Protein AF-A0A838A466-F1 (afdb_monomer_lite)

Structure (mmCIF, N/CA/C/O backbone):
data_AF-A0A838A466-F1
#
_entry.id   AF-A0A838A466-F1
#
loop_
_atom_site.group_PDB
_atom_site.id
_atom_site.type_symbol
_atom_site.label_atom_id
_atom_site.label_alt_id
_atom_site.label_comp_id
_atom_site.label_asym_id
_atom_site.label_entity_id
_atom_site.label_seq_id
_atom_site.pdbx_PDB_ins_code
_atom_site.Cartn_x
_atom_site.Cartn_y
_atom_site.Cartn_z
_atom_site.occupancy
_atom_site.B_iso_or_equiv
_atom_site.auth_seq_id
_atom_site.auth_comp_id
_atom_site.auth_asym_id
_atom_site.auth_atom_id
_atom_site.pdbx_PDB_model_num
ATOM 1 N N . MET A 1 1 ? 21.612 -25.814 17.487 1.00 37.66 1 MET A N 1
ATOM 2 C CA . MET A 1 1 ? 21.913 -25.161 16.195 1.00 37.66 1 MET A CA 1
ATOM 3 C C . MET A 1 1 ? 20.885 -24.061 16.006 1.00 37.66 1 MET A C 1
ATOM 5 O O . MET A 1 1 ? 19.771 -24.341 15.578 1.00 37.66 1 MET A O 1
ATOM 9 N N . GLU A 1 2 ? 21.202 -22.851 16.458 1.00 30.20 2 GLU A N 1
ATOM 10 C CA . GLU A 1 2 ? 20.308 -21.698 16.327 1.00 30.20 2 GLU A CA 1
ATOM 11 C C . GLU A 1 2 ? 20.142 -21.350 14.844 1.00 30.20 2 GLU A C 1
ATOM 13 O O . GLU A 1 2 ? 21.121 -21.145 14.123 1.00 30.20 2 GLU A O 1
ATOM 18 N N . ARG A 1 3 ? 18.891 -21.354 14.370 1.00 31.02 3 ARG A N 1
ATOM 19 C CA . ARG A 1 3 ? 18.540 -20.875 13.033 1.00 31.02 3 ARG A CA 1
ATOM 20 C C . ARG A 1 3 ? 18.570 -19.355 13.070 1.00 31.02 3 ARG A C 1
ATOM 22 O O . ARG A 1 3 ? 17.697 -18.731 13.658 1.00 31.02 3 ARG A O 1
ATOM 29 N N . ARG A 1 4 ? 19.603 -18.796 12.452 1.00 27.06 4 ARG A N 1
ATOM 30 C CA . ARG A 1 4 ? 19.750 -17.365 12.208 1.00 27.06 4 ARG A CA 1
ATOM 31 C C . ARG A 1 4 ? 18.690 -16.934 11.190 1.00 27.06 4 ARG A C 1
ATOM 33 O O . ARG A 1 4 ? 18.586 -17.552 10.130 1.00 27.06 4 ARG A O 1
ATOM 40 N N . GLU A 1 5 ? 17.896 -15.920 11.520 1.00 27.95 5 GLU A N 1
ATOM 41 C CA . GLU A 1 5 ? 17.057 -15.241 10.530 1.00 27.95 5 GLU A CA 1
ATOM 42 C C . GLU A 1 5 ? 17.964 -14.593 9.467 1.00 27.95 5 GLU A C 1
ATOM 44 O O . GLU A 1 5 ? 19.024 -14.070 9.830 1.00 27.95 5 GLU A O 1
ATOM 49 N N . PRO A 1 6 ? 17.609 -14.652 8.168 1.00 31.08 6 PRO A N 1
ATOM 50 C CA . PRO A 1 6 ? 18.420 -14.050 7.119 1.00 31.08 6 PRO A CA 1
ATOM 51 C C . PRO A 1 6 ? 18.425 -12.531 7.288 1.00 31.08 6 PRO A C 1
ATOM 53 O O . PRO A 1 6 ? 17.374 -11.893 7.324 1.00 31.08 6 PRO A O 1
ATOM 56 N N . THR A 1 7 ? 19.613 -11.950 7.380 1.00 34.88 7 THR A N 1
ATOM 57 C CA . THR A 1 7 ? 19.798 -10.497 7.377 1.00 34.88 7 THR A CA 1
ATOM 58 C C . THR A 1 7 ? 19.484 -9.916 5.988 1.00 34.88 7 THR A C 1
ATOM 60 O O . THR A 1 7 ? 19.496 -10.637 4.989 1.00 34.88 7 THR A O 1
ATOM 63 N N . GLN A 1 8 ? 19.241 -8.603 5.872 1.00 33.53 8 GLN A N 1
ATOM 64 C CA . GLN A 1 8 ? 19.157 -7.955 4.549 1.00 33.53 8 GLN A CA 1
ATOM 65 C C . GLN A 1 8 ? 20.438 -8.165 3.716 1.00 33.53 8 GLN A C 1
ATOM 67 O O . GLN A 1 8 ? 20.362 -8.256 2.494 1.00 33.53 8 GLN A O 1
ATOM 72 N N . GLU A 1 9 ? 21.594 -8.348 4.362 1.00 32.69 9 GLU A N 1
ATOM 73 C CA . GLU A 1 9 ? 22.847 -8.746 3.706 1.00 32.69 9 GLU A CA 1
ATOM 74 C C . GLU A 1 9 ? 22.825 -10.193 3.176 1.00 32.69 9 GLU A C 1
ATOM 76 O O . GLU A 1 9 ? 23.426 -10.477 2.138 1.00 32.69 9 GLU A O 1
ATOM 81 N N . ASP A 1 10 ? 22.100 -11.109 3.831 1.00 36.03 10 ASP A N 1
ATOM 82 C CA . ASP A 1 10 ? 21.918 -12.492 3.363 1.00 36.03 10 ASP A CA 1
ATOM 83 C C . ASP A 1 10 ? 20.975 -12.566 2.147 1.00 36.03 10 ASP A C 1
ATOM 85 O O . ASP A 1 10 ? 21.177 -13.399 1.260 1.00 36.03 10 ASP A O 1
ATOM 89 N N . ILE A 1 11 ? 19.991 -11.661 2.069 1.00 39.78 11 ILE A N 1
ATOM 90 C CA . ILE A 1 11 ? 19.121 -11.464 0.894 1.00 39.78 11 ILE A CA 1
ATOM 91 C C . ILE A 1 11 ? 19.907 -10.808 -0.257 1.00 39.78 11 ILE A C 1
ATOM 93 O O . ILE A 1 11 ? 19.698 -11.142 -1.424 1.00 39.78 11 ILE A O 1
ATOM 97 N N . ALA A 1 12 ? 20.865 -9.933 0.061 1.00 36.44 12 ALA A N 1
ATOM 98 C CA . ALA A 1 12 ? 21.655 -9.169 -0.906 1.00 36.44 12 ALA A CA 1
ATOM 99 C C . ALA A 1 12 ? 22.918 -9.884 -1.430 1.00 36.44 12 ALA A C 1
ATOM 101 O O . ALA A 1 12 ? 23.710 -9.283 -2.161 1.00 36.44 12 ALA A O 1
ATOM 102 N N . ARG A 1 13 ? 23.141 -11.167 -1.110 1.00 38.25 13 ARG A N 1
ATOM 103 C CA . ARG A 1 13 ? 24.350 -11.897 -1.534 1.00 38.25 13 ARG A CA 1
ATOM 104 C C . ARG A 1 13 ? 24.284 -12.299 -3.018 1.00 38.25 13 ARG A C 1
ATOM 106 O O . ARG A 1 13 ? 23.953 -13.429 -3.367 1.00 38.25 13 ARG A O 1
ATOM 113 N N . GLN A 1 14 ? 24.609 -11.353 -3.896 1.00 47.69 14 GLN A N 1
ATOM 114 C CA . GLN A 1 14 ? 24.457 -11.461 -5.351 1.00 47.69 14 GLN A CA 1
ATOM 115 C C . GLN A 1 14 ? 25.729 -11.932 -6.067 1.00 47.69 14 GLN A C 1
ATOM 117 O O . GLN A 1 14 ? 26.856 -11.676 -5.638 1.00 47.69 14 GLN A O 1
ATOM 122 N N . ARG A 1 15 ? 25.548 -12.577 -7.224 1.00 45.50 15 ARG A N 1
ATOM 123 C CA . ARG A 1 15 ? 26.609 -12.842 -8.206 1.00 45.50 15 ARG A CA 1
ATOM 124 C C . ARG A 1 15 ? 26.164 -12.318 -9.570 1.00 45.50 15 ARG A C 1
ATOM 126 O O . ARG A 1 15 ? 25.076 -12.649 -10.032 1.00 45.50 15 ARG A O 1
ATOM 133 N N . LYS A 1 16 ? 26.998 -11.483 -10.195 1.00 46.22 16 LYS A N 1
ATOM 134 C CA . LYS A 1 16 ? 26.734 -10.854 -11.500 1.00 46.22 16 LYS A CA 1
ATOM 135 C C . LYS A 1 16 ? 27.439 -11.623 -12.605 1.00 46.22 16 LYS A C 1
ATOM 137 O O . LYS A 1 16 ? 28.619 -11.953 -12.478 1.00 46.22 16 LYS A O 1
ATOM 142 N N . HIS A 1 17 ? 26.735 -11.870 -13.705 1.00 50.25 17 HIS A N 1
ATOM 143 C CA . HIS A 1 17 ? 27.276 -12.596 -14.849 1.00 50.25 17 HIS A CA 1
ATOM 144 C C . HIS A 1 17 ? 26.809 -11.960 -16.167 1.00 50.25 17 HIS A C 1
ATOM 146 O O . HIS A 1 17 ? 25.623 -11.705 -16.350 1.00 50.25 17 HIS A O 1
ATOM 152 N N . SER A 1 18 ? 27.733 -11.732 -17.106 1.00 44.91 18 SER A N 1
ATOM 153 C CA . SER A 1 18 ? 27.431 -11.240 -18.458 1.00 44.91 18 SER A CA 1
ATOM 154 C C . SER A 1 18 ? 27.520 -12.369 -19.491 1.00 44.91 18 SER A C 1
ATOM 156 O O . SER A 1 18 ? 28.361 -13.266 -19.388 1.00 44.91 18 SER A O 1
ATOM 158 N N . ILE A 1 19 ? 26.623 -12.357 -20.485 1.00 46.34 19 ILE A N 1
ATOM 159 C CA . ILE A 1 19 ? 26.566 -13.367 -21.555 1.00 46.34 19 ILE A CA 1
ATOM 160 C C . ILE A 1 19 ? 26.451 -12.674 -22.907 1.00 46.34 19 ILE A C 1
ATOM 162 O O . ILE A 1 19 ? 25.552 -11.857 -23.110 1.00 46.34 19 ILE A O 1
ATOM 166 N N . GLY A 1 20 ? 27.310 -13.071 -23.849 1.00 48.22 20 GLY A N 1
ATOM 167 C CA . GLY A 1 20 ? 27.155 -12.728 -25.264 1.00 48.22 20 GLY A CA 1
ATOM 168 C C . GLY A 1 20 ? 27.430 -11.264 -25.602 1.00 48.22 20 GLY A C 1
ATOM 169 O O . GLY A 1 20 ? 26.747 -10.714 -26.459 1.00 48.22 20 GLY A O 1
ATOM 170 N N . LEU A 1 21 ? 28.418 -10.642 -24.950 1.00 47.22 21 LEU A N 1
ATOM 171 C CA . LEU A 1 21 ? 28.846 -9.280 -25.271 1.00 47.22 21 LEU A CA 1
ATOM 172 C C . LEU A 1 21 ? 29.466 -9.247 -26.674 1.00 47.22 21 LEU A C 1
ATOM 174 O O . LEU A 1 21 ? 30.584 -9.715 -26.883 1.00 47.22 21 LEU A O 1
ATOM 178 N N . ARG A 1 22 ? 28.734 -8.693 -27.644 1.00 48.69 22 ARG A N 1
ATOM 179 C CA . ARG A 1 22 ? 29.253 -8.383 -28.984 1.00 48.69 22 ARG A CA 1
ATOM 180 C C . ARG A 1 22 ? 29.065 -6.906 -29.274 1.00 48.69 22 ARG A C 1
ATOM 182 O O . ARG A 1 22 ? 27.970 -6.386 -29.078 1.00 48.69 22 ARG A O 1
ATOM 189 N N . SER A 1 23 ? 30.121 -6.262 -29.757 1.00 40.53 23 SER A N 1
ATOM 190 C CA . SER A 1 23 ? 30.108 -4.874 -30.207 1.00 40.53 23 SER A CA 1
ATOM 191 C C . SER A 1 23 ? 29.847 -4.800 -31.711 1.00 40.53 23 SER A C 1
ATOM 193 O O . SER A 1 23 ? 30.306 -5.633 -32.494 1.00 40.53 23 SER A O 1
ATOM 195 N N . THR A 1 24 ? 29.075 -3.811 -32.150 1.00 46.59 24 THR A N 1
ATOM 196 C CA . THR A 1 24 ? 28.908 -3.489 -33.574 1.00 46.59 24 THR A CA 1
ATOM 197 C C . THR A 1 24 ? 28.841 -1.974 -33.734 1.00 46.59 24 THR A C 1
ATOM 199 O O . THR A 1 24 ? 28.135 -1.305 -32.982 1.00 46.59 24 THR A O 1
ATOM 202 N N . GLN A 1 25 ? 29.591 -1.423 -34.692 1.00 38.78 25 GLN A N 1
ATOM 203 C CA . GLN A 1 25 ? 29.533 0.005 -35.009 1.00 38.78 25 GLN A CA 1
ATOM 204 C C . GLN A 1 25 ? 28.236 0.337 -35.755 1.00 38.78 25 GLN A C 1
ATOM 206 O O . GLN A 1 25 ? 27.924 -0.275 -36.777 1.00 38.78 25 GLN A O 1
ATOM 211 N N . ILE A 1 26 ? 27.510 1.344 -35.275 1.00 47.00 26 ILE A N 1
ATOM 212 C CA . ILE A 1 26 ? 26.364 1.954 -35.950 1.00 47.00 26 ILE A CA 1
ATOM 213 C C . ILE A 1 26 ? 26.589 3.459 -35.957 1.00 47.00 26 ILE A C 1
ATOM 215 O O . ILE A 1 26 ? 26.593 4.075 -34.900 1.00 47.00 26 ILE A O 1
ATOM 219 N N . ASN A 1 27 ? 26.730 4.052 -37.148 1.00 44.00 27 ASN A N 1
ATOM 220 C CA . ASN A 1 27 ? 26.797 5.507 -37.332 1.00 44.00 27 ASN A CA 1
ATOM 221 C C . ASN A 1 27 ? 27.726 6.200 -36.311 1.00 44.00 27 ASN A C 1
ATOM 223 O O . ASN A 1 27 ? 27.290 7.130 -35.648 1.00 44.00 27 ASN A O 1
ATOM 227 N N . ARG A 1 28 ? 28.979 5.715 -36.200 1.00 46.91 28 ARG A N 1
ATOM 228 C CA . ARG A 1 28 ? 30.061 6.175 -35.296 1.00 46.91 28 ARG A CA 1
ATOM 229 C C . ARG A 1 28 ? 29.908 5.880 -33.786 1.00 46.91 28 ARG A C 1
ATOM 231 O O . ARG A 1 28 ? 30.915 5.933 -33.083 1.00 46.91 28 ARG A O 1
ATOM 238 N N . ALA A 1 29 ? 28.755 5.395 -33.326 1.00 50.72 29 ALA A N 1
ATOM 239 C CA . ALA A 1 29 ? 28.572 4.814 -31.992 1.00 50.72 29 ALA A CA 1
ATOM 240 C C . ALA A 1 29 ? 28.824 3.293 -31.986 1.00 50.72 29 ALA A C 1
ATOM 242 O O . ALA A 1 29 ? 28.611 2.603 -32.989 1.00 50.72 29 ALA A O 1
ATOM 243 N N . VAL A 1 30 ? 29.249 2.737 -30.848 1.00 58.03 30 VAL A N 1
ATOM 244 C CA . VAL A 1 30 ? 29.302 1.278 -30.637 1.00 58.03 30 VAL A CA 1
ATOM 245 C C . VAL A 1 30 ? 28.044 0.867 -29.886 1.00 58.03 30 VAL A C 1
ATOM 247 O O . VAL A 1 30 ? 27.724 1.465 -28.862 1.00 58.03 30 VAL A O 1
ATOM 250 N N . LEU A 1 31 ? 27.331 -0.150 -30.373 1.00 64.88 31 LEU A N 1
ATOM 251 C CA . LEU A 1 31 ? 26.296 -0.807 -29.582 1.00 64.88 31 LEU A CA 1
ATOM 252 C C . LEU A 1 31 ? 26.808 -2.166 -29.104 1.00 64.88 31 LEU A C 1
ATOM 254 O O . LEU A 1 31 ? 27.194 -3.001 -29.927 1.00 64.88 31 LEU A O 1
ATOM 258 N N . THR A 1 32 ? 26.809 -2.385 -27.790 1.00 71.62 32 THR A N 1
ATOM 259 C CA . THR A 1 32 ? 27.115 -3.691 -27.191 1.00 71.62 32 THR A CA 1
ATOM 260 C C . THR A 1 32 ? 25.836 -4.306 -26.667 1.00 71.62 32 THR A C 1
ATOM 262 O O . THR A 1 32 ? 25.130 -3.675 -25.900 1.00 71.62 32 THR A O 1
ATOM 265 N N . GLN A 1 33 ? 25.536 -5.541 -27.037 1.00 75.12 33 GLN A N 1
ATOM 266 C CA . GLN A 1 33 ? 24.325 -6.227 -26.579 1.00 75.12 33 GLN A CA 1
ATOM 267 C C . GLN A 1 33 ? 24.663 -7.414 -25.691 1.00 75.12 33 GLN A C 1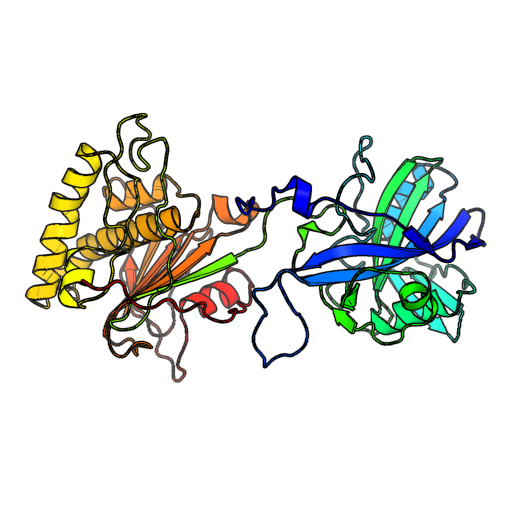
ATOM 269 O O . GLN A 1 33 ? 25.740 -7.997 -25.818 1.00 75.12 33 GLN A O 1
ATOM 274 N N . GLY A 1 34 ? 23.726 -7.800 -24.837 1.00 80.56 34 GLY A N 1
ATOM 275 C CA . GLY A 1 34 ? 23.871 -8.986 -24.014 1.00 80.56 34 GLY A CA 1
ATOM 276 C C . GLY A 1 34 ? 22.587 -9.353 -23.294 1.00 80.56 34 GLY A C 1
ATOM 277 O O . GLY A 1 34 ? 21.528 -8.756 -23.490 1.00 80.56 34 GLY A O 1
ATOM 278 N N . VAL A 1 35 ? 22.705 -10.365 -22.444 1.00 79.56 35 VAL A N 1
ATOM 279 C CA . VAL A 1 35 ? 21.687 -10.699 -21.449 1.00 79.56 35 VAL A CA 1
ATOM 280 C C . VAL A 1 35 ? 22.306 -10.457 -20.085 1.00 79.56 35 VAL A C 1
ATOM 282 O O . VAL A 1 35 ? 23.373 -11.001 -19.786 1.00 79.56 35 VAL A O 1
ATOM 285 N N . TYR A 1 36 ? 21.662 -9.613 -19.289 1.00 80.50 36 TYR A N 1
ATOM 286 C CA . TYR A 1 36 ? 22.031 -9.399 -17.901 1.00 80.50 36 TYR A CA 1
ATOM 287 C C . TYR A 1 36 ? 21.313 -10.450 -17.067 1.00 80.50 36 TYR A C 1
ATOM 289 O O . TYR A 1 36 ? 20.092 -10.559 -17.170 1.00 80.50 36 TYR A O 1
ATOM 297 N N . VAL A 1 37 ? 22.064 -11.245 -16.299 1.00 77.75 37 VAL A N 1
ATOM 298 C CA . VAL A 1 37 ? 21.506 -12.316 -15.466 1.00 77.75 37 VAL A CA 1
ATOM 299 C C . VAL A 1 37 ? 21.949 -12.143 -14.026 1.00 77.75 37 VAL A C 1
ATOM 301 O O . VAL A 1 37 ? 23.138 -11.935 -13.765 1.00 77.75 37 VAL A O 1
ATOM 304 N N . PHE A 1 38 ? 21.006 -12.285 -13.101 1.00 73.75 38 PHE A N 1
ATOM 305 C CA . PHE A 1 38 ? 21.296 -12.356 -11.675 1.00 73.75 38 PHE A CA 1
ATOM 306 C C . PHE A 1 38 ? 20.513 -13.476 -11.000 1.00 73.75 38 PHE A C 1
ATOM 308 O O . PHE A 1 38 ? 19.450 -13.874 -11.470 1.00 73.75 38 PHE A O 1
ATOM 315 N N . ASP A 1 39 ? 21.030 -13.930 -9.862 1.00 70.88 39 ASP A N 1
ATOM 316 C CA . ASP A 1 39 ? 20.324 -14.815 -8.940 1.00 70.88 39 ASP A CA 1
ATOM 317 C C . ASP A 1 39 ? 19.766 -14.014 -7.764 1.00 70.88 39 ASP A C 1
ATOM 319 O O . ASP A 1 39 ? 20.475 -13.191 -7.181 1.00 70.88 39 ASP A O 1
ATOM 323 N N . ALA A 1 40 ? 18.515 -14.272 -7.402 1.00 61.62 40 ALA A N 1
ATOM 324 C CA . ALA A 1 40 ? 17.896 -13.751 -6.194 1.00 61.62 40 ALA A CA 1
ATOM 325 C C . ALA A 1 40 ? 17.145 -14.853 -5.456 1.00 61.62 40 ALA A C 1
ATOM 327 O O . ALA A 1 40 ? 16.770 -15.883 -6.017 1.00 61.62 40 ALA A O 1
ATOM 328 N N . THR A 1 41 ? 16.932 -14.632 -4.165 1.00 55.94 41 THR A N 1
ATOM 329 C CA . THR A 1 41 ? 16.016 -15.463 -3.393 1.00 55.94 41 THR A CA 1
ATOM 330 C C . THR A 1 41 ? 14.643 -14.820 -3.477 1.00 55.94 41 THR A C 1
ATOM 332 O O . THR A 1 41 ? 14.455 -13.704 -3.002 1.00 55.94 41 THR A O 1
ATOM 335 N N . VAL A 1 42 ? 13.704 -15.512 -4.106 1.00 51.94 42 VAL A N 1
ATOM 336 C CA . VAL A 1 42 ? 12.331 -15.056 -4.298 1.00 51.94 42 VAL A CA 1
ATOM 337 C C . VAL A 1 42 ? 11.453 -15.842 -3.345 1.00 51.94 42 VAL A C 1
ATOM 339 O O . VAL A 1 42 ? 11.521 -17.067 -3.270 1.00 51.94 42 VAL A O 1
ATOM 342 N N . THR A 1 43 ? 10.628 -15.141 -2.586 1.00 44.91 43 THR A N 1
ATOM 343 C CA . THR A 1 43 ? 9.625 -15.763 -1.716 1.00 44.91 43 THR A CA 1
ATOM 344 C C . THR A 1 43 ? 8.292 -15.953 -2.429 1.00 44.91 43 THR A C 1
ATOM 346 O O . THR A 1 43 ? 7.299 -16.206 -1.760 1.00 44.91 43 THR A O 1
ATOM 349 N N . ASP A 1 44 ? 8.258 -15.779 -3.754 1.00 41.84 44 ASP A N 1
ATOM 350 C CA . ASP A 1 44 ? 7.035 -15.792 -4.543 1.00 41.84 44 ASP A CA 1
ATOM 351 C C . ASP A 1 44 ? 7.234 -16.544 -5.866 1.00 41.84 44 ASP A C 1
ATOM 353 O O . ASP A 1 44 ? 8.218 -16.336 -6.582 1.00 41.84 44 ASP A O 1
ATOM 357 N N . LYS A 1 45 ? 6.300 -17.449 -6.168 1.00 39.59 45 LYS A N 1
ATOM 358 C CA . LYS A 1 45 ? 6.205 -18.153 -7.449 1.00 39.59 45 LYS A CA 1
ATOM 359 C C . LYS A 1 45 ? 5.132 -17.445 -8.256 1.00 39.59 45 LYS A C 1
ATOM 361 O O . LYS A 1 45 ? 3.985 -17.876 -8.274 1.00 39.59 45 LYS A O 1
ATOM 366 N N . GLY A 1 46 ? 5.515 -16.365 -8.921 1.00 39.53 46 GLY A N 1
ATOM 367 C CA . GLY A 1 46 ? 4.737 -15.881 -10.048 1.00 39.53 46 GLY A CA 1
ATOM 368 C C . GLY A 1 46 ? 4.786 -16.936 -11.137 1.00 39.53 46 GLY A C 1
ATOM 369 O O . GLY A 1 46 ? 5.858 -17.140 -11.691 1.00 39.53 46 GLY A O 1
ATOM 370 N N . ASP A 1 47 ? 3.692 -17.678 -11.296 1.00 35.78 47 ASP A N 1
ATOM 371 C CA . ASP A 1 47 ? 3.162 -18.171 -12.571 1.00 35.78 47 ASP A CA 1
ATOM 372 C C . ASP A 1 47 ? 1.989 -19.108 -12.278 1.00 35.78 47 ASP A C 1
ATOM 374 O O . ASP A 1 47 ? 2.165 -20.310 -12.100 1.00 35.78 47 ASP A O 1
ATOM 378 N N . ASP A 1 48 ? 0.814 -18.509 -12.071 1.00 30.08 48 ASP A N 1
ATOM 379 C CA . ASP A 1 48 ? -0.467 -18.832 -12.718 1.00 30.08 48 ASP A CA 1
ATOM 380 C C . ASP A 1 48 ? -1.584 -18.082 -11.964 1.00 30.08 48 ASP A C 1
ATOM 382 O O . ASP A 1 48 ? -1.573 -18.010 -10.733 1.00 30.08 48 ASP A O 1
ATOM 386 N N . LEU A 1 49 ? -2.577 -17.541 -12.673 1.00 33.09 49 LEU A N 1
ATOM 387 C CA . LEU A 1 49 ? -3.681 -16.721 -12.131 1.00 33.09 49 LEU A CA 1
ATOM 388 C C . LEU A 1 49 ? -4.655 -17.493 -11.206 1.00 33.09 49 LEU A C 1
ATOM 390 O O . LEU A 1 49 ? -5.771 -17.037 -10.960 1.00 33.09 49 LEU A O 1
ATOM 394 N N . SER A 1 50 ? -4.274 -18.661 -10.681 1.00 29.77 50 SER A N 1
ATOM 395 C CA . SER A 1 50 ? -5.175 -19.508 -9.890 1.00 29.77 50 SER A CA 1
ATOM 396 C C . SER A 1 50 ? -4.548 -20.353 -8.775 1.00 29.77 50 SER A C 1
ATOM 398 O O . SER A 1 50 ? -5.297 -21.032 -8.072 1.00 29.77 50 SER A O 1
ATOM 400 N N . THR A 1 51 ? -3.233 -20.312 -8.519 1.00 28.42 51 THR A N 1
ATOM 401 C CA . THR A 1 51 ? -2.633 -21.254 -7.551 1.00 28.42 51 THR A CA 1
ATOM 402 C C . THR A 1 51 ? -1.580 -20.663 -6.613 1.00 28.42 51 THR A C 1
ATOM 404 O O . THR A 1 51 ? -0.553 -20.151 -7.032 1.00 28.42 51 THR A O 1
ATOM 407 N N . VAL A 1 52 ? -1.887 -20.808 -5.317 1.00 29.58 52 VAL A N 1
ATOM 408 C CA . VAL A 1 52 ? -1.074 -20.752 -4.084 1.00 29.58 52 VAL A CA 1
ATOM 409 C C . VAL A 1 52 ? 0.406 -20.351 -4.224 1.00 29.58 52 VAL A C 1
ATOM 411 O O . VAL A 1 52 ? 1.237 -21.099 -4.736 1.00 29.58 52 VAL A O 1
ATOM 414 N N . VAL A 1 53 ? 0.744 -19.227 -3.586 1.00 34.91 53 VAL A N 1
ATOM 415 C CA . VAL A 1 53 ? 2.109 -18.714 -3.393 1.00 34.91 53 VAL A CA 1
ATOM 416 C C . VAL A 1 53 ? 2.865 -19.524 -2.327 1.00 34.91 53 VAL A C 1
ATOM 418 O O . VAL A 1 53 ? 2.440 -19.623 -1.173 1.00 34.91 53 VAL A O 1
ATOM 421 N N . SER A 1 54 ? 4.014 -20.092 -2.709 1.00 30.03 54 SER A N 1
ATOM 422 C CA . SER A 1 54 ? 4.956 -20.770 -1.804 1.00 30.03 54 SER A CA 1
ATOM 423 C C . SER A 1 54 ? 5.573 -19.784 -0.808 1.00 30.03 54 SER A C 1
ATOM 425 O O . SER A 1 54 ? 6.009 -18.708 -1.178 1.00 30.03 54 SER A O 1
ATOM 427 N N . ILE A 1 55 ? 5.651 -20.172 0.464 1.00 35.28 55 ILE A N 1
ATOM 428 C CA . ILE A 1 55 ? 6.260 -19.400 1.565 1.00 35.28 55 ILE A CA 1
ATOM 429 C C . ILE A 1 55 ? 7.765 -19.687 1.690 1.00 35.28 55 ILE A C 1
ATOM 431 O O . ILE A 1 55 ? 8.482 -19.042 2.457 1.00 35.28 55 ILE A O 1
ATOM 435 N N . ILE A 1 56 ? 8.242 -20.706 0.978 1.00 35.94 56 ILE A N 1
ATOM 436 C CA . ILE A 1 56 ? 9.624 -21.156 1.051 1.00 35.94 56 ILE A CA 1
ATOM 437 C C . ILE A 1 56 ? 10.440 -20.234 0.143 1.00 35.94 56 ILE A C 1
ATOM 439 O O . ILE A 1 56 ? 10.140 -20.177 -1.049 1.00 35.94 56 ILE A O 1
ATOM 443 N N . PRO A 1 57 ? 11.453 -19.521 0.672 1.00 43.78 57 PRO A N 1
ATOM 444 C CA . PRO A 1 57 ? 12.368 -18.752 -0.155 1.00 43.78 57 PRO A CA 1
ATOM 445 C C . PRO A 1 57 ? 13.029 -19.699 -1.156 1.00 43.78 57 PRO A C 1
ATOM 447 O O . PRO A 1 57 ? 13.776 -20.605 -0.779 1.00 43.78 57 PRO A O 1
ATOM 450 N N . GLU A 1 58 ? 12.727 -19.512 -2.432 1.00 48.81 58 GLU A N 1
ATOM 451 C CA . GLU A 1 58 ? 13.296 -20.290 -3.517 1.00 48.81 58 GLU A CA 1
ATOM 452 C C . GLU A 1 58 ? 14.288 -19.423 -4.272 1.00 48.81 58 GLU A C 1
ATOM 454 O O . GLU A 1 58 ? 14.068 -18.243 -4.533 1.00 48.81 58 GLU A O 1
ATOM 459 N N . LYS A 1 59 ? 15.431 -20.006 -4.619 1.00 64.50 59 LYS A N 1
ATOM 460 C CA . LYS A 1 59 ? 16.363 -19.312 -5.501 1.00 64.50 59 LYS A CA 1
ATOM 461 C C . LYS A 1 59 ? 15.735 -19.256 -6.883 1.00 64.50 59 LYS A C 1
ATOM 463 O O . LYS A 1 59 ? 15.285 -20.290 -7.369 1.00 64.50 59 LYS A O 1
ATOM 468 N N . ALA A 1 60 ? 15.740 -18.090 -7.504 1.00 72.75 60 ALA A N 1
ATOM 469 C CA . ALA A 1 60 ? 15.435 -17.939 -8.914 1.00 72.75 60 ALA A CA 1
ATOM 470 C C . ALA A 1 60 ? 16.497 -17.072 -9.581 1.00 72.75 60 ALA A C 1
ATOM 472 O O . ALA A 1 60 ? 17.125 -16.214 -8.956 1.00 72.75 60 ALA A O 1
ATOM 473 N N . SER A 1 61 ? 16.665 -17.291 -10.872 1.00 81.19 61 SER A N 1
ATOM 474 C CA . SER A 1 61 ? 17.491 -16.469 -11.733 1.00 81.19 61 SER A CA 1
ATOM 475 C C . SER A 1 61 ? 16.598 -15.603 -12.596 1.00 81.19 61 SER A C 1
ATOM 477 O O . SER A 1 61 ? 15.610 -16.085 -13.145 1.00 81.19 61 SER A O 1
ATOM 479 N N . PHE A 1 62 ? 16.983 -14.348 -12.773 1.00 84.19 62 PHE A N 1
ATOM 480 C CA . PHE A 1 62 ? 16.304 -13.422 -13.662 1.00 84.19 62 PHE A CA 1
ATOM 481 C C . PHE A 1 62 ? 17.230 -12.996 -14.785 1.00 84.19 62 PHE A C 1
ATOM 483 O O . PHE A 1 62 ? 18.433 -12.840 -14.584 1.00 84.19 62 PHE A O 1
ATOM 490 N N . ALA A 1 63 ? 16.661 -12.796 -15.966 1.00 86.81 63 ALA A N 1
ATOM 491 C CA . ALA A 1 63 ? 17.370 -12.407 -17.166 1.00 86.81 63 ALA A CA 1
ATOM 492 C C . ALA A 1 63 ? 16.631 -11.279 -17.890 1.00 86.81 63 ALA A C 1
ATOM 494 O O . ALA A 1 63 ? 15.419 -11.348 -18.103 1.00 86.81 63 ALA A O 1
ATOM 495 N N . THR A 1 64 ? 17.379 -10.264 -18.321 1.00 88.38 64 THR A N 1
ATOM 496 C CA . THR A 1 64 ? 16.864 -9.210 -19.200 1.00 88.38 64 THR A CA 1
ATOM 497 C C . THR A 1 64 ? 17.806 -8.946 -20.376 1.00 88.38 64 THR A C 1
ATOM 499 O O . THR A 1 64 ? 19.024 -8.829 -20.178 1.00 88.38 64 THR A O 1
ATOM 502 N N . PRO A 1 65 ? 17.293 -8.873 -21.617 1.00 90.94 65 PRO A N 1
ATOM 503 C CA . PRO A 1 65 ? 18.047 -8.339 -22.740 1.00 90.94 65 PRO A CA 1
ATOM 504 C C . PRO A 1 65 ? 18.388 -6.868 -22.522 1.00 90.94 65 PRO A C 1
ATOM 506 O O . PRO A 1 65 ? 17.526 -6.064 -22.164 1.00 90.94 65 PRO A O 1
ATOM 509 N N . PHE A 1 66 ? 19.627 -6.495 -22.823 1.00 88.38 66 PHE A N 1
ATOM 510 C CA . PHE A 1 66 ? 20.048 -5.100 -22.780 1.00 88.38 66 PHE A CA 1
ATOM 511 C C . PHE A 1 66 ? 20.977 -4.749 -23.944 1.00 88.38 66 PHE A C 1
ATOM 513 O O . PHE A 1 66 ? 21.644 -5.614 -24.525 1.00 88.38 66 PHE A O 1
ATOM 520 N N . ALA A 1 67 ? 21.024 -3.461 -24.268 1.00 87.06 67 ALA A N 1
ATOM 521 C CA . ALA A 1 67 ? 21.959 -2.872 -25.206 1.00 87.06 67 ALA A CA 1
ATOM 522 C C . ALA A 1 67 ? 22.621 -1.632 -24.597 1.00 87.06 67 ALA A C 1
ATOM 524 O O . ALA A 1 67 ? 21.953 -0.776 -24.030 1.00 87.06 67 ALA A O 1
ATOM 525 N N . ILE A 1 68 ? 23.935 -1.527 -24.750 1.00 86.00 68 ILE A N 1
ATOM 526 C CA . ILE A 1 68 ? 24.748 -0.383 -24.360 1.00 86.00 68 ILE A CA 1
ATOM 527 C C . ILE A 1 68 ? 24.998 0.461 -25.600 1.00 86.00 68 ILE A C 1
ATOM 529 O O . ILE A 1 68 ? 25.629 -0.017 -26.540 1.00 86.00 68 ILE A O 1
ATOM 533 N N . TYR A 1 69 ? 24.551 1.708 -25.585 1.00 85.94 69 TYR A N 1
ATOM 534 C CA . TYR A 1 69 ? 24.873 2.730 -26.567 1.00 85.94 69 TYR A CA 1
ATOM 535 C C . TYR A 1 69 ? 26.058 3.568 -26.087 1.00 85.94 69 TYR A C 1
ATOM 537 O O . TYR A 1 69 ? 25.946 4.326 -25.124 1.00 85.94 69 TYR A O 1
ATOM 545 N N . HIS A 1 70 ? 27.193 3.431 -26.772 1.00 84.44 70 HIS A N 1
ATOM 546 C CA . HIS A 1 70 ? 28.396 4.226 -26.529 1.00 84.44 70 HIS A CA 1
ATOM 547 C C . HIS A 1 70 ? 28.325 5.520 -27.337 1.00 84.44 70 HIS A C 1
ATOM 549 O O . HIS A 1 70 ? 28.585 5.521 -28.542 1.00 84.44 70 HIS A O 1
ATOM 555 N N . ALA A 1 71 ? 27.945 6.611 -26.678 1.00 83.94 71 ALA A N 1
ATOM 556 C CA . ALA A 1 71 ? 27.839 7.927 -27.286 1.00 83.94 71 ALA A CA 1
ATOM 557 C C . ALA A 1 71 ? 29.223 8.555 -27.514 1.00 83.94 71 ALA A C 1
ATOM 559 O O . ALA A 1 71 ? 30.088 8.524 -26.642 1.00 83.94 71 ALA A O 1
ATOM 560 N N . GLU A 1 72 ? 29.401 9.209 -28.662 1.00 83.81 72 GLU A N 1
ATOM 561 C CA . GLU A 1 72 ? 30.641 9.919 -29.026 1.00 83.81 72 GLU A CA 1
ATOM 562 C C . GLU A 1 72 ? 30.904 11.180 -28.193 1.00 83.81 72 GLU A C 1
ATOM 564 O O . GLU A 1 72 ? 32.016 11.699 -28.179 1.00 83.81 72 GLU A O 1
ATOM 569 N N . SER A 1 73 ? 29.872 11.715 -27.539 1.00 85.50 73 SER A N 1
ATOM 570 C CA . SER A 1 73 ? 29.970 12.894 -26.682 1.00 85.50 73 SER A CA 1
ATOM 571 C C . SER A 1 73 ? 28.873 12.885 -25.620 1.00 85.50 73 SER A C 1
ATOM 573 O O . SER A 1 73 ? 27.813 12.282 -25.815 1.00 85.50 73 SER A O 1
ATOM 575 N N . ALA A 1 74 ? 29.083 13.623 -24.529 1.00 85.56 74 ALA A N 1
ATOM 576 C CA . ALA A 1 74 ? 28.058 13.841 -23.507 1.00 85.56 74 ALA A CA 1
ATOM 577 C C . ALA A 1 74 ? 26.778 14.472 -24.091 1.00 85.56 74 ALA A C 1
ATOM 579 O O . ALA A 1 74 ? 25.672 14.094 -23.718 1.00 85.56 74 ALA A O 1
ATOM 580 N N . ILE A 1 75 ? 26.917 15.378 -25.067 1.00 83.44 75 ILE A N 1
ATOM 581 C CA . ILE A 1 75 ? 25.780 16.010 -25.755 1.00 83.44 75 ILE A CA 1
ATOM 582 C C . ILE A 1 75 ? 24.971 14.965 -26.534 1.00 83.44 75 ILE A C 1
ATOM 584 O O . ILE A 1 75 ? 23.743 14.974 -26.487 1.00 83.44 75 ILE A O 1
ATOM 588 N N . ALA A 1 76 ? 25.644 14.040 -27.227 1.00 81.19 76 ALA A N 1
ATOM 589 C CA . ALA A 1 76 ? 24.979 12.952 -27.940 1.00 81.19 76 ALA A CA 1
ATOM 590 C C . ALA A 1 76 ? 24.289 11.968 -26.979 1.00 81.19 76 ALA A C 1
ATOM 592 O O . ALA A 1 76 ? 23.187 11.505 -27.278 1.00 81.19 76 ALA A O 1
ATOM 593 N N . ALA A 1 77 ? 24.899 11.683 -25.822 1.00 84.56 77 ALA A N 1
ATOM 594 C CA . ALA A 1 77 ? 24.287 10.872 -24.769 1.00 84.56 77 ALA A CA 1
ATOM 595 C C . ALA A 1 77 ? 23.002 11.525 -24.235 1.00 84.56 77 ALA A C 1
ATOM 597 O O . ALA A 1 77 ? 21.959 10.876 -24.192 1.00 84.56 77 ALA A O 1
ATOM 598 N N . ASP A 1 78 ? 23.053 12.818 -23.904 1.00 82.81 78 ASP A N 1
ATOM 599 C CA . ASP A 1 78 ? 21.900 13.582 -23.416 1.00 82.81 78 ASP A CA 1
ATOM 600 C C . ASP A 1 78 ? 20.786 13.685 -24.463 1.00 82.81 78 ASP A C 1
ATOM 602 O O . ASP A 1 78 ? 19.608 13.519 -24.139 1.00 82.81 78 ASP A O 1
ATOM 606 N N . ALA A 1 79 ? 21.139 13.952 -25.722 1.00 80.06 79 ALA A N 1
ATOM 607 C CA . ALA A 1 79 ? 20.173 14.039 -26.811 1.00 80.06 79 ALA A CA 1
ATOM 608 C C . ALA A 1 79 ? 19.442 12.705 -27.017 1.00 80.06 79 ALA A C 1
ATOM 610 O O . ALA A 1 79 ? 18.214 12.685 -27.115 1.00 80.06 79 ALA A O 1
ATOM 611 N N . PHE A 1 80 ? 20.180 11.590 -27.032 1.00 82.25 80 PHE A N 1
ATOM 612 C CA . PHE A 1 80 ? 19.592 10.262 -27.189 1.00 82.25 80 PHE A CA 1
ATOM 613 C C . PHE A 1 80 ? 18.774 9.845 -25.960 1.00 82.25 80 PHE A C 1
ATOM 615 O O . PHE A 1 80 ? 17.649 9.375 -26.115 1.00 82.25 80 PHE A O 1
ATOM 622 N N . GLY A 1 81 ? 19.277 10.096 -24.746 1.00 83.19 81 GLY A N 1
ATOM 623 C CA . GLY A 1 81 ? 18.563 9.812 -23.500 1.00 83.19 81 GLY A CA 1
ATOM 624 C C . GLY A 1 81 ? 17.225 10.545 -23.410 1.00 83.19 81 GLY A C 1
ATOM 625 O O . GLY A 1 81 ? 16.197 9.923 -23.142 1.00 83.19 81 GLY A O 1
ATOM 626 N N . LYS A 1 82 ? 17.198 11.844 -23.736 1.00 81.25 82 LYS A N 1
ATOM 627 C CA . LYS A 1 82 ? 15.957 12.636 -23.786 1.00 81.25 82 LYS A CA 1
ATOM 628 C C . LYS A 1 82 ? 14.991 12.129 -24.850 1.00 81.25 82 LYS A C 1
ATOM 630 O O . LYS A 1 82 ? 13.805 11.988 -24.570 1.00 81.25 82 LYS A O 1
ATOM 635 N N . ALA A 1 83 ? 15.489 11.826 -26.047 1.00 75.88 83 ALA A N 1
ATOM 636 C CA . ALA A 1 83 ? 14.658 11.315 -27.131 1.00 75.88 83 ALA A CA 1
ATOM 637 C C . ALA A 1 83 ? 14.045 9.944 -26.804 1.00 75.88 83 ALA A C 1
ATOM 639 O O . ALA A 1 83 ? 12.930 9.660 -27.231 1.00 75.88 83 ALA A O 1
ATOM 640 N N . LEU A 1 84 ? 14.743 9.122 -26.017 1.00 78.81 84 LEU A N 1
ATOM 641 C CA . LEU A 1 84 ? 14.265 7.832 -25.524 1.00 78.81 84 LEU A CA 1
ATOM 642 C C . LEU A 1 84 ? 13.258 7.964 -24.366 1.00 78.81 84 LEU A C 1
ATOM 644 O O . LEU A 1 84 ? 12.542 7.008 -24.075 1.00 78.81 84 LEU A O 1
ATOM 648 N N . GLY A 1 85 ? 13.201 9.114 -23.686 1.00 75.56 85 GLY A N 1
ATOM 649 C CA . GLY A 1 85 ? 12.526 9.233 -22.389 1.00 75.56 85 GLY A CA 1
ATOM 650 C C . GLY A 1 85 ? 13.240 8.436 -21.289 1.00 75.56 85 GLY A C 1
ATOM 651 O O . GLY A 1 85 ? 12.596 7.919 -20.378 1.00 75.56 85 GLY A O 1
ATOM 652 N N . ALA A 1 86 ? 14.560 8.282 -21.413 1.00 83.25 86 ALA A N 1
ATOM 653 C CA . ALA A 1 86 ? 15.393 7.528 -20.487 1.00 83.25 86 ALA A CA 1
ATOM 654 C C . ALA A 1 86 ? 15.614 8.284 -19.171 1.00 83.25 86 ALA A C 1
ATOM 656 O O . ALA A 1 86 ? 15.652 9.515 -19.128 1.00 83.25 86 ALA A O 1
ATOM 657 N N . HIS A 1 87 ? 15.821 7.531 -18.098 1.00 83.62 87 HIS A N 1
ATOM 658 C CA . HIS A 1 87 ? 16.158 8.058 -16.788 1.00 83.62 87 HIS A CA 1
ATOM 659 C C . HIS A 1 87 ? 17.636 8.421 -16.716 1.00 83.62 87 HIS A C 1
ATOM 661 O O . HIS A 1 87 ? 18.500 7.592 -17.005 1.00 83.62 87 HIS A O 1
ATOM 667 N N . ARG A 1 88 ? 17.922 9.665 -16.325 1.00 84.69 88 ARG A N 1
ATOM 668 C CA . ARG A 1 88 ? 19.284 10.149 -16.105 1.00 84.69 88 ARG A CA 1
ATOM 669 C C . ARG A 1 88 ? 19.767 9.677 -14.746 1.00 84.69 88 ARG A C 1
ATOM 671 O O . ARG A 1 88 ? 19.163 10.042 -13.743 1.00 84.69 88 ARG A O 1
ATOM 678 N N . ILE A 1 89 ? 20.869 8.941 -14.710 1.00 80.25 89 ILE A N 1
ATOM 679 C CA . ILE A 1 89 ? 21.422 8.492 -13.432 1.00 80.25 89 ILE A CA 1
ATOM 680 C C . ILE A 1 89 ? 22.352 9.546 -12.813 1.00 80.25 89 ILE A C 1
ATOM 682 O O . ILE A 1 89 ? 22.987 10.320 -13.542 1.00 80.25 89 ILE A O 1
ATOM 686 N N . PRO A 1 90 ? 22.453 9.603 -11.473 1.00 72.25 90 PRO A N 1
ATOM 687 C CA . PRO A 1 90 ? 23.407 10.464 -10.781 1.00 72.25 90 PRO A CA 1
ATOM 688 C C . PRO A 1 90 ? 24.863 10.159 -11.159 1.00 72.25 90 PRO A C 1
ATOM 690 O O . PRO A 1 90 ? 25.225 9.019 -11.439 1.00 72.25 90 PRO A O 1
ATOM 693 N N . ALA A 1 91 ? 25.739 11.168 -11.104 1.00 70.06 91 ALA A N 1
ATOM 694 C CA . ALA A 1 91 ? 27.158 11.008 -11.448 1.00 70.06 91 ALA A CA 1
ATOM 695 C C . ALA A 1 91 ? 27.916 10.030 -10.524 1.00 70.06 91 ALA A C 1
ATOM 697 O O . ALA A 1 91 ? 28.952 9.499 -10.909 1.00 70.06 91 ALA A O 1
ATOM 698 N N . ASN A 1 92 ? 27.401 9.791 -9.317 1.00 67.25 92 ASN A N 1
ATOM 699 C CA . ASN A 1 92 ? 27.936 8.854 -8.330 1.00 67.25 92 ASN A CA 1
ATOM 700 C C . ASN A 1 92 ? 27.254 7.474 -8.364 1.00 67.25 92 ASN A C 1
ATOM 702 O O . ASN A 1 92 ? 27.441 6.697 -7.426 1.00 67.25 92 ASN A O 1
ATOM 706 N N . PHE A 1 93 ? 26.458 7.173 -9.396 1.00 67.19 93 PHE A N 1
ATOM 707 C CA . PHE A 1 93 ? 25.825 5.867 -9.549 1.00 67.19 93 PHE A CA 1
ATOM 708 C C . PHE A 1 93 ? 26.880 4.756 -9.560 1.00 67.19 93 PHE A C 1
ATOM 710 O O . PHE A 1 93 ? 27.829 4.780 -10.347 1.00 67.19 93 PHE A O 1
ATOM 717 N N . LYS A 1 94 ? 26.701 3.767 -8.684 1.00 63.81 94 LYS A N 1
ATOM 718 C CA . LYS A 1 94 ? 27.496 2.542 -8.667 1.00 63.81 94 LYS A CA 1
ATOM 719 C C . LYS A 1 94 ? 26.592 1.398 -9.074 1.00 63.81 94 LYS A C 1
ATOM 721 O O . LYS A 1 94 ? 25.509 1.255 -8.525 1.00 63.81 94 LYS A O 1
ATOM 726 N N . HIS A 1 95 ? 27.080 0.527 -9.948 1.00 57.59 95 HIS A N 1
ATOM 727 C CA . HIS A 1 95 ? 26.364 -0.682 -10.361 1.00 57.59 95 HIS A CA 1
ATOM 728 C C . HIS A 1 95 ? 26.119 -1.685 -9.219 1.00 57.59 95 HIS A C 1
ATOM 730 O O . HIS A 1 95 ? 25.652 -2.783 -9.497 1.00 57.59 95 HIS A O 1
ATOM 736 N N . ASP A 1 96 ? 26.483 -1.378 -7.973 1.00 54.09 96 ASP A N 1
ATOM 737 C CA . ASP A 1 96 ? 26.540 -2.307 -6.843 1.00 54.09 96 ASP A CA 1
ATOM 738 C C . ASP A 1 96 ? 25.157 -2.639 -6.248 1.00 54.09 96 ASP A C 1
ATOM 740 O O . ASP A 1 96 ? 25.055 -3.630 -5.527 1.00 54.09 96 ASP A O 1
ATOM 744 N N . SER A 1 97 ? 24.102 -1.893 -6.603 1.00 51.97 97 SER A N 1
ATOM 745 C CA . SER A 1 97 ? 22.710 -2.134 -6.193 1.00 51.97 97 SER A CA 1
ATOM 746 C C . SER A 1 97 ? 21.990 -3.193 -7.049 1.00 51.97 97 SER A C 1
ATOM 748 O O . SER A 1 97 ? 22.420 -3.560 -8.148 1.00 51.97 97 SER A O 1
ATOM 750 N N . PHE A 1 98 ? 20.892 -3.729 -6.503 1.00 50.56 98 PHE A N 1
ATOM 751 C CA . PHE A 1 98 ? 20.000 -4.720 -7.119 1.00 50.56 98 PHE A CA 1
ATOM 752 C C . PHE A 1 98 ? 19.123 -4.085 -8.205 1.00 50.56 98 PHE A C 1
ATOM 754 O O . PHE A 1 98 ? 17.906 -4.022 -8.074 1.00 50.56 98 PHE A O 1
ATOM 761 N N . GLU A 1 99 ? 19.736 -3.582 -9.270 1.00 62.31 99 GLU A N 1
ATOM 762 C CA . GLU A 1 99 ? 18.994 -2.913 -10.334 1.00 62.31 99 GLU A CA 1
ATOM 763 C C . GLU A 1 99 ? 19.237 -3.611 -11.674 1.00 62.31 99 GLU A C 1
ATOM 765 O O . GLU A 1 99 ? 20.371 -3.771 -12.140 1.00 62.31 99 GLU A O 1
ATOM 770 N N . PHE A 1 100 ? 18.156 -4.068 -12.307 1.00 70.62 100 PHE A N 1
ATOM 771 C CA . PHE A 1 100 ? 18.203 -4.474 -13.706 1.00 70.62 100 PHE A CA 1
ATOM 772 C C . PHE A 1 100 ? 18.555 -3.262 -14.563 1.00 70.62 100 PHE A C 1
ATOM 774 O O . PHE A 1 100 ? 18.040 -2.186 -14.280 1.00 70.62 100 PHE A O 1
ATOM 781 N N . PRO A 1 101 ? 19.318 -3.416 -15.664 1.00 75.62 101 PRO A N 1
ATOM 782 C CA . PRO A 1 101 ? 19.603 -2.338 -16.616 1.00 75.62 101 PRO A CA 1
ATOM 783 C C . PRO A 1 101 ? 18.362 -1.971 -17.458 1.00 75.62 101 PRO A C 1
ATOM 785 O O . PRO A 1 101 ? 18.372 -2.021 -18.686 1.00 75.62 101 PRO A O 1
ATOM 788 N N . LEU A 1 102 ? 17.268 -1.648 -16.780 1.00 82.69 102 LEU A N 1
ATOM 789 C CA . LEU A 1 102 ? 15.940 -1.333 -17.267 1.00 82.69 102 LEU A CA 1
ATOM 790 C C . LEU A 1 102 ? 15.411 -0.169 -16.440 1.00 82.69 102 LEU A C 1
ATOM 792 O O . LEU A 1 102 ? 15.571 -0.136 -15.224 1.00 82.69 102 LEU A O 1
ATOM 796 N N . HIS A 1 103 ? 14.714 0.741 -17.100 1.00 82.88 103 HIS A N 1
ATOM 797 C CA . HIS A 1 103 ? 13.913 1.762 -16.443 1.00 82.88 103 HIS A CA 1
ATOM 798 C C . HIS A 1 103 ? 12.449 1.307 -16.331 1.00 82.88 103 HIS A C 1
ATOM 800 O O . HIS A 1 103 ? 11.924 0.680 -17.255 1.00 82.88 103 HIS A O 1
ATOM 806 N N . ARG A 1 104 ? 11.758 1.663 -15.238 1.00 77.56 104 ARG A N 1
ATOM 807 C CA . ARG A 1 104 ? 10.357 1.257 -15.002 1.00 77.56 104 ARG A CA 1
ATOM 808 C C . ARG A 1 104 ? 9.375 1.752 -16.070 1.00 77.56 104 ARG A C 1
ATOM 810 O O . ARG A 1 104 ? 8.385 1.087 -16.351 1.00 77.56 104 ARG A O 1
ATOM 817 N N . LYS A 1 105 ? 9.633 2.916 -16.682 1.00 78.31 105 LYS A N 1
ATOM 818 C CA . LYS A 1 105 ? 8.782 3.447 -17.759 1.00 78.31 105 LYS A CA 1
ATOM 819 C C . LYS A 1 105 ? 9.297 2.987 -19.112 1.00 78.31 105 LYS A C 1
ATOM 821 O O . LYS A 1 105 ? 10.471 3.181 -19.435 1.00 78.31 105 LYS A O 1
ATOM 826 N N . VAL A 1 106 ? 8.382 2.445 -19.905 1.00 83.75 106 VAL A N 1
ATOM 827 C CA . VAL A 1 106 ? 8.604 2.131 -21.313 1.00 83.75 106 VAL A CA 1
ATOM 828 C C . VAL A 1 106 ? 8.584 3.421 -22.132 1.00 83.75 106 VAL A C 1
ATOM 830 O O . VAL A 1 106 ? 7.738 4.291 -21.927 1.00 83.75 106 VAL A O 1
ATOM 833 N N . SER A 1 107 ? 9.522 3.545 -23.067 1.00 83.88 107 SER A N 1
ATOM 834 C CA . SER A 1 107 ? 9.563 4.650 -24.019 1.00 83.88 107 SER A CA 1
ATOM 835 C C . SER A 1 107 ? 8.304 4.683 -24.884 1.00 83.88 107 SER A C 1
ATOM 837 O O . SER A 1 107 ? 7.938 3.688 -25.507 1.00 83.88 107 SER A O 1
ATOM 839 N N . THR A 1 108 ? 7.667 5.847 -24.979 1.00 79.69 108 THR A N 1
ATOM 840 C CA . THR A 1 108 ? 6.553 6.093 -25.911 1.00 79.69 108 THR A CA 1
ATOM 841 C C . THR A 1 108 ? 7.032 6.577 -27.279 1.00 79.69 108 THR A C 1
ATOM 843 O O . THR A 1 108 ? 6.289 6.540 -28.257 1.00 79.69 108 THR A O 1
ATOM 846 N N . SER A 1 109 ? 8.282 7.025 -27.359 1.00 79.38 109 SER A N 1
ATOM 847 C CA . SER A 1 109 ? 8.914 7.575 -28.555 1.00 79.38 109 SER A CA 1
ATOM 848 C C . SER A 1 109 ? 9.832 6.574 -29.247 1.00 79.38 109 SER A C 1
ATOM 850 O O . SER A 1 109 ? 10.347 6.882 -30.313 1.00 79.38 109 SER A O 1
ATOM 852 N N . CYS A 1 110 ? 10.068 5.383 -28.693 1.00 85.88 110 CYS A N 1
ATOM 853 C CA . CYS A 1 110 ? 10.947 4.383 -29.297 1.00 85.88 110 CYS A CA 1
ATOM 854 C C . CYS A 1 110 ? 10.395 2.969 -29.130 1.00 85.88 110 CYS A C 1
ATOM 856 O O . CYS A 1 110 ? 9.893 2.603 -28.072 1.00 85.88 110 CYS A O 1
ATOM 858 N N . ASN A 1 111 ? 10.558 2.142 -30.159 1.00 89.00 111 ASN A N 1
ATOM 859 C CA . ASN A 1 111 ? 10.271 0.713 -30.091 1.00 89.00 111 ASN A CA 1
ATOM 860 C C . ASN A 1 111 ? 11.360 -0.095 -30.801 1.00 89.00 111 ASN A C 1
ATOM 862 O O . ASN A 1 111 ? 12.229 0.464 -31.480 1.00 89.00 111 ASN A O 1
ATOM 866 N N . PHE A 1 112 ? 11.318 -1.415 -30.640 1.00 91.44 112 PHE A N 1
ATOM 867 C CA . PHE A 1 112 ? 12.159 -2.312 -31.421 1.00 91.44 112 PHE A CA 1
ATOM 868 C C . PHE A 1 112 ? 11.346 -3.314 -32.237 1.00 91.44 112 PHE A C 1
ATOM 870 O O . PHE A 1 112 ? 10.234 -3.683 -31.879 1.00 91.44 112 PHE A O 1
ATOM 877 N N . SER A 1 113 ? 11.930 -3.806 -33.323 1.00 91.06 113 SER A N 1
ATOM 878 C CA . SER A 1 113 ? 11.401 -4.929 -34.090 1.00 91.06 113 SER A CA 1
ATOM 879 C C . SER A 1 113 ? 12.476 -5.983 -34.328 1.00 91.06 113 SER A C 1
ATOM 881 O O . SER A 1 113 ? 13.676 -5.692 -34.406 1.00 91.06 113 SER A O 1
ATOM 883 N N . LEU A 1 114 ? 12.039 -7.239 -34.422 1.00 90.12 114 LEU A N 1
ATOM 884 C CA . LEU A 1 114 ? 12.898 -8.395 -34.648 1.00 90.12 114 LEU A CA 1
ATOM 885 C C . LEU A 1 114 ? 12.542 -9.081 -35.963 1.00 90.12 114 LEU A C 1
ATOM 887 O O . LEU A 1 114 ? 11.436 -9.583 -36.137 1.00 90.12 114 LEU A O 1
ATOM 891 N N . SER A 1 115 ? 13.518 -9.186 -36.864 1.00 88.69 115 SER A N 1
ATOM 892 C CA . SER A 1 115 ? 13.416 -9.996 -38.081 1.00 88.69 115 SER A CA 1
ATOM 893 C C . SER A 1 115 ? 14.507 -11.064 -38.073 1.00 88.69 115 SER A C 1
ATOM 895 O O . SER A 1 115 ? 15.691 -10.786 -38.277 1.00 88.69 115 SER A O 1
ATOM 897 N N . GLY A 1 116 ? 14.133 -12.302 -37.744 1.00 88.50 116 GLY A N 1
ATOM 898 C CA . GLY A 1 116 ? 15.092 -13.383 -37.508 1.00 88.50 116 GLY A CA 1
ATOM 899 C C . GLY A 1 116 ? 16.034 -13.054 -36.345 1.00 88.50 116 GLY A C 1
ATOM 900 O O . GLY A 1 116 ? 15.602 -13.005 -35.196 1.00 88.50 116 GLY A O 1
ATOM 901 N N . LYS A 1 117 ? 17.318 -12.831 -36.654 1.00 87.31 117 LYS A N 1
ATOM 902 C CA . LYS A 1 117 ? 18.357 -12.396 -35.699 1.00 87.31 117 LYS A CA 1
ATOM 903 C C . LYS A 1 117 ? 18.692 -10.910 -35.810 1.00 87.31 117 LYS A C 1
ATOM 905 O O . LYS A 1 117 ? 19.720 -10.487 -35.300 1.00 87.31 117 LYS A O 1
ATOM 910 N N . LYS A 1 118 ? 17.895 -10.131 -36.534 1.00 86.69 118 LYS A N 1
ATOM 911 C CA . LYS A 1 118 ? 18.145 -8.711 -36.755 1.00 86.69 118 LYS A CA 1
ATOM 912 C C . LYS A 1 118 ? 17.250 -7.880 -35.844 1.00 86.69 118 LYS A C 1
ATOM 914 O O . LYS A 1 118 ? 16.033 -7.926 -36.002 1.00 86.69 118 LYS A O 1
ATOM 919 N N . LEU A 1 119 ? 17.856 -7.129 -34.929 1.00 86.62 119 LEU A N 1
ATOM 920 C CA . LEU A 1 119 ? 17.183 -6.136 -34.088 1.00 86.62 119 LEU A CA 1
ATOM 921 C C . LEU A 1 119 ? 17.197 -4.783 -34.776 1.00 86.62 119 LEU A C 1
ATOM 923 O O . LEU A 1 119 ? 18.267 -4.319 -35.147 1.00 86.62 119 LEU A O 1
ATOM 927 N N . THR A 1 120 ? 16.046 -4.140 -34.901 1.00 87.19 120 THR A N 1
ATOM 928 C CA . THR A 1 120 ? 15.928 -2.771 -35.411 1.00 87.19 120 THR A CA 1
ATOM 929 C C . THR A 1 120 ? 15.303 -1.904 -34.331 1.00 87.19 120 THR A C 1
ATOM 931 O O . THR A 1 120 ? 14.270 -2.287 -33.797 1.00 87.19 120 THR A O 1
ATOM 934 N N . ILE A 1 121 ? 15.907 -0.759 -34.010 1.00 86.44 121 ILE A N 1
ATOM 935 C CA . ILE A 1 121 ? 15.323 0.226 -33.087 1.00 86.44 121 ILE A CA 1
ATOM 936 C C . ILE A 1 121 ? 14.804 1.399 -33.916 1.00 86.44 121 ILE A C 1
ATOM 938 O O . ILE A 1 121 ? 15.538 1.946 -34.748 1.00 86.44 121 ILE A O 1
ATOM 942 N N . THR A 1 122 ? 13.546 1.767 -33.689 1.00 83.88 122 THR A N 1
ATOM 943 C CA . THR A 1 122 ? 12.862 2.862 -34.379 1.00 83.88 122 THR A CA 1
ATOM 944 C C . THR A 1 122 ? 12.526 3.960 -33.385 1.00 83.88 122 THR A C 1
ATOM 946 O O . THR A 1 122 ? 11.911 3.694 -32.354 1.00 83.88 122 THR A O 1
ATOM 949 N N . MET A 1 123 ? 12.894 5.195 -33.725 1.00 78.75 123 MET A N 1
ATOM 950 C CA . MET A 1 123 ? 12.525 6.392 -32.971 1.00 78.75 123 MET A CA 1
ATOM 951 C C . MET A 1 123 ? 11.406 7.154 -33.690 1.00 78.75 123 MET A C 1
ATOM 953 O O . MET A 1 123 ? 11.518 7.496 -34.873 1.00 78.75 123 MET A O 1
ATOM 957 N N . HIS A 1 124 ? 10.339 7.437 -32.956 1.00 71.88 124 HIS A N 1
ATOM 958 C CA . HIS A 1 124 ? 9.151 8.182 -33.348 1.00 71.88 124 HIS A CA 1
ATOM 959 C C . HIS A 1 124 ? 9.258 9.595 -32.765 1.00 71.88 124 HIS A C 1
ATOM 961 O O . HIS A 1 124 ? 9.409 9.760 -31.559 1.00 71.88 124 HIS A O 1
ATOM 967 N N . GLY A 1 125 ? 9.223 10.623 -33.616 1.00 58.34 125 GLY A N 1
ATOM 968 C CA . GLY A 1 125 ? 9.314 12.027 -33.183 1.00 58.34 125 GLY A CA 1
ATOM 969 C C . GLY A 1 125 ? 10.399 12.859 -33.871 1.00 58.34 125 GLY A C 1
ATOM 970 O O . GLY A 1 125 ? 10.413 14.076 -33.720 1.00 58.34 125 GLY A O 1
ATOM 971 N N . THR A 1 126 ? 11.273 12.255 -34.681 1.00 54.84 126 THR A N 1
ATOM 972 C CA . THR A 1 126 ? 12.149 13.001 -35.599 1.00 54.84 126 THR A CA 1
ATOM 973 C C . THR A 1 126 ? 11.499 13.119 -36.989 1.00 54.84 126 THR A C 1
ATOM 975 O O . THR A 1 126 ? 10.913 12.142 -37.459 1.00 54.84 126 THR A O 1
ATOM 978 N N . PRO A 1 127 ? 11.619 14.262 -37.703 1.00 44.03 127 PRO A N 1
ATOM 979 C CA . PRO A 1 127 ? 11.007 14.471 -39.029 1.00 44.03 127 PRO A CA 1
ATOM 980 C C . PRO A 1 127 ? 11.477 13.475 -40.108 1.00 44.03 127 PRO A C 1
ATOM 982 O O . PRO A 1 127 ? 10.864 13.347 -41.164 1.00 44.03 127 PRO A O 1
ATOM 985 N N . ARG A 1 128 ? 12.543 12.719 -39.834 1.00 48.97 128 ARG A N 1
ATOM 986 C CA . ARG A 1 128 ? 12.884 11.465 -40.512 1.00 48.97 128 ARG A CA 1
ATOM 987 C C . ARG A 1 128 ? 12.867 10.358 -39.466 1.00 48.97 128 ARG A C 1
ATOM 989 O O . ARG A 1 128 ? 13.534 10.516 -38.447 1.00 48.97 128 ARG A O 1
ATOM 996 N N . ARG A 1 129 ? 12.155 9.247 -39.702 1.00 50.66 129 ARG A N 1
ATOM 997 C CA . ARG A 1 129 ? 12.282 8.033 -38.871 1.00 50.66 129 ARG A CA 1
ATOM 998 C C . ARG A 1 129 ? 13.760 7.652 -38.809 1.00 50.66 129 ARG A C 1
ATOM 1000 O O . ARG A 1 129 ? 14.329 7.233 -39.819 1.00 50.66 129 ARG A O 1
ATOM 1007 N N . THR A 1 130 ? 14.383 7.828 -37.648 1.00 55.25 130 THR A N 1
ATOM 1008 C CA . THR A 1 130 ? 15.773 7.416 -37.459 1.00 55.25 130 THR A CA 1
ATOM 1009 C C . THR A 1 130 ? 15.748 5.945 -37.090 1.00 55.25 130 THR A C 1
ATOM 1011 O O . THR A 1 130 ? 15.267 5.563 -36.026 1.00 55.25 130 THR A O 1
ATOM 1014 N N . VAL A 1 131 ? 16.208 5.114 -38.021 1.00 55.53 131 VAL A N 1
ATOM 1015 C CA . VAL A 1 131 ? 16.334 3.672 -37.829 1.00 55.53 131 VAL A CA 1
ATOM 1016 C C . VAL A 1 131 ? 17.781 3.381 -37.466 1.00 55.53 131 VAL A C 1
ATOM 1018 O O . VAL A 1 131 ? 18.675 3.559 -38.299 1.00 55.53 131 VAL A O 1
ATOM 1021 N N . MET A 1 132 ? 18.025 2.895 -36.250 1.00 61.59 132 MET A N 1
ATOM 1022 C CA . MET A 1 132 ? 19.321 2.295 -35.937 1.00 61.59 132 MET A CA 1
ATOM 1023 C C . MET A 1 132 ? 19.394 0.964 -36.695 1.00 61.59 132 MET A C 1
ATOM 1025 O O . MET A 1 132 ? 18.667 0.015 -36.392 1.00 61.59 132 MET A O 1
ATOM 1029 N N . ARG A 1 133 ? 20.180 0.940 -37.783 1.00 55.59 133 ARG A N 1
ATOM 1030 C CA . ARG A 1 133 ? 20.197 -0.173 -38.746 1.00 55.59 133 ARG A CA 1
ATOM 1031 C C . ARG A 1 133 ? 20.643 -1.477 -38.091 1.00 55.59 133 ARG A C 1
ATOM 1033 O O . ARG A 1 133 ? 21.545 -1.504 -37.263 1.00 55.59 133 ARG A O 1
ATOM 1040 N N . GLY A 1 134 ? 19.958 -2.545 -38.500 1.00 61.09 134 GLY A N 1
ATOM 1041 C CA . GLY A 1 134 ? 19.730 -3.656 -37.598 1.00 61.09 134 GLY A CA 1
ATOM 1042 C C . GLY A 1 134 ? 20.937 -4.502 -37.207 1.00 61.09 134 GLY A C 1
ATOM 1043 O O . GLY A 1 134 ? 21.748 -4.904 -38.043 1.00 61.09 134 GLY A O 1
ATOM 1044 N N . LEU A 1 135 ? 20.984 -4.795 -35.913 1.00 70.44 135 LEU A N 1
ATOM 1045 C CA . LEU A 1 135 ? 22.055 -5.507 -35.234 1.00 70.44 135 LEU A CA 1
ATOM 1046 C C . LEU A 1 135 ? 21.855 -6.999 -35.362 1.00 70.44 135 LEU A C 1
ATOM 1048 O O . LEU A 1 135 ? 20.755 -7.507 -35.139 1.00 70.44 135 LEU A O 1
ATOM 1052 N N . LYS A 1 136 ? 22.933 -7.711 -35.682 1.00 79.94 136 LYS A N 1
ATOM 1053 C CA . LYS A 1 136 ? 22.918 -9.167 -35.667 1.00 79.94 136 LYS A CA 1
ATOM 1054 C C . LYS A 1 136 ? 23.040 -9.649 -34.222 1.00 79.94 136 LYS A C 1
ATOM 1056 O O . LYS A 1 136 ? 24.074 -9.476 -33.585 1.00 79.94 136 LYS A O 1
ATOM 1061 N N . LEU A 1 137 ? 21.979 -10.269 -33.730 1.00 82.88 137 LEU A N 1
ATOM 1062 C CA . LEU A 1 137 ? 21.865 -10.818 -32.389 1.00 82.88 137 LEU A CA 1
ATOM 1063 C C . LEU A 1 137 ? 22.367 -12.263 -32.312 1.00 82.88 137 LEU A C 1
ATOM 1065 O O . LEU A 1 137 ? 22.165 -13.067 -33.230 1.00 82.88 137 LEU A O 1
ATOM 1069 N N . ASP A 1 138 ? 22.958 -12.619 -31.172 1.00 84.81 138 ASP A N 1
ATOM 1070 C CA . ASP A 1 138 ? 23.137 -14.020 -30.796 1.00 84.81 138 ASP A CA 1
ATOM 1071 C C . ASP A 1 138 ? 21.776 -14.684 -30.554 1.00 84.81 138 ASP A C 1
ATOM 1073 O O . ASP A 1 138 ? 20.833 -14.053 -30.073 1.00 84.81 138 ASP A O 1
ATOM 1077 N N . SER A 1 139 ? 21.672 -15.987 -30.848 1.00 87.56 139 SER A N 1
ATOM 1078 C CA . SER A 1 139 ? 20.408 -16.734 -30.721 1.00 87.56 139 SER A CA 1
ATOM 1079 C C . SER A 1 139 ? 19.791 -16.612 -29.324 1.00 87.56 139 SER A C 1
ATOM 1081 O O . SER A 1 139 ? 18.570 -16.602 -29.193 1.00 87.56 139 SER A O 1
ATOM 1083 N N . ARG A 1 140 ? 20.627 -16.509 -28.282 1.00 86.69 140 ARG A N 1
ATOM 1084 C CA . ARG A 1 140 ? 20.161 -16.423 -26.898 1.00 86.69 140 ARG A CA 1
ATOM 1085 C C . ARG A 1 140 ? 19.555 -15.062 -26.557 1.00 86.69 140 ARG A C 1
ATOM 1087 O O . ARG A 1 140 ? 18.548 -15.019 -25.865 1.00 86.69 140 ARG A O 1
ATOM 1094 N N . VAL A 1 141 ? 20.101 -13.975 -27.102 1.00 88.50 141 VAL A N 1
ATOM 1095 C CA . VAL A 1 141 ? 19.512 -12.634 -26.959 1.00 88.50 141 VAL A CA 1
ATOM 1096 C C . VAL A 1 141 ? 18.157 -12.583 -27.671 1.00 88.50 141 VAL A C 1
ATOM 1098 O O . VAL A 1 141 ? 17.187 -12.097 -27.104 1.00 88.50 141 VAL A O 1
ATOM 1101 N N . VAL A 1 142 ? 18.060 -13.167 -28.876 1.00 90.62 142 VAL A N 1
ATOM 1102 C CA . VAL A 1 142 ? 16.783 -13.277 -29.612 1.00 90.62 142 VAL A CA 1
ATOM 1103 C C . VAL A 1 142 ? 15.743 -14.059 -28.816 1.00 90.62 142 VAL A C 1
ATOM 1105 O O . VAL A 1 142 ? 14.587 -13.656 -28.781 1.00 90.62 142 VAL A O 1
ATOM 1108 N N . TYR A 1 143 ? 16.144 -15.167 -28.188 1.00 93.00 143 TYR A N 1
ATOM 1109 C CA . TYR A 1 143 ? 15.258 -15.961 -27.338 1.00 93.00 143 TYR A CA 1
ATOM 1110 C C . TYR A 1 143 ? 14.638 -15.106 -26.228 1.00 93.00 143 TYR A C 1
ATOM 1112 O O . TYR A 1 143 ? 13.417 -15.047 -26.125 1.00 93.00 143 TYR A O 1
ATOM 1120 N N . PHE A 1 144 ? 15.463 -14.391 -25.456 1.00 92.50 144 PHE A N 1
ATOM 1121 C CA . PHE A 1 144 ? 14.958 -13.574 -24.355 1.00 92.50 144 PHE A CA 1
ATOM 1122 C C . PHE A 1 144 ? 14.155 -12.365 -24.830 1.00 92.50 144 PHE A C 1
ATOM 1124 O O . PHE A 1 144 ? 13.121 -12.088 -24.243 1.00 92.50 144 PHE A O 1
ATOM 1131 N N . LEU A 1 145 ? 14.546 -11.698 -25.920 1.00 92.50 145 LEU A N 1
ATOM 1132 C CA . LEU A 1 145 ? 13.745 -10.596 -26.466 1.00 92.50 145 LEU A CA 1
ATOM 1133 C C . LEU A 1 145 ? 12.369 -11.048 -26.954 1.00 92.50 145 LEU A C 1
ATOM 1135 O O . LEU A 1 145 ? 11.415 -10.296 -26.824 1.00 92.50 145 LEU A O 1
ATOM 1139 N N . ARG A 1 146 ? 12.252 -12.259 -27.511 1.00 93.06 146 ARG A N 1
ATOM 1140 C CA . ARG A 1 146 ? 10.947 -12.822 -27.890 1.00 93.06 146 ARG A CA 1
ATOM 1141 C C . ARG A 1 146 ? 10.116 -13.220 -26.677 1.00 93.06 146 ARG A C 1
ATOM 1143 O O . ARG A 1 146 ? 8.899 -13.141 -26.741 1.00 93.06 146 ARG A O 1
ATOM 1150 N N . LEU A 1 147 ? 10.769 -13.674 -25.609 1.00 93.00 147 LEU A N 1
ATOM 1151 C CA . LEU A 1 147 ? 10.100 -14.064 -24.373 1.00 93.00 147 LEU A CA 1
ATOM 1152 C C . LEU A 1 147 ? 9.576 -12.842 -23.606 1.00 93.00 147 LEU A C 1
ATOM 1154 O O . LEU A 1 147 ? 8.438 -12.851 -23.156 1.00 93.00 147 LEU A O 1
ATOM 1158 N N . THR A 1 148 ? 10.394 -11.799 -23.453 1.00 91.88 148 THR A N 1
ATOM 1159 C CA . THR A 1 148 ? 10.067 -10.631 -22.620 1.00 91.88 148 THR A CA 1
ATOM 1160 C C . THR A 1 148 ? 9.473 -9.469 -23.402 1.00 91.88 148 THR A C 1
ATOM 1162 O O . THR A 1 148 ? 8.890 -8.570 -22.799 1.00 91.88 148 THR A O 1
ATOM 1165 N N . GLU A 1 149 ? 9.677 -9.427 -24.722 1.00 94.44 149 GLU A N 1
ATOM 1166 C CA . GLU A 1 149 ? 9.314 -8.301 -25.597 1.00 94.44 149 GLU A CA 1
ATOM 1167 C C . GLU A 1 149 ? 9.858 -6.945 -25.103 1.00 94.44 149 GLU A C 1
ATOM 1169 O O . GLU A 1 149 ? 9.367 -5.881 -25.481 1.00 94.44 149 GLU A O 1
ATOM 1174 N N . THR A 1 150 ? 10.899 -6.987 -24.266 1.00 92.88 150 THR A N 1
ATOM 1175 C CA . THR A 1 150 ? 11.457 -5.857 -23.519 1.00 92.88 150 THR A CA 1
ATOM 1176 C C . THR A 1 150 ? 12.964 -5.801 -23.741 1.00 92.88 150 THR A C 1
ATOM 1178 O O . THR A 1 150 ? 13.652 -6.816 -23.614 1.00 92.88 150 THR A O 1
ATOM 1181 N N . LEU A 1 151 ? 13.484 -4.612 -24.047 1.00 92.19 151 LEU A N 1
ATOM 1182 C CA . LEU A 1 151 ? 14.910 -4.341 -24.197 1.00 92.19 151 LEU A CA 1
ATOM 1183 C C . LEU A 1 151 ? 15.313 -3.145 -23.328 1.00 92.19 151 LEU A C 1
ATOM 1185 O O . LEU A 1 151 ? 14.801 -2.037 -23.502 1.00 92.19 151 LEU A O 1
ATOM 1189 N N . GLY A 1 152 ? 16.272 -3.369 -22.432 1.00 91.44 152 GLY A N 1
ATOM 1190 C CA . GLY A 1 152 ? 16.937 -2.301 -21.694 1.00 91.44 152 GLY A CA 1
ATOM 1191 C C . GLY A 1 152 ? 17.972 -1.581 -22.545 1.00 91.44 152 GLY A C 1
ATOM 1192 O O . GLY A 1 152 ? 18.684 -2.206 -23.330 1.00 91.44 152 GLY A O 1
ATOM 1193 N N . ILE A 1 153 ? 18.062 -0.264 -22.394 1.00 89.50 153 ILE A N 1
ATOM 1194 C CA . ILE A 1 153 ? 19.034 0.580 -23.084 1.00 89.50 153 ILE A CA 1
ATOM 1195 C C . ILE A 1 153 ? 19.871 1.307 -22.041 1.00 89.50 153 ILE A C 1
ATOM 1197 O O . ILE A 1 153 ? 19.370 2.164 -21.319 1.00 89.50 153 ILE A O 1
ATOM 1201 N N . GLU A 1 154 ? 21.155 0.992 -21.990 1.00 88.94 154 GLU A N 1
ATOM 1202 C CA . GLU A 1 154 ? 22.149 1.716 -21.212 1.00 88.94 154 GLU A CA 1
ATOM 1203 C C . GLU A 1 154 ? 22.863 2.719 -22.125 1.00 88.94 154 GLU A C 1
ATOM 1205 O O . GLU A 1 154 ? 23.369 2.348 -23.180 1.00 88.94 154 GLU A O 1
ATOM 1210 N N . ILE A 1 155 ? 22.926 3.992 -21.747 1.00 88.50 155 ILE A N 1
ATOM 1211 C CA . ILE A 1 155 ? 23.596 5.038 -22.532 1.00 88.50 155 ILE A CA 1
ATOM 1212 C C . ILE A 1 155 ? 24.858 5.457 -21.791 1.00 88.50 155 ILE A C 1
ATOM 1214 O O . ILE A 1 155 ? 24.774 5.920 -20.653 1.00 88.50 155 ILE A O 1
ATOM 1218 N N . ARG A 1 156 ? 26.017 5.326 -22.443 1.00 87.94 156 ARG A N 1
ATOM 1219 C CA . ARG A 1 156 ? 27.333 5.652 -21.880 1.00 87.94 156 ARG A CA 1
ATOM 1220 C C . ARG A 1 156 ? 28.042 6.748 -22.661 1.00 87.94 156 ARG A C 1
ATOM 1222 O O . ARG A 1 156 ? 27.877 6.852 -23.874 1.00 87.94 156 ARG A O 1
ATOM 1229 N N . HIS A 1 157 ? 28.876 7.512 -21.967 1.00 86.88 157 HIS A N 1
ATOM 1230 C CA . HIS A 1 157 ? 29.877 8.397 -22.557 1.00 86.88 157 HIS A CA 1
ATOM 1231 C C . HIS A 1 157 ? 31.211 8.186 -21.830 1.00 86.88 157 HIS A C 1
ATOM 1233 O O . HIS A 1 157 ? 31.311 8.413 -20.623 1.00 86.88 157 HIS A O 1
ATOM 1239 N N . GLY A 1 158 ? 32.227 7.717 -22.560 1.00 84.06 158 GLY A N 1
ATOM 1240 C CA . GLY A 1 158 ? 33.419 7.135 -21.937 1.00 84.06 158 GLY A CA 1
ATOM 1241 C C . GLY A 1 158 ? 33.048 5.906 -21.099 1.00 84.06 158 GLY A C 1
ATOM 1242 O O . GLY A 1 158 ? 32.190 5.118 -21.498 1.00 84.06 158 GLY A O 1
ATOM 1243 N N . ASP A 1 159 ? 33.647 5.779 -19.917 1.00 80.81 159 ASP A N 1
ATOM 1244 C CA . ASP A 1 159 ? 33.345 4.691 -18.973 1.00 80.81 159 ASP A CA 1
ATOM 1245 C C . ASP A 1 159 ? 32.133 4.983 -18.073 1.00 80.81 159 ASP A C 1
ATOM 1247 O O . ASP A 1 159 ? 31.736 4.143 -17.265 1.00 80.81 159 ASP A O 1
ATOM 1251 N N . GLN A 1 160 ? 31.526 6.167 -18.205 1.00 83.38 160 GLN A N 1
ATOM 1252 C CA . GLN A 1 160 ? 30.418 6.590 -17.363 1.00 83.38 160 GLN A CA 1
ATOM 1253 C C . GLN A 1 160 ? 29.072 6.248 -18.001 1.00 83.38 160 GLN A C 1
ATOM 1255 O O . GLN A 1 160 ? 28.781 6.631 -19.138 1.00 83.38 160 GLN A O 1
ATOM 1260 N N . THR A 1 161 ? 28.204 5.605 -17.223 1.00 84.44 161 THR A N 1
ATOM 1261 C CA . THR A 1 161 ? 26.788 5.476 -17.563 1.00 84.44 161 THR A CA 1
ATOM 1262 C C . THR A 1 161 ? 26.057 6.782 -17.273 1.00 84.44 161 THR A C 1
ATOM 1264 O O . THR A 1 161 ? 26.198 7.383 -16.211 1.00 84.44 161 THR A O 1
ATOM 1267 N N . CYS A 1 162 ? 25.299 7.254 -18.256 1.00 85.38 162 CYS A N 1
ATOM 1268 C CA . CYS A 1 162 ? 24.585 8.524 -18.203 1.00 85.38 162 CYS A CA 1
ATOM 1269 C C . CYS A 1 162 ? 23.074 8.316 -18.054 1.00 85.38 162 CYS A C 1
ATOM 1271 O O . CYS A 1 162 ? 22.422 9.081 -17.342 1.00 85.38 162 CYS A O 1
ATOM 1273 N N . TYR A 1 163 ? 22.517 7.291 -18.711 1.00 88.38 163 TYR A N 1
ATOM 1274 C CA . TYR A 1 163 ? 21.082 7.008 -18.676 1.00 88.38 163 TYR A CA 1
ATOM 1275 C C . TYR A 1 163 ? 20.768 5.513 -18.738 1.00 88.38 163 TYR A C 1
ATOM 1277 O O . TYR A 1 163 ? 21.513 4.744 -19.349 1.00 88.38 163 TYR A O 1
ATOM 1285 N N . PHE A 1 164 ? 19.595 5.152 -18.215 1.00 89.19 164 PHE A N 1
ATOM 1286 C CA . PHE A 1 164 ? 18.917 3.888 -18.501 1.00 89.19 164 PHE A CA 1
ATOM 1287 C C . PHE A 1 164 ? 17.523 4.133 -19.067 1.00 89.19 164 PHE A C 1
ATOM 1289 O O . PHE A 1 164 ? 16.767 4.964 -18.570 1.00 89.19 164 PHE A O 1
ATOM 1296 N N . GLY A 1 165 ? 17.163 3.396 -20.109 1.00 88.31 165 GLY A N 1
ATOM 1297 C CA . GLY A 1 165 ? 15.839 3.415 -20.713 1.00 88.31 165 GLY A CA 1
ATOM 1298 C C . GLY A 1 165 ? 15.309 2.007 -20.937 1.00 88.31 165 GLY A C 1
ATOM 1299 O O . GLY A 1 165 ? 16.059 1.032 -20.901 1.00 88.31 165 GLY A O 1
ATOM 1300 N N . THR A 1 166 ? 14.013 1.916 -21.215 1.00 91.38 166 THR A N 1
ATOM 1301 C CA . THR A 1 166 ? 13.366 0.666 -21.615 1.00 91.38 166 THR A CA 1
ATOM 1302 C C . THR A 1 166 ? 12.560 0.893 -22.878 1.00 91.38 166 THR A C 1
ATOM 1304 O O . THR A 1 166 ? 11.785 1.845 -22.959 1.00 91.38 166 THR A O 1
ATOM 1307 N N . ILE A 1 167 ? 12.716 0.003 -23.854 1.00 91.38 167 ILE A N 1
ATOM 1308 C CA . ILE A 1 167 ? 11.893 -0.031 -25.064 1.00 91.38 167 ILE A CA 1
ATOM 1309 C C . ILE A 1 167 ? 11.247 -1.400 -25.223 1.00 91.38 167 ILE A C 1
ATOM 1311 O O . ILE A 1 167 ? 11.809 -2.418 -24.819 1.00 91.38 167 ILE A O 1
ATOM 1315 N N . VAL A 1 168 ? 10.065 -1.420 -25.830 1.00 92.56 168 VAL A N 1
ATOM 1316 C CA . VAL A 1 168 ? 9.294 -2.647 -26.060 1.00 92.56 168 VAL A CA 1
ATOM 1317 C C . VAL A 1 168 ? 9.182 -2.965 -27.541 1.00 92.56 168 VAL A C 1
ATOM 1319 O O . VAL A 1 168 ? 9.434 -2.114 -28.405 1.00 92.56 168 VAL A O 1
ATOM 1322 N N . GLN A 1 169 ? 8.809 -4.207 -27.833 1.00 93.31 169 GLN A N 1
ATOM 1323 C CA . GLN A 1 169 ? 8.579 -4.646 -29.196 1.00 93.31 169 GLN A CA 1
ATOM 1324 C C . GLN A 1 169 ? 7.405 -3.876 -29.820 1.00 93.31 169 GLN A C 1
ATOM 1326 O O . GLN A 1 169 ? 6.384 -3.627 -29.173 1.00 93.31 169 GLN A O 1
ATOM 1331 N N . GLU A 1 170 ? 7.552 -3.503 -31.090 1.00 89.38 170 GLU A N 1
ATOM 1332 C CA . GLU A 1 170 ? 6.501 -2.884 -31.890 1.00 89.38 170 GLU A CA 1
ATOM 1333 C C . GLU A 1 170 ? 5.235 -3.756 -31.889 1.00 89.38 170 GLU A C 1
ATOM 1335 O O . GLU A 1 170 ? 5.285 -4.941 -32.219 1.00 89.38 170 GLU A O 1
ATOM 1340 N N . GLY A 1 171 ? 4.105 -3.160 -31.496 1.00 84.50 171 GLY A N 1
ATOM 1341 C CA . GLY A 1 171 ? 2.806 -3.835 -31.441 1.00 84.50 171 GLY A CA 1
ATOM 1342 C C . GLY A 1 171 ? 2.555 -4.701 -30.201 1.00 84.50 171 GLY A C 1
ATOM 1343 O O . GLY A 1 171 ? 1.503 -5.324 -30.134 1.00 84.50 171 GLY A O 1
ATOM 1344 N N . SER A 1 172 ? 3.460 -4.730 -29.214 1.00 82.00 172 SER A N 1
ATOM 1345 C CA . SER A 1 172 ? 3.339 -5.617 -28.039 1.00 82.00 172 SER A CA 1
ATOM 1346 C C . SER A 1 172 ? 2.201 -5.265 -27.067 1.00 82.00 172 SER A C 1
ATOM 1348 O O . SER A 1 172 ? 1.816 -6.093 -26.248 1.00 82.00 172 SER A O 1
ATOM 1350 N N . GLY A 1 173 ? 1.670 -4.036 -27.108 1.00 76.56 173 GLY A N 1
ATOM 1351 C CA . GLY A 1 173 ? 0.661 -3.557 -26.146 1.00 76.56 173 GLY A CA 1
ATOM 1352 C C . GLY A 1 173 ? 1.174 -3.427 -24.702 1.00 76.56 173 GLY A C 1
ATOM 1353 O O . GLY A 1 173 ? 0.393 -3.168 -23.791 1.00 76.56 173 GLY A O 1
ATOM 1354 N N . ILE A 1 174 ? 2.480 -3.597 -24.482 1.00 75.12 174 ILE A N 1
ATOM 1355 C CA . ILE A 1 174 ? 3.102 -3.608 -23.159 1.00 75.12 174 ILE A CA 1
ATOM 1356 C C . ILE A 1 174 ? 3.241 -2.187 -22.615 1.00 75.12 174 ILE A C 1
ATOM 1358 O O . ILE A 1 174 ? 3.900 -1.340 -23.217 1.00 75.12 174 ILE A O 1
ATOM 1362 N N . SER A 1 175 ? 2.687 -1.955 -21.426 1.00 70.94 175 SER A N 1
ATOM 1363 C CA . SER A 1 175 ? 2.819 -0.694 -20.687 1.00 70.94 175 SER A CA 1
ATOM 1364 C C . SER A 1 175 ? 3.897 -0.721 -19.594 1.00 70.94 175 SER A C 1
ATOM 1366 O O . SER A 1 175 ? 4.274 0.340 -19.096 1.00 70.94 175 SER A O 1
ATOM 1368 N N . ARG A 1 176 ? 4.417 -1.906 -19.230 1.00 77.06 176 ARG A N 1
ATOM 1369 C CA . ARG A 1 176 ? 5.435 -2.104 -18.179 1.00 77.06 176 ARG A CA 1
ATOM 1370 C C . ARG A 1 176 ? 6.513 -3.122 -18.592 1.00 77.06 176 ARG A C 1
ATOM 1372 O O . ARG A 1 176 ? 6.164 -4.104 -19.241 1.00 77.06 176 ARG A O 1
ATOM 1379 N N . PRO A 1 177 ? 7.795 -2.940 -18.222 1.00 82.81 177 PRO A N 1
ATOM 1380 C CA . PRO A 1 177 ? 8.872 -3.861 -18.593 1.00 82.81 177 PRO A CA 1
ATOM 1381 C C . PRO A 1 177 ? 8.619 -5.287 -18.085 1.00 82.81 177 PRO A C 1
ATOM 1383 O O . PRO A 1 177 ? 8.240 -5.466 -16.933 1.00 82.81 177 PRO A O 1
ATOM 1386 N N . ALA A 1 178 ? 8.897 -6.297 -18.910 1.00 86.44 178 ALA A N 1
ATOM 1387 C CA . ALA A 1 178 ? 8.877 -7.700 -18.496 1.00 86.44 178 ALA A CA 1
ATOM 1388 C C . ALA A 1 178 ? 10.290 -8.302 -18.464 1.00 86.44 178 ALA A C 1
ATOM 1390 O O . ALA A 1 178 ? 11.212 -7.839 -19.142 1.00 86.44 178 ALA A O 1
ATOM 1391 N N . LEU A 1 179 ? 10.447 -9.366 -17.681 1.00 86.81 179 LEU A N 1
ATOM 1392 C CA . LEU A 1 179 ? 11.697 -10.086 -17.453 1.00 86.81 179 LEU A CA 1
ATOM 1393 C C . LEU A 1 179 ? 11.516 -11.572 -17.743 1.00 86.81 179 LEU A C 1
ATOM 1395 O O . LEU A 1 179 ? 10.395 -12.067 -17.837 1.00 86.81 179 LEU A O 1
ATOM 1399 N N . ALA A 1 180 ? 12.627 -12.290 -17.859 1.00 88.88 180 ALA A N 1
ATOM 1400 C CA . ALA A 1 180 ? 12.615 -13.742 -17.880 1.00 88.88 180 ALA A CA 1
ATOM 1401 C C . ALA A 1 180 ? 13.060 -14.286 -16.521 1.00 88.88 180 ALA A C 1
ATOM 1403 O O . ALA A 1 180 ? 14.098 -13.865 -16.017 1.00 88.88 180 ALA A O 1
ATOM 1404 N N . ALA A 1 181 ? 12.317 -15.230 -15.953 1.00 85.81 181 ALA A N 1
ATOM 1405 C CA . ALA A 1 181 ? 12.643 -15.904 -14.701 1.00 85.81 181 ALA A CA 1
ATOM 1406 C C . ALA A 1 181 ? 12.900 -17.397 -14.930 1.00 85.81 181 ALA A C 1
ATOM 1408 O O . ALA A 1 181 ? 12.354 -18.000 -15.848 1.00 85.81 181 ALA A O 1
ATOM 1409 N N . HIS A 1 182 ? 13.750 -17.995 -14.102 1.00 86.00 182 HIS A N 1
ATOM 1410 C CA . HIS A 1 182 ? 14.018 -19.429 -14.087 1.00 86.00 182 HIS A CA 1
ATOM 1411 C C . HIS A 1 182 ? 14.186 -19.889 -12.644 1.00 86.00 182 HIS A C 1
ATOM 1413 O O . HIS A 1 182 ? 14.938 -19.285 -11.880 1.00 86.00 182 HIS A O 1
ATOM 1419 N N . ARG A 1 183 ? 13.537 -20.988 -12.257 1.00 76.44 183 ARG A N 1
ATOM 1420 C CA . ARG A 1 183 ? 13.675 -21.537 -10.899 1.00 76.44 183 ARG A CA 1
ATOM 1421 C C . ARG A 1 183 ? 15.070 -22.135 -10.687 1.00 76.44 183 ARG A C 1
ATOM 1423 O O . ARG A 1 183 ? 15.588 -22.856 -11.537 1.00 76.44 183 ARG A O 1
ATOM 1430 N N . GLY A 1 184 ? 15.683 -21.863 -9.544 1.00 71.75 184 GLY A N 1
ATOM 1431 C CA . GLY A 1 184 ? 17.038 -22.283 -9.187 1.00 71.75 184 GLY A CA 1
ATOM 1432 C C . GLY A 1 184 ? 18.100 -21.193 -9.365 1.00 71.75 184 GLY A C 1
ATOM 1433 O O . GLY A 1 184 ? 17.804 -20.038 -9.634 1.00 71.75 184 GLY A O 1
ATOM 1434 N N . THR A 1 185 ? 19.362 -21.569 -9.150 1.00 77.50 185 THR A N 1
ATOM 1435 C CA . THR A 1 185 ? 20.539 -20.700 -9.336 1.00 77.50 185 THR A CA 1
ATOM 1436 C C . THR A 1 185 ? 21.119 -20.905 -10.729 1.00 77.50 185 THR A C 1
ATOM 1438 O O . THR A 1 185 ? 21.251 -22.051 -11.175 1.00 77.50 185 THR A O 1
ATOM 1441 N N . VAL A 1 186 ? 21.513 -19.825 -11.403 1.00 77.38 186 VAL A N 1
ATOM 1442 C CA . VAL A 1 186 ? 22.000 -19.901 -12.774 1.00 77.38 186 VAL A CA 1
ATOM 1443 C C . VAL A 1 186 ? 23.331 -20.650 -12.817 1.00 77.38 186 VAL A C 1
ATOM 1445 O O . VAL A 1 186 ? 24.260 -20.407 -12.050 1.00 77.38 186 VAL A O 1
ATOM 1448 N N . ASN A 1 187 ? 23.449 -21.567 -13.769 1.00 81.38 187 ASN A N 1
ATOM 1449 C CA . ASN A 1 187 ? 24.712 -22.182 -14.163 1.00 81.38 187 ASN A CA 1
ATOM 1450 C C . ASN A 1 187 ? 24.880 -22.069 -15.684 1.00 81.38 187 ASN A C 1
ATOM 1452 O O . ASN A 1 187 ? 23.936 -21.709 -16.388 1.00 81.38 187 ASN A O 1
ATOM 1456 N N . ALA A 1 188 ? 26.066 -22.387 -16.211 1.00 75.75 188 ALA A N 1
ATOM 1457 C CA . ALA A 1 188 ? 26.354 -22.248 -17.643 1.00 75.75 188 ALA A CA 1
ATOM 1458 C C . ALA A 1 188 ? 25.353 -23.006 -18.545 1.00 75.75 188 ALA A C 1
ATOM 1460 O O . ALA A 1 188 ? 24.963 -22.494 -19.593 1.00 75.75 188 ALA A O 1
ATOM 1461 N N . GLY A 1 189 ? 24.870 -24.177 -18.112 1.00 78.19 189 GLY A N 1
ATOM 1462 C CA . GLY A 1 189 ? 23.865 -24.960 -18.836 1.00 78.19 189 GLY A CA 1
ATOM 1463 C C . GLY A 1 189 ? 22.498 -24.273 -18.889 1.00 78.19 189 GLY A C 1
ATOM 1464 O O . GLY A 1 189 ? 21.938 -24.105 -19.971 1.00 78.19 189 GLY A O 1
ATOM 1465 N N . ILE A 1 190 ? 21.991 -23.806 -17.744 1.00 79.00 190 ILE A N 1
ATOM 1466 C CA . ILE A 1 190 ? 20.722 -23.059 -17.656 1.00 79.00 190 ILE A CA 1
ATOM 1467 C C . ILE A 1 190 ? 20.792 -21.782 -18.500 1.00 79.00 190 ILE A C 1
ATOM 1469 O O . ILE A 1 190 ? 19.905 -21.461 -19.295 1.00 79.00 190 ILE A O 1
ATOM 1473 N N . ARG A 1 191 ? 21.908 -21.077 -18.366 1.00 73.81 191 ARG A N 1
ATOM 1474 C CA . ARG A 1 191 ? 22.186 -19.799 -19.004 1.00 73.81 191 ARG A CA 1
ATOM 1475 C C . ARG A 1 191 ? 22.160 -19.871 -20.526 1.00 73.81 191 ARG A C 1
ATOM 1477 O O . ARG A 1 191 ? 21.537 -19.031 -21.175 1.00 73.81 191 ARG A O 1
ATOM 1484 N N . GLU A 1 192 ? 22.816 -20.876 -21.096 1.00 77.19 192 GLU A N 1
ATOM 1485 C CA . GLU A 1 192 ? 23.043 -20.970 -22.542 1.00 77.19 192 GLU A CA 1
ATOM 1486 C C . GLU A 1 192 ? 22.032 -21.870 -23.257 1.00 77.19 192 GLU A C 1
ATOM 1488 O O . GLU A 1 192 ? 21.803 -21.682 -24.452 1.00 77.19 192 GLU A O 1
ATOM 1493 N N . LYS A 1 193 ? 21.425 -22.834 -22.548 1.00 79.31 193 LYS A N 1
ATOM 1494 C CA . LYS A 1 193 ? 20.669 -23.930 -23.174 1.00 79.31 193 LYS A CA 1
ATOM 1495 C C . LYS A 1 193 ? 19.250 -24.130 -22.638 1.00 79.31 193 LYS A C 1
ATOM 1497 O O . LYS A 1 193 ? 18.438 -24.675 -23.382 1.00 79.31 193 LYS A O 1
ATOM 1502 N N . SER A 1 194 ? 18.932 -23.712 -21.405 1.00 82.94 194 SER A N 1
ATOM 1503 C CA . SER A 1 194 ? 17.592 -23.950 -20.835 1.00 82.94 194 SER A CA 1
ATOM 1504 C C . SER A 1 194 ? 16.504 -23.204 -21.612 1.00 82.94 194 SER A C 1
ATOM 1506 O O . SER A 1 194 ? 16.684 -22.042 -21.996 1.00 82.94 194 SER A O 1
ATOM 1508 N N . LYS A 1 195 ? 15.373 -23.875 -21.828 1.00 85.12 195 LYS A N 1
ATOM 1509 C CA . LYS A 1 195 ? 14.148 -23.305 -22.403 1.00 85.12 195 LYS A CA 1
ATOM 1510 C C . LYS A 1 195 ? 13.068 -23.067 -21.347 1.00 85.12 195 LYS A C 1
ATOM 1512 O O . LYS A 1 195 ? 12.024 -22.530 -21.684 1.00 85.12 195 LYS A O 1
ATOM 1517 N N . ASP A 1 196 ? 13.352 -23.395 -20.092 1.00 85.19 196 ASP A N 1
ATOM 1518 C CA . ASP A 1 196 ? 12.405 -23.326 -18.976 1.00 85.19 196 ASP A CA 1
ATOM 1519 C C . ASP A 1 196 ? 12.414 -21.926 -18.343 1.00 85.19 196 ASP A C 1
ATOM 1521 O O . ASP A 1 196 ? 12.321 -21.765 -17.131 1.00 85.19 196 ASP A O 1
ATOM 1525 N N . TRP A 1 197 ? 12.647 -20.904 -19.171 1.00 88.12 197 TRP A N 1
ATOM 1526 C CA . TRP A 1 197 ? 12.554 -19.517 -18.741 1.00 88.12 197 TRP A CA 1
ATOM 1527 C C . TRP A 1 197 ? 11.145 -19.025 -19.013 1.00 88.12 197 TRP A C 1
ATOM 1529 O O . TRP A 1 197 ? 10.666 -19.138 -20.142 1.00 88.12 197 TRP A O 1
ATOM 1539 N N . GLU A 1 198 ? 10.538 -18.422 -18.009 1.00 87.00 198 GLU A N 1
ATOM 1540 C CA . GLU A 1 198 ? 9.168 -17.934 -18.053 1.00 87.00 198 GLU A CA 1
ATOM 1541 C C . GLU A 1 198 ? 9.162 -16.408 -18.079 1.00 87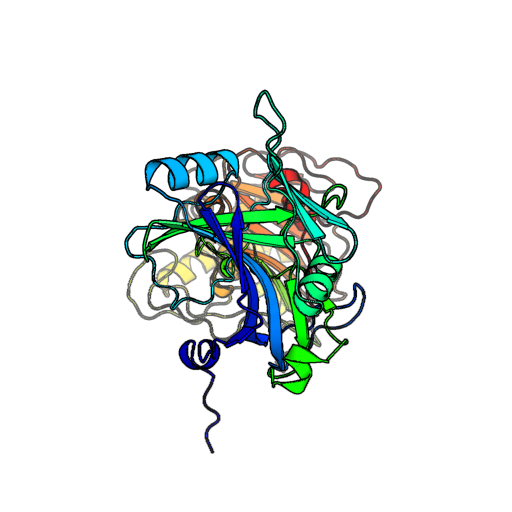.00 198 GLU A C 1
ATOM 1543 O O . GLU A 1 198 ? 10.058 -15.751 -17.540 1.00 87.00 198 GLU A O 1
ATOM 1548 N N . ARG A 1 199 ? 8.184 -15.824 -18.772 1.00 84.94 199 ARG A N 1
ATOM 1549 C CA . ARG A 1 199 ? 8.014 -14.373 -18.808 1.00 84.94 199 ARG A CA 1
ATOM 1550 C C . ARG A 1 199 ? 7.308 -13.950 -17.531 1.00 84.94 199 ARG A C 1
ATOM 1552 O O . ARG A 1 199 ? 6.161 -14.319 -17.328 1.00 84.94 199 ARG A O 1
ATOM 1559 N N . VAL A 1 200 ? 7.936 -13.064 -16.773 1.00 75.31 200 VAL A N 1
ATOM 1560 C CA . VAL A 1 200 ? 7.349 -12.490 -15.563 1.00 75.31 200 VAL A CA 1
ATOM 1561 C C . VAL A 1 200 ? 7.298 -10.972 -15.659 1.00 75.31 200 VAL A C 1
ATOM 1563 O O . VAL A 1 200 ? 8.169 -10.333 -16.256 1.00 75.31 200 VAL A O 1
ATOM 1566 N N . ASN A 1 201 ? 6.277 -10.380 -15.051 1.00 70.31 201 ASN A N 1
ATOM 1567 C CA . ASN A 1 201 ? 6.315 -8.970 -14.693 1.00 70.31 201 ASN A CA 1
ATOM 1568 C C . ASN A 1 201 ? 6.967 -8.886 -13.304 1.00 70.31 201 ASN A C 1
ATOM 1570 O O . ASN A 1 201 ? 6.482 -9.565 -12.397 1.00 70.31 201 ASN A O 1
ATOM 1574 N N . PRO A 1 202 ? 8.081 -8.161 -13.115 1.00 64.69 202 PRO A N 1
ATOM 1575 C CA . PRO A 1 202 ? 8.666 -8.030 -11.787 1.00 64.69 202 PRO A CA 1
ATOM 1576 C C . PRO A 1 202 ? 7.650 -7.440 -10.810 1.00 64.69 202 PRO A C 1
ATOM 1578 O O . PRO A 1 202 ? 7.035 -6.411 -11.070 1.00 64.69 202 PRO A O 1
ATOM 1581 N N . PHE A 1 203 ? 7.515 -8.105 -9.667 1.00 50.66 203 PHE A N 1
ATOM 1582 C CA . PHE A 1 203 ? 6.575 -7.740 -8.607 1.00 50.66 203 PHE A CA 1
ATOM 1583 C C . PHE A 1 203 ? 6.974 -6.485 -7.822 1.00 50.66 203 PHE A C 1
ATOM 1585 O O . PHE A 1 203 ? 6.158 -5.968 -7.071 1.00 50.66 203 PHE A O 1
ATOM 1592 N N . TYR A 1 204 ? 8.213 -6.016 -7.985 1.00 54.47 204 TYR A N 1
ATOM 1593 C CA . TYR A 1 204 ? 8.791 -4.911 -7.225 1.00 54.47 204 TYR A CA 1
ATOM 1594 C C . TYR A 1 204 ? 9.325 -3.866 -8.197 1.00 54.47 204 TYR A C 1
ATOM 1596 O O . TYR A 1 204 ? 10.221 -4.180 -8.977 1.00 54.47 204 TYR A O 1
ATOM 1604 N N . GLU A 1 205 ? 8.821 -2.633 -8.166 1.00 57.16 205 GLU A N 1
ATOM 1605 C CA . GLU A 1 205 ? 9.330 -1.581 -9.062 1.00 57.16 205 GLU A CA 1
ATOM 1606 C C . GLU A 1 205 ? 10.721 -1.058 -8.643 1.00 57.16 205 GLU A C 1
ATOM 1608 O O . GLU A 1 205 ? 11.451 -0.508 -9.470 1.00 57.16 205 GLU A O 1
ATOM 1613 N N . SER A 1 206 ? 11.132 -1.295 -7.392 1.00 55.59 206 SER A N 1
ATOM 1614 C CA . SER A 1 206 ? 12.441 -0.899 -6.841 1.00 55.59 206 SER A CA 1
ATOM 1615 C C . SER A 1 206 ? 13.639 -1.637 -7.450 1.00 55.59 206 SER A C 1
ATOM 1617 O O . SER A 1 206 ? 14.783 -1.254 -7.235 1.00 55.59 206 SER A O 1
ATOM 1619 N N . VAL A 1 207 ? 13.402 -2.691 -8.236 1.00 60.44 207 VAL A N 1
ATOM 1620 C CA . VAL A 1 207 ? 14.458 -3.473 -8.912 1.00 60.44 207 VAL A CA 1
ATOM 1621 C C . VAL A 1 207 ? 14.882 -2.865 -10.250 1.00 60.44 207 VAL A C 1
ATOM 1623 O O . VAL A 1 207 ? 15.769 -3.391 -10.923 1.00 60.44 207 VAL A O 1
ATOM 1626 N N . PHE A 1 208 ? 14.218 -1.800 -10.694 1.00 72.81 208 PHE A N 1
ATOM 1627 C CA . PHE A 1 208 ? 14.557 -1.073 -11.913 1.00 72.81 208 PHE A CA 1
ATOM 1628 C C . PHE A 1 208 ? 15.482 0.106 -11.605 1.00 72.81 208 PHE A C 1
ATOM 1630 O O . PHE A 1 208 ? 15.356 0.733 -10.557 1.00 72.81 208 PHE A O 1
ATOM 1637 N N . VAL A 1 209 ? 16.352 0.479 -12.550 1.00 70.44 209 VAL A N 1
ATOM 1638 C CA . VAL A 1 209 ? 17.173 1.687 -12.387 1.00 70.44 209 VAL A CA 1
ATOM 1639 C C . VAL A 1 209 ? 16.289 2.926 -12.339 1.00 70.44 209 VAL A C 1
ATOM 1641 O O . VAL A 1 209 ? 15.457 3.144 -13.227 1.00 70.44 209 VAL A O 1
ATOM 1644 N N . GLY A 1 210 ? 16.491 3.747 -11.306 1.00 57.25 210 GLY A N 1
ATOM 1645 C CA . GLY A 1 210 ? 15.644 4.906 -11.023 1.00 57.25 210 GLY A CA 1
ATOM 1646 C C . GLY A 1 210 ? 14.252 4.526 -10.507 1.00 57.25 210 GLY A C 1
ATOM 1647 O O . GLY A 1 210 ? 13.337 5.352 -10.560 1.00 57.25 210 GLY A O 1
ATOM 1648 N N . GLY A 1 211 ? 14.069 3.274 -10.069 1.00 53.56 211 GLY A N 1
ATOM 1649 C CA . GLY A 1 211 ? 13.011 2.915 -9.140 1.00 53.56 211 GLY A CA 1
ATOM 1650 C C . GLY A 1 211 ? 13.278 3.660 -7.842 1.00 53.56 211 GLY A C 1
ATOM 1651 O O . GLY A 1 211 ? 14.341 3.512 -7.247 1.00 53.56 211 GLY A O 1
ATOM 1652 N N . ASP A 1 212 ? 12.361 4.534 -7.452 1.00 45.00 212 ASP A N 1
ATOM 1653 C CA . ASP A 1 212 ? 12.441 5.161 -6.142 1.00 45.00 212 ASP A CA 1
ATOM 1654 C C . ASP A 1 212 ? 12.378 4.032 -5.088 1.00 45.00 212 ASP A C 1
ATOM 1656 O O . ASP A 1 212 ? 11.566 3.114 -5.217 1.00 45.00 212 ASP A O 1
ATOM 1660 N N . ASP A 1 213 ? 13.165 4.115 -4.008 1.00 42.34 213 ASP A N 1
ATOM 1661 C CA . ASP A 1 213 ? 12.995 3.304 -2.778 1.00 42.34 213 ASP A CA 1
ATOM 1662 C C . ASP A 1 213 ? 11.616 3.540 -2.100 1.00 42.34 213 ASP A C 1
ATOM 1664 O O . ASP A 1 213 ? 11.358 3.133 -0.962 1.00 42.34 213 ASP A O 1
ATOM 1668 N N . SER A 1 214 ? 10.698 4.215 -2.795 1.00 40.53 214 SER A N 1
ATOM 1669 C CA . SER A 1 214 ? 9.296 4.352 -2.468 1.00 40.53 214 SER A CA 1
ATOM 1670 C C . SER A 1 214 ? 8.619 2.988 -2.614 1.00 40.53 214 SER A C 1
ATOM 1672 O O . SER A 1 214 ? 8.112 2.647 -3.680 1.00 40.53 214 SER A O 1
ATOM 1674 N N . GLY A 1 215 ? 8.665 2.176 -1.553 1.00 51.22 215 GLY A N 1
ATOM 1675 C CA . GLY A 1 215 ? 8.001 0.871 -1.516 1.00 51.22 215 GLY A CA 1
ATOM 1676 C C . GLY A 1 215 ? 6.590 0.939 -2.103 1.00 51.22 215 GLY A C 1
ATOM 1677 O O . GLY A 1 215 ? 5.879 1.910 -1.854 1.00 51.22 215 GLY A O 1
ATOM 1678 N N . ASP A 1 216 ? 6.231 -0.063 -2.904 1.00 57.41 216 ASP A N 1
ATOM 1679 C CA . ASP A 1 216 ? 4.946 -0.128 -3.599 1.00 57.41 216 ASP A CA 1
ATOM 1680 C C . ASP A 1 216 ? 3.757 0.015 -2.628 1.00 57.41 216 ASP A C 1
ATOM 1682 O O . ASP A 1 216 ? 3.870 -0.209 -1.416 1.00 57.41 216 ASP A O 1
ATOM 1686 N N . ASP A 1 217 ? 2.587 0.372 -3.166 1.00 66.81 217 ASP A N 1
ATOM 1687 C CA . ASP A 1 217 ? 1.349 0.327 -2.393 1.00 66.81 217 ASP A CA 1
ATOM 1688 C C . ASP A 1 217 ? 1.082 -1.128 -1.974 1.00 66.81 217 ASP A C 1
ATOM 1690 O O . ASP A 1 217 ? 0.910 -2.021 -2.807 1.00 66.81 217 ASP A O 1
ATOM 1694 N N . HIS A 1 218 ? 1.044 -1.384 -0.670 1.00 69.12 218 HIS A N 1
ATOM 1695 C CA . HIS A 1 218 ? 0.808 -2.715 -0.125 1.00 69.12 218 HIS A CA 1
ATOM 1696 C C . HIS A 1 218 ? -0.461 -2.733 0.708 1.00 69.12 218 HIS A C 1
ATOM 1698 O O . HIS A 1 218 ? -0.611 -1.958 1.651 1.00 69.12 218 HIS A O 1
ATOM 1704 N N . THR A 1 219 ? -1.341 -3.688 0.429 1.00 74.69 219 THR A N 1
ATOM 1705 C CA . THR A 1 219 ? -2.501 -3.951 1.276 1.00 74.69 219 THR A CA 1
ATOM 1706 C C . THR A 1 219 ? -2.260 -5.188 2.132 1.00 74.69 219 THR A C 1
ATOM 1708 O O . THR A 1 219 ? -1.884 -6.245 1.629 1.00 74.69 219 THR A O 1
ATOM 1711 N N . TYR A 1 220 ? -2.498 -5.067 3.436 1.00 75.69 220 TYR A N 1
ATOM 1712 C CA . TYR A 1 220 ? -2.453 -6.184 4.370 1.00 75.69 220 TYR A CA 1
ATOM 1713 C C . TYR A 1 220 ? -3.848 -6.470 4.914 1.00 75.69 220 TYR A C 1
ATOM 1715 O O . TYR A 1 220 ? -4.541 -5.569 5.384 1.00 75.69 220 TYR A O 1
ATOM 1723 N N . VAL A 1 221 ? -4.244 -7.741 4.867 1.00 80.62 221 VAL A N 1
ATOM 1724 C CA . VAL A 1 221 ? -5.493 -8.217 5.460 1.00 80.62 221 VAL A CA 1
ATOM 1725 C C . VAL A 1 221 ? -5.169 -8.939 6.755 1.00 80.62 221 VAL A C 1
ATOM 1727 O O . VAL A 1 221 ? -4.421 -9.925 6.753 1.00 80.62 221 VAL A O 1
ATOM 1730 N N . GLY A 1 222 ? -5.753 -8.453 7.845 1.00 83.06 222 GLY A N 1
ATOM 1731 C CA . GLY A 1 222 ? -5.748 -9.137 9.122 1.00 83.06 222 GLY A CA 1
ATOM 1732 C C . GLY A 1 222 ? -7.140 -9.621 9.505 1.00 83.06 222 GLY A C 1
ATOM 1733 O O . GLY A 1 222 ? -8.139 -9.014 9.135 1.00 83.06 222 GLY A O 1
ATOM 1734 N N . TYR A 1 223 ? -7.234 -10.728 10.230 1.00 87.19 223 TYR A N 1
ATOM 1735 C CA . TYR A 1 223 ? -8.506 -11.246 10.718 1.00 87.19 223 TYR A CA 1
ATOM 1736 C C . TYR A 1 223 ? -8.322 -12.152 11.937 1.00 87.19 223 TYR A C 1
ATOM 1738 O O . TYR A 1 223 ? -7.253 -12.730 12.150 1.00 87.19 223 TYR A O 1
ATOM 1746 N N . ALA A 1 224 ? -9.394 -12.324 12.704 1.00 88.31 224 ALA A N 1
ATOM 1747 C CA . ALA A 1 224 ? -9.493 -13.342 13.739 1.00 88.31 224 ALA A CA 1
ATOM 1748 C C . ALA A 1 224 ? -10.894 -13.948 13.742 1.00 88.31 224 ALA A C 1
ATOM 1750 O O . ALA A 1 224 ? -11.893 -13.231 13.741 1.00 88.31 224 ALA A O 1
ATOM 1751 N N . THR A 1 225 ? -10.942 -15.271 13.787 1.00 88.56 225 THR A N 1
ATOM 1752 C CA . THR A 1 225 ? -12.133 -16.095 14.012 1.00 88.56 225 THR A CA 1
ATOM 1753 C C . THR A 1 225 ? -11.895 -16.954 15.253 1.00 88.56 225 THR A C 1
ATOM 1755 O O . THR A 1 225 ? -10.830 -16.879 15.872 1.00 88.56 225 THR A O 1
ATOM 1758 N N . ARG A 1 226 ? -12.867 -17.788 15.625 1.00 86.88 226 ARG A N 1
ATOM 1759 C CA . ARG A 1 226 ? -12.702 -18.734 16.740 1.00 86.88 226 ARG A CA 1
ATOM 1760 C C . ARG A 1 226 ? -11.653 -19.812 16.468 1.00 86.88 226 ARG A C 1
ATOM 1762 O O . ARG A 1 226 ? -11.032 -20.290 17.409 1.00 86.88 226 ARG A O 1
ATOM 1769 N N . ASP A 1 227 ? -11.439 -20.152 15.200 1.00 85.44 227 ASP A N 1
ATOM 1770 C CA . ASP A 1 227 ? -10.604 -21.294 14.812 1.00 85.44 227 ASP A CA 1
ATOM 1771 C C . ASP A 1 227 ? -9.248 -20.869 14.241 1.00 85.44 227 ASP A C 1
ATOM 1773 O O . ASP A 1 227 ? -8.249 -21.582 14.370 1.00 85.44 227 ASP A O 1
ATOM 1777 N N . ARG A 1 228 ? -9.193 -19.687 13.621 1.00 85.12 228 ARG A N 1
ATOM 1778 C CA . ARG A 1 228 ? -8.013 -19.196 12.907 1.00 85.12 228 ARG A CA 1
ATOM 1779 C C . ARG A 1 228 ? -7.838 -17.690 12.969 1.00 85.12 228 ARG A C 1
ATOM 1781 O O . ARG A 1 228 ? -8.806 -16.939 13.096 1.00 85.12 228 ARG A O 1
ATOM 1788 N N . GLU A 1 229 ? -6.599 -17.256 12.797 1.00 85.38 229 GLU A N 1
ATOM 1789 C CA . GLU A 1 229 ? -6.211 -15.853 12.805 1.00 85.38 229 GLU A CA 1
ATOM 1790 C C . GLU A 1 229 ? -5.023 -15.542 11.885 1.00 85.38 229 GLU A C 1
ATOM 1792 O O . GLU A 1 229 ? -4.137 -16.368 11.643 1.00 85.38 229 GLU A O 1
ATOM 1797 N N . GLN A 1 230 ? -4.966 -14.287 11.445 1.00 82.12 230 GLN A N 1
ATOM 1798 C CA . GLN A 1 230 ? -3.857 -13.698 10.710 1.00 82.12 230 GLN A CA 1
ATOM 1799 C C . GLN A 1 230 ? -3.740 -12.218 11.086 1.00 82.12 230 GLN A C 1
ATOM 1801 O O . GLN A 1 230 ? -4.553 -11.416 10.668 1.00 82.12 230 GLN A O 1
ATOM 1806 N N . PHE A 1 231 ? -2.736 -11.839 11.870 1.00 80.75 231 PHE A N 1
ATOM 1807 C CA . PHE A 1 231 ? -2.377 -10.437 12.140 1.00 80.75 231 PHE A CA 1
ATOM 1808 C C . PHE A 1 231 ? -0.942 -10.353 12.702 1.00 80.75 231 PHE A C 1
ATOM 1810 O O . PHE A 1 231 ? -0.412 -11.368 13.177 1.00 80.75 231 PHE A O 1
ATOM 1817 N N . PRO A 1 232 ? -0.263 -9.196 12.680 1.00 74.75 232 PRO A N 1
ATOM 1818 C CA . PRO A 1 232 ? 1.052 -9.054 13.302 1.00 74.75 232 PRO A CA 1
ATOM 1819 C C . PRO A 1 232 ? 0.977 -9.326 14.814 1.00 74.75 232 PRO A C 1
ATOM 1821 O O . PRO A 1 232 ? 0.041 -8.892 15.480 1.00 74.75 232 PRO A O 1
ATOM 1824 N N . ARG A 1 233 ? 1.958 -10.044 15.374 1.00 73.88 233 ARG A N 1
ATOM 1825 C CA . ARG A 1 233 ? 2.051 -10.304 16.823 1.00 73.88 233 ARG A CA 1
ATOM 1826 C C . ARG A 1 233 ? 3.305 -9.650 17.394 1.00 73.88 233 ARG A C 1
ATOM 1828 O O . ARG A 1 233 ? 4.344 -9.651 16.742 1.00 73.88 233 ARG A O 1
ATOM 1835 N N . GLY A 1 234 ? 3.217 -9.156 18.629 1.00 66.44 234 GLY A N 1
ATOM 1836 C CA . GLY A 1 234 ? 4.386 -8.704 19.391 1.00 66.44 234 GLY A CA 1
ATOM 1837 C C . GLY A 1 234 ? 5.017 -7.399 18.899 1.00 66.44 234 GLY A C 1
ATOM 1838 O O . GLY A 1 234 ? 6.161 -7.113 19.252 1.00 66.44 234 GLY A O 1
ATOM 1839 N N . ALA A 1 235 ? 4.297 -6.598 18.106 1.00 72.06 235 ALA A N 1
ATOM 1840 C CA . ALA A 1 235 ? 4.812 -5.306 17.673 1.00 72.06 235 ALA A CA 1
ATOM 1841 C C . ALA A 1 235 ? 5.098 -4.421 18.893 1.00 72.06 235 ALA A C 1
ATOM 1843 O O . ALA A 1 235 ? 4.288 -4.314 19.818 1.00 72.06 235 ALA A O 1
ATOM 1844 N N . THR A 1 236 ? 6.272 -3.800 18.896 1.00 74.56 236 THR A N 1
ATOM 1845 C CA . THR A 1 236 ? 6.745 -2.961 19.995 1.00 74.56 236 THR A CA 1
ATOM 1846 C C . THR A 1 236 ? 7.348 -1.690 19.425 1.00 74.56 236 THR A C 1
ATOM 1848 O O . THR A 1 236 ? 8.134 -1.746 18.481 1.00 74.56 236 THR A O 1
ATOM 1851 N N . ARG A 1 237 ? 6.978 -0.546 20.000 1.00 74.50 237 ARG A N 1
ATOM 1852 C CA . ARG A 1 237 ? 7.577 0.758 19.706 1.00 74.50 237 ARG A CA 1
ATOM 1853 C C . ARG A 1 237 ? 8.483 1.196 20.852 1.00 74.50 237 ARG A C 1
ATOM 1855 O O . ARG A 1 237 ? 8.387 0.691 21.966 1.00 74.50 237 ARG A O 1
ATOM 1862 N N . SER A 1 238 ? 9.367 2.143 20.561 1.00 78.44 238 SER A N 1
ATOM 1863 C CA . SER A 1 238 ? 10.230 2.791 21.556 1.00 78.44 238 SER A CA 1
ATOM 1864 C C . SER A 1 238 ? 9.598 4.038 22.183 1.00 78.44 238 SER A C 1
ATOM 1866 O O . SER A 1 238 ? 10.028 4.463 23.250 1.00 78.44 238 SER A O 1
ATOM 1868 N N . THR A 1 239 ? 8.585 4.624 21.541 1.00 85.25 239 THR A N 1
ATOM 1869 C CA . THR A 1 239 ? 7.884 5.831 22.000 1.00 85.25 239 THR A CA 1
ATOM 1870 C C . THR A 1 239 ? 6.373 5.681 21.865 1.00 85.25 239 THR A C 1
ATOM 1872 O O . THR A 1 239 ? 5.882 4.912 21.028 1.00 85.25 239 THR A O 1
ATOM 1875 N N . CYS A 1 240 ? 5.632 6.423 22.694 1.00 88.25 240 CYS A N 1
ATOM 1876 C CA . CYS A 1 240 ? 4.176 6.468 22.619 1.00 88.25 240 CYS A CA 1
ATOM 1877 C C . CYS A 1 240 ? 3.753 7.027 21.262 1.00 88.25 240 CYS A C 1
ATOM 1879 O O . CYS A 1 240 ? 4.221 8.080 20.843 1.00 88.25 240 CYS A O 1
ATOM 1881 N N . MET A 1 241 ? 2.850 6.334 20.578 1.00 88.19 241 MET A N 1
ATOM 1882 C CA . MET A 1 241 ? 2.406 6.735 19.245 1.00 88.19 241 MET A CA 1
ATOM 1883 C C . MET A 1 241 ? 1.579 8.018 19.229 1.00 88.19 241 MET A C 1
ATOM 1885 O O . MET A 1 241 ? 1.583 8.713 18.223 1.00 88.19 241 MET A O 1
ATOM 1889 N N . HIS A 1 242 ? 0.881 8.313 20.325 1.00 90.94 242 HIS A N 1
ATOM 1890 C CA . HIS A 1 242 ? 0.013 9.482 20.427 1.00 90.94 242 HIS A CA 1
ATOM 1891 C C . HIS A 1 242 ? 0.776 10.729 20.886 1.00 90.94 242 HIS A C 1
ATOM 1893 O O . HIS A 1 242 ? 0.748 11.747 20.211 1.00 90.94 242 HIS A O 1
ATOM 1899 N N . CYS A 1 243 ? 1.501 10.649 22.007 1.00 90.25 243 CYS A N 1
ATOM 1900 C CA . CYS A 1 243 ? 2.174 11.814 22.597 1.00 90.25 243 CYS A CA 1
ATOM 1901 C C . CYS A 1 243 ? 3.686 11.884 22.330 1.00 90.25 243 CYS A C 1
ATOM 1903 O O . CYS A 1 243 ? 4.361 12.757 22.870 1.00 90.25 243 CYS A O 1
ATOM 1905 N N . ALA A 1 244 ? 4.241 10.937 21.565 1.00 87.62 244 ALA A N 1
ATOM 1906 C CA . ALA A 1 244 ? 5.671 10.809 21.258 1.00 87.62 244 ALA A CA 1
ATOM 1907 C C . ALA A 1 244 ? 6.617 10.648 22.471 1.00 87.62 244 ALA A C 1
ATOM 1909 O O . ALA A 1 244 ? 7.833 10.563 22.290 1.00 87.62 244 ALA A O 1
ATOM 1910 N N . ALA A 1 245 ? 6.097 10.544 23.700 1.00 88.00 245 ALA A N 1
ATOM 1911 C CA . ALA A 1 245 ? 6.914 10.400 24.900 1.00 88.00 245 ALA A CA 1
ATOM 1912 C C . ALA A 1 245 ? 7.743 9.101 24.881 1.00 88.00 245 ALA A C 1
ATOM 1914 O O . ALA A 1 245 ? 7.217 8.009 24.635 1.00 88.00 245 ALA A O 1
ATOM 1915 N N . ALA A 1 246 ? 9.036 9.221 25.191 1.00 80.94 246 ALA A N 1
ATOM 1916 C CA . ALA A 1 246 ? 9.947 8.099 25.406 1.00 80.94 246 ALA A CA 1
ATOM 1917 C C . ALA A 1 246 ? 9.774 7.560 26.835 1.00 80.94 246 ALA A C 1
ATOM 1919 O O . ALA A 1 246 ? 10.476 7.957 27.761 1.00 80.94 246 ALA A O 1
ATOM 1920 N N . THR A 1 247 ? 8.779 6.695 27.020 1.00 82.38 247 THR A N 1
ATOM 1921 C CA . THR A 1 247 ? 8.406 6.112 28.316 1.00 82.38 247 THR A CA 1
ATOM 1922 C C . THR A 1 247 ? 8.113 4.620 28.173 1.00 82.38 247 THR A C 1
ATOM 1924 O O . THR A 1 247 ? 8.035 4.095 27.060 1.00 82.38 247 THR A O 1
ATOM 1927 N N . SER A 1 248 ? 7.935 3.929 29.298 1.00 86.56 248 SER A N 1
ATOM 1928 C CA . SER A 1 248 ? 7.475 2.543 29.322 1.00 86.56 248 SER A CA 1
ATOM 1929 C C . SER A 1 248 ? 6.111 2.430 28.641 1.00 86.56 248 SER A C 1
ATOM 1931 O O . SER A 1 248 ? 5.131 3.034 29.079 1.00 86.56 248 SER A O 1
ATOM 1933 N N . LEU A 1 249 ? 6.056 1.649 27.562 1.00 89.31 249 LEU A N 1
ATOM 1934 C CA . LEU A 1 249 ? 4.816 1.359 26.848 1.00 89.31 249 LEU A CA 1
ATOM 1935 C C . LEU A 1 249 ? 4.130 0.129 27.437 1.00 89.31 249 LEU A C 1
ATOM 1937 O O . LEU A 1 249 ? 4.776 -0.868 27.781 1.00 89.31 249 LEU A O 1
ATOM 1941 N N . THR A 1 250 ? 2.812 0.195 27.505 1.00 87.69 250 THR A N 1
ATOM 1942 C CA . THR A 1 250 ? 1.930 -0.865 27.990 1.00 87.69 250 THR A CA 1
ATOM 1943 C C . THR A 1 250 ? 1.509 -1.783 26.837 1.00 87.69 250 THR A C 1
ATOM 1945 O O . THR A 1 250 ? 1.597 -1.411 25.667 1.00 87.69 250 THR A O 1
ATOM 1948 N N . ILE A 1 251 ? 1.136 -3.035 27.139 1.00 87.81 251 ILE A N 1
ATOM 1949 C CA . ILE A 1 251 ? 0.622 -3.969 26.124 1.00 87.81 251 ILE A CA 1
ATOM 1950 C C . ILE A 1 251 ? -0.840 -3.621 25.874 1.00 87.81 251 ILE A C 1
ATOM 1952 O O . ILE A 1 251 ? -1.684 -3.858 26.734 1.00 87.81 251 ILE A O 1
ATOM 1956 N N . GLU A 1 252 ? -1.122 -3.104 24.684 1.00 87.75 252 GLU A N 1
ATOM 1957 C CA . GLU A 1 252 ? -2.439 -2.608 24.316 1.00 87.75 252 GLU A CA 1
ATOM 1958 C C . GLU A 1 252 ? -3.202 -3.522 23.393 1.00 87.75 252 GLU A C 1
ATOM 1960 O O . GLU A 1 252 ? -2.621 -4.147 22.512 1.00 87.75 252 GLU A O 1
ATOM 1965 N N . HIS A 1 253 ? -4.522 -3.529 23.559 1.00 91.12 253 HIS A N 1
ATOM 1966 C CA . HIS A 1 253 ? -5.453 -4.130 22.617 1.00 91.12 253 HIS A CA 1
ATOM 1967 C C . HIS A 1 253 ? -5.649 -3.160 21.440 1.00 91.12 253 HIS A C 1
ATOM 1969 O O . HIS A 1 253 ? -6.314 -2.131 21.561 1.00 91.12 253 HIS A O 1
ATOM 1975 N N . CYS A 1 254 ? -5.016 -3.460 20.303 1.00 91.12 254 CYS A N 1
ATOM 1976 C CA . CYS A 1 254 ? -5.156 -2.691 19.065 1.00 91.12 254 CYS A CA 1
ATOM 1977 C C . CYS A 1 254 ? -6.511 -2.952 18.405 1.00 91.12 254 CYS A C 1
ATOM 1979 O O . CYS A 1 254 ? -7.126 -2.031 17.876 1.00 91.12 254 CYS A O 1
ATOM 1981 N N . THR A 1 255 ? -6.983 -4.199 18.470 1.00 93.62 255 THR A N 1
ATOM 1982 C CA . THR A 1 255 ? -8.404 -4.500 18.280 1.00 93.62 255 THR A CA 1
ATOM 1983 C C . THR A 1 255 ? -9.155 -4.112 19.552 1.00 93.62 255 THR A C 1
ATOM 1985 O O . THR A 1 255 ? -8.677 -4.461 20.631 1.00 93.62 255 THR A O 1
ATOM 1988 N N . PRO A 1 256 ? -10.337 -3.484 19.467 1.00 94.62 256 PRO A N 1
ATOM 1989 C CA . PRO A 1 256 ? -11.171 -3.196 20.630 1.00 94.62 256 PRO A CA 1
ATOM 1990 C C . PRO A 1 256 ? -11.381 -4.443 21.498 1.00 94.62 256 PRO A C 1
ATOM 1992 O O . PRO A 1 256 ? -11.882 -5.470 21.026 1.00 94.62 256 PRO A O 1
ATOM 1995 N N . LYS A 1 257 ? -10.969 -4.375 22.771 1.00 94.06 257 LYS A N 1
ATOM 1996 C CA . LYS A 1 257 ? -11.019 -5.528 23.687 1.00 94.06 257 LYS A CA 1
ATOM 1997 C C . LYS A 1 257 ? -12.447 -6.042 23.846 1.00 94.06 257 LYS A C 1
ATOM 1999 O O . LYS A 1 257 ? -12.690 -7.240 23.733 1.00 94.06 257 LYS A O 1
ATOM 2004 N N . TRP A 1 258 ? -13.381 -5.119 24.055 1.00 95.12 258 TRP A N 1
ATOM 2005 C CA . TRP A 1 258 ? -14.798 -5.411 24.231 1.00 95.12 258 TRP A CA 1
ATOM 2006 C C . TRP A 1 258 ? -15.367 -6.194 23.031 1.00 95.12 258 TRP A C 1
ATOM 2008 O O . TRP A 1 258 ? -16.178 -7.106 23.216 1.00 95.12 258 TRP A O 1
ATOM 2018 N N . LEU A 1 259 ? -14.897 -5.901 21.814 1.00 94.69 259 LEU A N 1
ATOM 2019 C CA . LEU A 1 259 ? -15.315 -6.577 20.587 1.00 94.69 259 LEU A CA 1
ATOM 2020 C C . LEU A 1 259 ? -14.723 -7.985 20.510 1.00 94.69 259 LEU A C 1
ATOM 2022 O O . LEU A 1 259 ? -15.447 -8.956 20.291 1.00 94.69 259 LEU A O 1
ATOM 2026 N N . ALA A 1 260 ? -13.412 -8.110 20.731 1.00 93.94 260 ALA A N 1
ATOM 2027 C CA . ALA A 1 260 ? -12.725 -9.398 20.728 1.00 93.94 260 ALA A CA 1
ATOM 2028 C C . ALA A 1 260 ? -13.304 -10.359 21.782 1.00 93.94 260 ALA A C 1
ATOM 2030 O O . ALA A 1 260 ? 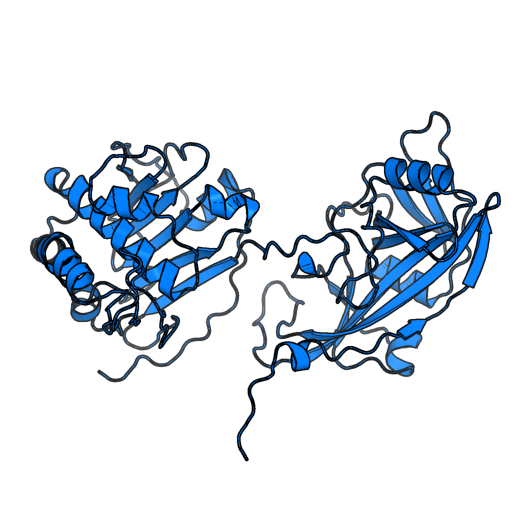-13.474 -11.551 21.513 1.00 93.94 260 ALA A O 1
ATOM 2031 N N . ASP A 1 261 ? -13.651 -9.853 22.968 1.00 94.06 261 ASP A N 1
ATOM 2032 C CA . ASP A 1 261 ? -14.287 -10.628 24.034 1.00 94.06 261 ASP A CA 1
ATOM 2033 C C . ASP A 1 261 ? -15.657 -11.168 23.595 1.00 94.06 261 ASP A C 1
ATOM 2035 O O . ASP A 1 261 ? -15.872 -12.379 23.666 1.00 94.06 261 ASP A O 1
ATOM 2039 N N . ARG A 1 262 ? -16.538 -10.310 23.057 1.00 92.06 262 ARG A N 1
ATOM 2040 C CA . ARG A 1 262 ? -17.893 -10.684 22.593 1.00 92.06 262 ARG A CA 1
ATOM 2041 C C . ARG A 1 262 ? -17.885 -11.652 21.416 1.00 92.06 262 ARG A C 1
ATOM 2043 O O . ARG A 1 262 ? -18.720 -12.550 21.343 1.00 92.06 262 ARG A O 1
ATOM 2050 N N . LEU A 1 263 ? -16.934 -11.489 20.502 1.00 90.56 263 LEU A N 1
ATOM 2051 C CA . LEU A 1 263 ? -16.761 -12.388 19.359 1.00 90.56 263 LEU A CA 1
ATOM 2052 C C . LEU A 1 263 ? -16.080 -13.711 19.745 1.00 90.56 263 LEU A C 1
ATOM 2054 O O . LEU A 1 263 ? -16.103 -14.670 18.972 1.00 90.56 263 LEU A O 1
ATOM 2058 N N . ALA A 1 264 ? -15.505 -13.778 20.946 1.00 91.62 264 ALA A N 1
ATOM 2059 C CA . ALA A 1 264 ? -14.693 -14.882 21.426 1.00 91.62 264 ALA A CA 1
ATOM 2060 C C . ALA A 1 264 ? -13.454 -15.182 20.547 1.00 91.62 264 ALA A C 1
ATOM 2062 O O . ALA A 1 264 ? -13.113 -16.342 20.333 1.00 91.62 264 ALA A O 1
ATOM 2063 N N . VAL A 1 265 ? -12.767 -14.143 20.049 1.00 91.88 265 VAL A N 1
ATOM 2064 C CA . VAL A 1 265 ? -11.615 -14.256 19.120 1.00 91.88 265 VAL A CA 1
ATOM 2065 C C . VAL A 1 265 ? -10.356 -13.549 19.622 1.00 91.88 265 VAL A C 1
ATOM 2067 O O . VAL A 1 265 ? -10.435 -12.579 20.369 1.00 91.88 265 VAL A O 1
ATOM 2070 N N . THR A 1 266 ? -9.167 -13.986 19.222 1.00 90.88 266 THR A N 1
ATOM 2071 C CA . THR A 1 266 ? -7.918 -13.358 19.682 1.00 90.88 266 THR A CA 1
ATOM 2072 C C . THR A 1 266 ? -7.848 -11.866 19.298 1.00 90.88 266 THR A C 1
ATOM 2074 O O . THR A 1 266 ? -8.035 -11.524 18.123 1.00 90.88 266 THR A O 1
ATOM 2077 N N . PRO A 1 267 ? -7.580 -10.953 20.249 1.00 92.31 267 PRO A N 1
ATOM 2078 C CA . PRO A 1 267 ? -7.342 -9.551 19.927 1.00 92.31 267 PRO A CA 1
ATOM 2079 C C . PRO A 1 267 ? -5.943 -9.352 19.335 1.00 92.31 267 PRO A C 1
ATOM 2081 O O . PRO A 1 267 ? -4.988 -10.019 19.736 1.00 92.31 267 PRO A O 1
ATOM 2084 N N . VAL A 1 268 ? -5.788 -8.367 18.448 1.00 90.06 268 VAL A N 1
ATOM 2085 C CA . VAL A 1 268 ? -4.455 -7.857 18.111 1.00 90.06 268 VAL A CA 1
ATOM 2086 C C . VAL A 1 268 ? -3.925 -7.060 19.297 1.00 90.06 268 VAL A C 1
ATOM 2088 O O . VAL A 1 268 ? -4.616 -6.162 19.782 1.00 90.06 268 VAL A O 1
ATOM 2091 N N . THR A 1 269 ? -2.704 -7.361 19.748 1.00 91.31 269 THR A N 1
ATOM 2092 C CA . THR A 1 269 ? -2.044 -6.622 20.832 1.00 91.31 269 THR A CA 1
ATOM 2093 C C . THR A 1 269 ? -0.645 -6.133 20.466 1.00 91.31 269 THR A C 1
ATOM 2095 O O . THR A 1 269 ? 0.080 -6.787 19.710 1.00 91.31 269 THR A O 1
ATOM 2098 N N . ALA A 1 270 ? -0.256 -4.974 21.004 1.00 86.75 270 ALA A N 1
ATOM 2099 C CA . ALA A 1 270 ? 1.047 -4.359 20.751 1.00 86.75 270 ALA A CA 1
ATOM 2100 C C . ALA A 1 270 ? 1.471 -3.380 21.856 1.00 86.75 270 ALA A C 1
ATOM 2102 O O . ALA A 1 270 ? 0.635 -2.791 22.534 1.00 86.75 270 ALA A O 1
ATOM 2103 N N . LYS A 1 271 ? 2.779 -3.146 22.000 1.00 86.88 271 LYS A N 1
ATOM 2104 C CA . LYS A 1 271 ? 3.325 -2.097 22.877 1.00 86.88 271 LYS A CA 1
ATOM 2105 C C . LYS A 1 271 ? 3.449 -0.783 22.115 1.00 86.88 271 LYS A C 1
ATOM 2107 O O . LYS A 1 271 ? 4.464 -0.556 21.451 1.00 86.88 271 LYS A O 1
ATOM 2112 N N . ILE A 1 272 ? 2.400 0.040 22.153 1.00 88.12 272 ILE A N 1
ATOM 2113 C CA . ILE A 1 272 ? 2.273 1.213 21.266 1.00 88.12 272 ILE A CA 1
ATOM 2114 C C . ILE A 1 272 ? 1.854 2.522 21.943 1.00 88.12 272 ILE A C 1
ATOM 2116 O O . ILE A 1 272 ? 2.133 3.588 21.392 1.00 88.12 272 ILE A O 1
ATOM 2120 N N . LEU A 1 273 ? 1.235 2.470 23.122 1.00 91.38 273 LEU A N 1
ATOM 2121 C CA . LEU A 1 273 ? 0.845 3.651 23.893 1.00 91.38 273 LEU A CA 1
ATOM 2122 C C . LEU A 1 273 ? 1.495 3.625 25.275 1.00 91.38 273 LEU A C 1
ATOM 2124 O O . LEU A 1 273 ? 1.880 2.569 25.776 1.00 91.38 273 LEU A O 1
ATOM 2128 N N . CYS A 1 274 ? 1.629 4.804 25.874 1.00 94.50 274 CYS A N 1
ATOM 2129 C CA . CYS A 1 274 ? 1.887 4.918 27.301 1.00 94.50 274 CYS A CA 1
ATOM 2130 C C . CYS A 1 274 ? 0.575 4.807 28.088 1.00 94.50 274 CYS A C 1
ATOM 2132 O O . CYS A 1 274 ? -0.507 5.075 27.558 1.00 94.50 274 CYS A O 1
ATOM 2134 N N . GLU A 1 275 ? 0.687 4.464 29.369 1.00 94.56 275 GLU A N 1
ATOM 2135 C CA . GLU A 1 275 ? -0.461 4.254 30.256 1.00 94.56 275 GLU A CA 1
ATOM 2136 C C . GLU A 1 275 ? -1.453 5.440 30.289 1.00 94.56 275 GLU A C 1
ATOM 2138 O O . GLU A 1 275 ? -2.651 5.187 30.146 1.00 94.56 275 GLU A O 1
ATOM 2143 N N . PRO A 1 276 ? -1.026 6.722 30.387 1.00 95.12 276 PRO A N 1
ATOM 2144 C CA . PRO A 1 276 ? -1.964 7.847 30.378 1.00 95.12 276 PRO A CA 1
ATOM 2145 C C . PRO A 1 276 ? -2.802 7.936 29.098 1.00 95.12 276 PRO A C 1
ATOM 2147 O O . PRO A 1 276 ? -4.026 8.003 29.179 1.00 95.12 276 PRO A O 1
ATOM 2150 N N . CYS A 1 277 ? -2.163 7.882 27.922 1.00 94.00 277 CYS A N 1
ATOM 2151 C CA . CYS A 1 277 ? -2.862 7.949 26.635 1.00 94.00 277 CYS A CA 1
ATOM 2152 C C . CYS A 1 277 ? -3.840 6.783 26.475 1.00 94.00 277 CYS A C 1
ATOM 2154 O O . CYS A 1 277 ? -4.963 6.968 26.009 1.00 94.00 277 CYS A O 1
ATOM 2156 N N . ASN A 1 278 ? -3.428 5.582 26.890 1.00 92.94 278 ASN A N 1
ATOM 2157 C CA . ASN A 1 278 ? -4.296 4.418 26.834 1.00 92.94 278 ASN A CA 1
ATOM 2158 C C . ASN A 1 278 ? -5.529 4.568 27.733 1.00 92.94 278 ASN A C 1
ATOM 2160 O O . ASN A 1 278 ? -6.648 4.320 27.292 1.00 92.94 278 ASN A O 1
ATOM 2164 N N . LYS A 1 279 ? -5.339 5.026 28.976 1.00 93.50 279 LYS A N 1
ATOM 2165 C CA . LYS A 1 279 ? -6.437 5.241 29.923 1.00 93.50 279 LYS A CA 1
ATOM 2166 C C . LYS A 1 279 ? -7.447 6.264 29.402 1.00 93.50 279 LYS A C 1
ATOM 2168 O O . LYS A 1 279 ? -8.648 6.041 29.534 1.00 93.50 279 LYS A O 1
ATOM 2173 N N . THR A 1 280 ? -6.972 7.345 28.783 1.00 94.50 280 THR A N 1
ATOM 2174 C CA . THR A 1 280 ? -7.837 8.349 28.151 1.00 94.50 280 THR A CA 1
ATOM 2175 C C . THR A 1 280 ? -8.662 7.743 27.018 1.00 94.50 280 THR A C 1
ATOM 2177 O O . THR A 1 280 ? -9.881 7.881 27.023 1.00 94.50 280 THR A O 1
ATOM 2180 N N . PHE A 1 281 ? -8.044 7.005 26.087 1.00 94.12 281 PHE A N 1
ATOM 2181 C CA . PHE A 1 281 ? -8.802 6.345 25.016 1.00 94.12 281 PHE A CA 1
ATOM 2182 C C . PHE A 1 281 ? -9.775 5.281 25.534 1.00 94.12 281 PHE A C 1
ATOM 2184 O O . PHE A 1 281 ? -10.850 5.121 24.959 1.00 94.12 281 PHE A O 1
ATOM 2191 N N . GLY A 1 282 ? -9.419 4.576 26.610 1.00 93.50 282 GLY A N 1
ATOM 2192 C CA . GLY A 1 282 ? -10.312 3.648 27.298 1.00 93.50 282 GLY A CA 1
ATOM 2193 C C . GLY A 1 282 ? -11.598 4.338 27.751 1.00 93.50 282 GLY A C 1
ATOM 2194 O O . GLY A 1 282 ? -12.681 3.989 27.290 1.00 93.50 282 GLY A O 1
ATOM 2195 N N . ALA A 1 283 ? -11.454 5.379 28.572 1.00 96.06 283 ALA A N 1
ATOM 2196 C CA . ALA A 1 283 ? -12.581 6.077 29.181 1.00 96.06 283 ALA A CA 1
ATOM 2197 C C . ALA A 1 283 ? -13.422 6.894 28.182 1.00 96.06 283 ALA A C 1
ATOM 2199 O O . ALA A 1 283 ? -14.641 6.960 28.314 1.00 96.06 283 ALA A O 1
ATOM 2200 N N . GLU A 1 284 ? -12.793 7.542 27.197 1.00 95.88 284 GLU A N 1
ATOM 2201 C CA . GLU A 1 284 ? -13.497 8.459 26.288 1.00 95.88 284 GLU A CA 1
ATOM 2202 C C . GLU A 1 284 ? -14.086 7.783 25.046 1.00 95.88 284 GLU A C 1
ATOM 2204 O O . GLU A 1 284 ? -15.015 8.325 24.445 1.00 95.88 284 GLU A O 1
ATOM 2209 N N . LEU A 1 285 ? -13.537 6.637 24.624 1.00 96.19 285 LEU A N 1
ATOM 2210 C CA . LEU A 1 285 ? -13.924 5.980 23.373 1.00 96.19 285 LEU A CA 1
ATOM 2211 C C . LEU A 1 285 ? -14.296 4.513 23.572 1.00 96.19 285 LEU A C 1
ATOM 2213 O O . LEU A 1 285 ? -15.362 4.111 23.127 1.00 96.19 285 LEU A O 1
ATOM 2217 N N . GLU A 1 286 ? -13.451 3.699 24.208 1.00 96.75 286 GLU A N 1
ATOM 2218 C CA . GLU A 1 286 ? -13.709 2.253 24.280 1.00 96.75 286 GLU A CA 1
ATOM 2219 C C . GLU A 1 286 ? -14.912 1.906 25.162 1.00 96.75 286 GLU A C 1
ATOM 2221 O O . GLU A 1 286 ? -15.772 1.144 24.719 1.00 96.75 286 GLU A O 1
ATOM 2226 N N . ASP A 1 287 ? -15.002 2.474 26.368 1.00 97.06 287 ASP A N 1
ATOM 2227 C CA . ASP A 1 287 ? -16.087 2.166 27.306 1.00 97.06 287 ASP A CA 1
ATOM 2228 C C . ASP A 1 287 ? -17.462 2.626 26.773 1.00 97.06 287 ASP A C 1
ATOM 2230 O O . ASP A 1 287 ? -18.376 1.796 26.714 1.00 97.06 287 ASP A O 1
ATOM 2234 N N . PRO A 1 288 ? -17.634 3.875 26.280 1.00 97.62 288 PRO A N 1
ATOM 2235 C CA . PRO A 1 288 ? -18.915 4.316 25.725 1.00 97.62 288 PRO A CA 1
ATOM 2236 C C . PRO A 1 288 ? -19.339 3.526 24.481 1.00 97.62 288 PRO A C 1
ATOM 2238 O O . PRO A 1 288 ? -20.518 3.240 24.288 1.00 97.62 288 PRO A O 1
ATOM 2241 N N . ILE A 1 289 ? -18.394 3.148 23.616 1.00 97.69 289 ILE A N 1
ATOM 2242 C CA . ILE A 1 289 ? -18.714 2.385 22.403 1.00 97.69 289 ILE A CA 1
ATOM 2243 C C . ILE A 1 289 ? -19.122 0.952 22.745 1.00 97.69 289 ILE A C 1
ATOM 2245 O O . ILE A 1 289 ? -20.031 0.415 22.110 1.00 97.69 289 ILE A O 1
ATOM 2249 N N . ALA A 1 290 ? -18.491 0.339 23.751 1.00 97.31 290 ALA A N 1
ATOM 2250 C CA . ALA A 1 290 ? -18.903 -0.969 24.246 1.00 97.31 290 ALA A CA 1
ATOM 2251 C C . ALA A 1 290 ? -20.360 -0.944 24.744 1.00 97.31 290 ALA A C 1
ATOM 2253 O O . ALA A 1 290 ? -21.132 -1.844 24.410 1.00 97.31 290 ALA A O 1
ATOM 2254 N N . GLU A 1 291 ? -20.752 0.107 25.471 1.00 97.56 291 GLU A N 1
ATOM 2255 C CA . GLU A 1 291 ? -22.132 0.314 25.926 1.00 97.56 291 GLU A CA 1
ATOM 2256 C C . GLU A 1 291 ? -23.107 0.500 24.752 1.00 97.56 291 GLU A C 1
ATOM 2258 O O . GLU A 1 291 ? -24.160 -0.142 24.707 1.00 97.56 291 GLU A O 1
ATOM 2263 N N . LEU A 1 292 ? -22.750 1.318 23.755 1.00 96.62 292 LEU A N 1
ATOM 2264 C CA . LEU A 1 292 ? -23.565 1.503 22.547 1.00 96.62 292 LEU A CA 1
ATOM 2265 C C . LEU A 1 292 ? -23.727 0.209 21.744 1.00 96.62 292 LEU A C 1
ATOM 2267 O O . LEU A 1 292 ? -24.792 -0.042 21.177 1.00 96.62 292 LEU A O 1
ATOM 2271 N N . TYR A 1 293 ? -22.689 -0.626 21.691 1.00 93.50 293 TYR A N 1
ATOM 2272 C CA . TYR A 1 293 ? -22.775 -1.935 21.056 1.00 93.50 293 TYR A CA 1
ATOM 2273 C C . TYR A 1 293 ? -23.755 -2.850 21.806 1.00 93.50 293 TYR A C 1
ATOM 2275 O O . TYR A 1 293 ? -24.634 -3.447 21.182 1.00 93.50 293 TYR A O 1
ATOM 2283 N N . ASP A 1 294 ? -23.656 -2.926 23.137 1.00 93.62 294 ASP A N 1
ATOM 2284 C CA . ASP A 1 294 ? -24.519 -3.781 23.968 1.00 93.62 294 ASP A CA 1
ATOM 2285 C C . ASP A 1 294 ? -25.988 -3.370 23.921 1.00 93.62 294 ASP A C 1
ATOM 2287 O O . ASP A 1 294 ? -26.886 -4.215 23.879 1.00 93.62 294 ASP A O 1
ATOM 2291 N N . THR A 1 295 ? -26.232 -2.063 23.883 1.00 95.50 295 THR A N 1
ATOM 2292 C CA . THR A 1 295 ? -27.574 -1.477 23.810 1.00 95.50 295 THR A CA 1
ATOM 2293 C C . THR A 1 295 ? -28.127 -1.408 22.385 1.00 95.50 295 THR A C 1
ATOM 2295 O O . THR A 1 295 ? -29.270 -0.998 22.200 1.00 95.50 295 THR A O 1
ATOM 2298 N N . LYS A 1 296 ? -27.364 -1.862 21.376 1.00 91.69 296 LYS A N 1
ATOM 2299 C CA . LYS A 1 296 ? -27.716 -1.815 19.942 1.00 91.69 296 LYS A CA 1
ATOM 2300 C C . LYS A 1 296 ? -27.949 -0.395 19.405 1.00 91.69 296 LYS A C 1
ATOM 2302 O O . LYS A 1 296 ? -28.700 -0.210 18.453 1.00 91.69 296 LYS A O 1
ATOM 2307 N N . MET A 1 297 ? -27.266 0.588 19.985 1.00 94.38 297 MET A N 1
ATOM 2308 C CA . MET A 1 297 ? -27.341 2.012 19.635 1.00 94.38 297 MET A CA 1
ATOM 2309 C C . MET A 1 297 ? -26.151 2.484 18.785 1.00 94.38 297 MET A C 1
ATOM 2311 O O . MET A 1 297 ? -26.024 3.669 18.490 1.00 94.38 297 MET A O 1
ATOM 2315 N N . LEU A 1 298 ? -25.270 1.569 18.363 1.00 90.38 298 LEU A N 1
ATOM 2316 C CA . LEU A 1 298 ? -24.071 1.898 17.583 1.00 90.38 298 LEU A CA 1
ATOM 2317 C C . LEU A 1 298 ? -24.384 2.592 16.242 1.00 90.38 298 LEU A C 1
ATOM 2319 O O . LEU A 1 298 ? -23.566 3.361 15.748 1.00 90.38 298 LEU A O 1
ATOM 2323 N N . THR A 1 299 ? -25.555 2.331 15.653 1.00 89.38 299 THR A N 1
ATOM 2324 C CA . THR A 1 299 ? -26.004 2.930 14.384 1.00 89.38 299 THR A CA 1
ATOM 2325 C C . THR A 1 299 ? -26.912 4.145 14.559 1.00 89.38 299 THR A C 1
ATOM 2327 O O . THR A 1 299 ? -27.324 4.746 13.563 1.00 89.38 299 THR A O 1
ATOM 2330 N N . ASP A 1 300 ? -27.204 4.544 15.801 1.00 91.81 300 ASP A N 1
ATOM 2331 C CA . ASP A 1 300 ? -28.055 5.699 16.067 1.00 91.81 300 ASP A CA 1
ATOM 2332 C C . ASP A 1 300 ? -27.385 6.992 15.551 1.00 91.81 300 ASP A C 1
ATOM 2334 O O . ASP A 1 300 ? -26.223 7.273 15.885 1.00 91.81 300 ASP A O 1
ATOM 2338 N N . PRO A 1 301 ? -28.098 7.817 14.755 1.00 91.69 301 PRO A N 1
ATOM 2339 C CA . PRO A 1 301 ? -27.600 9.102 14.282 1.00 91.69 301 PRO A CA 1
ATOM 2340 C C . PRO A 1 301 ? -27.008 10.014 15.364 1.00 91.69 301 PRO A C 1
ATOM 2342 O O . PRO A 1 301 ? -26.043 10.726 15.080 1.00 91.69 301 PRO A O 1
ATOM 2345 N N . ALA A 1 302 ? -27.537 9.974 16.591 1.00 94.06 302 ALA A N 1
ATOM 2346 C CA . ALA A 1 302 ? -27.080 10.776 17.723 1.00 94.06 302 ALA A CA 1
ATOM 2347 C C . ALA A 1 302 ? -25.645 10.441 18.166 1.00 94.06 302 ALA A C 1
ATOM 2349 O O . ALA A 1 302 ? -24.964 11.290 18.741 1.00 94.06 302 ALA A O 1
ATOM 2350 N N . HIS A 1 303 ? -25.156 9.233 17.870 1.00 94.88 303 HIS A N 1
ATOM 2351 C CA . HIS A 1 303 ? -23.841 8.760 18.307 1.00 94.88 303 HIS A CA 1
ATOM 2352 C C . HIS A 1 303 ? -22.790 8.719 17.189 1.00 94.88 303 HIS A C 1
ATOM 2354 O O . HIS A 1 303 ? -21.627 8.413 17.455 1.00 94.88 303 HIS A O 1
ATOM 2360 N N . ARG A 1 304 ? -23.142 9.095 15.951 1.00 93.00 304 ARG A N 1
ATOM 2361 C CA . ARG A 1 304 ? -22.251 9.014 14.774 1.00 93.00 304 ARG A CA 1
ATOM 2362 C C . ARG A 1 304 ? -20.888 9.668 14.969 1.00 93.00 304 ARG A C 1
ATOM 2364 O O . ARG A 1 304 ? -19.890 9.123 14.505 1.00 93.00 304 ARG A O 1
ATOM 2371 N N . ILE A 1 305 ? -20.827 10.816 15.645 1.00 92.81 305 ILE A N 1
ATOM 2372 C CA . ILE A 1 305 ? -19.562 11.526 15.896 1.00 92.81 305 ILE A CA 1
ATOM 2373 C C . ILE A 1 305 ? -18.648 10.681 16.791 1.00 92.81 305 ILE A C 1
ATOM 2375 O O . ILE A 1 305 ? -17.481 10.473 16.464 1.00 92.81 305 ILE A O 1
ATOM 2379 N N . LEU A 1 306 ? -19.186 10.152 17.892 1.00 95.31 306 LEU A N 1
ATOM 2380 C CA . LEU A 1 306 ? -18.447 9.304 18.826 1.00 95.31 306 LEU A CA 1
ATOM 2381 C C . LEU A 1 306 ? -17.972 8.013 18.144 1.00 95.31 306 LEU A C 1
ATOM 2383 O O . LEU A 1 306 ? -16.796 7.663 18.235 1.00 95.31 306 LEU A O 1
ATOM 2387 N N . VAL A 1 307 ? -18.857 7.358 17.388 1.00 96.06 307 VAL A N 1
ATOM 2388 C CA . VAL A 1 307 ? -18.528 6.131 16.646 1.00 96.06 307 VAL A CA 1
ATOM 2389 C C . VAL A 1 307 ? -17.490 6.393 15.557 1.00 96.06 307 VAL A C 1
ATOM 2391 O O . VAL A 1 307 ? -16.571 5.596 15.392 1.00 96.06 307 VAL A O 1
ATOM 2394 N N . SER A 1 308 ? -17.556 7.535 14.869 1.00 95.50 308 SER A N 1
ATOM 2395 C CA . SER A 1 308 ? -16.549 7.918 13.872 1.00 95.50 308 SER A CA 1
ATOM 2396 C C . SER A 1 308 ? -15.174 8.128 14.510 1.00 95.50 308 SER A C 1
ATOM 2398 O O . SER A 1 308 ? -14.180 7.620 13.996 1.00 95.50 308 SER A O 1
ATOM 2400 N N . ARG A 1 309 ? -15.098 8.813 15.661 1.00 95.81 309 ARG A N 1
ATOM 2401 C CA . ARG A 1 309 ? -13.839 8.991 16.412 1.00 95.81 309 ARG A CA 1
ATOM 2402 C C . ARG A 1 309 ? -13.249 7.647 16.840 1.00 95.81 309 ARG A C 1
ATOM 2404 O O . ARG A 1 309 ? -12.056 7.408 16.657 1.00 95.81 309 ARG A O 1
ATOM 2411 N N . TRP A 1 310 ? -14.085 6.742 17.344 1.00 97.00 310 TRP A N 1
ATOM 2412 C CA . TRP A 1 310 ? -13.666 5.385 17.697 1.00 97.00 310 TRP A CA 1
ATOM 2413 C C . TRP A 1 310 ? -13.202 4.562 16.486 1.00 97.00 310 TRP A C 1
ATOM 2415 O O . TRP A 1 310 ? -12.184 3.869 16.569 1.00 97.00 310 TRP A O 1
ATOM 2425 N N . ALA A 1 311 ? -13.893 4.664 15.349 1.00 97.06 311 ALA A N 1
ATOM 2426 C CA . ALA A 1 311 ? -13.514 3.989 14.111 1.00 97.06 311 ALA A CA 1
ATOM 2427 C C . ALA A 1 311 ? -12.126 4.446 13.633 1.00 97.06 311 ALA A C 1
ATOM 2429 O O . ALA A 1 311 ? -11.278 3.611 13.312 1.00 97.06 311 ALA A O 1
ATOM 2430 N N . VAL A 1 312 ? -11.850 5.757 13.669 1.00 96.75 312 VAL A N 1
ATOM 2431 C CA . VAL A 1 312 ? -10.528 6.3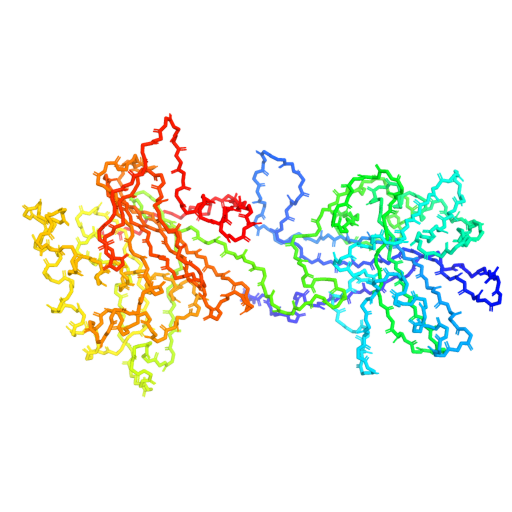16 13.338 1.00 96.75 312 VAL A CA 1
ATOM 2432 C C . VAL A 1 312 ? -9.466 5.858 14.336 1.00 96.75 312 VAL A C 1
ATOM 2434 O O . VAL A 1 312 ? -8.406 5.399 13.915 1.00 96.75 312 VAL A O 1
ATOM 2437 N N . LYS A 1 313 ? -9.749 5.876 15.645 1.00 96.38 313 LYS A N 1
ATOM 2438 C CA . LYS A 1 313 ? -8.827 5.341 16.662 1.00 96.38 313 LYS A CA 1
ATOM 2439 C C . LYS A 1 313 ? -8.488 3.878 16.383 1.00 96.38 313 LYS A C 1
ATOM 2441 O O . LYS A 1 313 ? -7.318 3.503 16.388 1.00 96.38 313 LYS A O 1
ATOM 2446 N N . THR A 1 314 ? -9.489 3.048 16.109 1.00 97.56 314 THR A N 1
ATOM 2447 C CA . THR A 1 314 ? -9.296 1.626 15.787 1.00 97.56 314 THR A CA 1
ATOM 2448 C C . THR A 1 314 ? -8.452 1.451 14.521 1.00 97.56 314 THR A C 1
ATOM 2450 O O . THR A 1 314 ? -7.502 0.665 14.516 1.00 97.56 314 THR A O 1
ATOM 2453 N N . ALA A 1 315 ? -8.734 2.238 13.478 1.00 97.56 315 ALA A N 1
ATOM 2454 C CA . ALA A 1 315 ? -7.969 2.251 12.236 1.00 97.56 315 ALA A CA 1
ATOM 2455 C C . ALA A 1 315 ? -6.496 2.619 12.464 1.00 97.56 315 ALA A C 1
ATOM 2457 O O . ALA A 1 315 ? -5.613 1.936 11.943 1.00 97.56 315 ALA A O 1
ATOM 2458 N N . ILE A 1 316 ? -6.216 3.644 13.277 1.00 95.31 316 ILE A N 1
ATOM 2459 C CA . ILE A 1 316 ? -4.855 4.047 13.661 1.00 95.31 316 ILE A CA 1
ATOM 2460 C C . ILE A 1 316 ? -4.122 2.880 14.325 1.00 95.31 316 ILE A C 1
ATOM 2462 O O . ILE A 1 316 ? -3.035 2.501 13.886 1.00 95.31 316 ILE A O 1
ATOM 2466 N N . MET A 1 317 ? -4.724 2.281 15.355 1.00 94.19 317 MET A N 1
ATOM 2467 C CA . MET A 1 317 ? -4.077 1.240 16.159 1.00 94.19 317 MET A CA 1
ATOM 2468 C C . MET A 1 317 ? -3.739 0.003 15.314 1.00 94.19 317 MET A C 1
ATOM 2470 O O . MET A 1 317 ? -2.617 -0.503 15.383 1.00 94.19 317 MET A O 1
ATOM 2474 N N . LEU A 1 318 ? -4.681 -0.456 14.480 1.00 93.69 318 LEU A N 1
ATOM 2475 C CA . LEU A 1 318 ? -4.508 -1.629 13.611 1.00 93.69 318 LEU A CA 1
ATOM 2476 C C . LEU A 1 318 ? -3.593 -1.369 12.404 1.00 93.69 318 LEU A C 1
ATOM 2478 O O . LEU A 1 318 ? -2.863 -2.265 11.968 1.00 93.69 318 LEU A O 1
ATOM 2482 N N . SER A 1 319 ? -3.569 -0.144 11.884 1.00 90.19 319 SER A N 1
ATOM 2483 C CA . SER A 1 319 ? -2.633 0.239 10.820 1.00 90.19 319 SER A CA 1
ATOM 2484 C C . SER A 1 319 ? -1.208 0.327 11.354 1.00 90.19 319 SER A C 1
ATOM 2486 O O . SER A 1 319 ? -0.268 -0.178 10.739 1.00 90.19 319 SER A O 1
ATOM 2488 N N . ALA A 1 320 ? -1.031 0.880 12.549 1.00 85.81 320 ALA A N 1
ATOM 2489 C CA . ALA A 1 320 ? 0.290 1.084 13.109 1.00 85.81 320 ALA A CA 1
ATOM 2490 C C . ALA A 1 320 ? 0.970 -0.209 13.581 1.00 85.81 320 ALA A C 1
ATOM 2492 O O . ALA A 1 320 ? 2.169 -0.384 13.363 1.00 85.81 320 ALA A O 1
ATOM 2493 N N . VAL A 1 321 ? 0.218 -1.149 14.170 1.00 84.06 321 VAL A N 1
ATOM 2494 C CA . VAL A 1 321 ? 0.721 -2.513 14.447 1.00 84.06 321 VAL A CA 1
ATOM 2495 C C . VAL A 1 321 ? 1.084 -3.259 13.155 1.00 84.06 321 VAL A C 1
ATOM 2497 O O . VAL A 1 321 ? 1.945 -4.135 13.165 1.00 84.06 321 VAL A O 1
ATOM 2500 N N . SER A 1 322 ? 0.491 -2.855 12.029 1.00 77.94 322 SER A N 1
ATOM 2501 C CA . SER A 1 322 ? 0.807 -3.338 10.680 1.00 77.94 322 SER A CA 1
ATOM 2502 C C . SER A 1 322 ? 1.900 -2.514 9.980 1.00 77.94 322 SER A C 1
ATOM 2504 O O . SER A 1 322 ? 2.085 -2.631 8.771 1.00 77.94 322 SER A O 1
ATOM 2506 N N . ASN A 1 323 ? 2.653 -1.704 10.735 1.00 76.06 323 ASN A N 1
ATOM 2507 C CA . ASN A 1 323 ? 3.777 -0.895 10.258 1.00 76.06 323 ASN A CA 1
ATOM 2508 C C . ASN A 1 323 ? 3.409 0.153 9.184 1.00 76.06 323 ASN A C 1
ATOM 2510 O O . ASN A 1 323 ? 4.221 0.490 8.318 1.00 76.06 323 ASN A O 1
ATOM 2514 N N . VAL A 1 324 ? 2.181 0.675 9.240 1.00 81.19 324 VAL A N 1
ATOM 2515 C CA . VAL A 1 324 ? 1.769 1.865 8.485 1.00 81.19 324 VAL A CA 1
ATOM 2516 C C . VAL A 1 324 ? 2.147 3.110 9.287 1.00 81.19 324 VAL A C 1
ATOM 2518 O O . VAL A 1 324 ? 1.919 3.175 10.497 1.00 81.19 324 VAL A O 1
ATOM 2521 N N . SER A 1 325 ? 2.736 4.103 8.618 1.00 80.50 325 SER A N 1
ATOM 2522 C CA . SER A 1 325 ? 3.032 5.394 9.241 1.00 80.50 325 SER A CA 1
ATOM 2523 C C . SER A 1 325 ? 1.734 6.142 9.526 1.00 80.50 325 SER A C 1
ATOM 2525 O O . SER A 1 325 ? 0.909 6.310 8.631 1.00 80.50 325 SER A O 1
ATOM 2527 N N . ILE A 1 326 ? 1.565 6.605 10.762 1.00 86.62 326 ILE A N 1
ATOM 2528 C CA . ILE A 1 326 ? 0.371 7.333 11.190 1.00 86.62 326 ILE A CA 1
ATOM 2529 C C . ILE A 1 326 ? 0.683 8.820 11.247 1.00 86.62 326 ILE A C 1
ATOM 2531 O O . ILE A 1 326 ? 1.698 9.240 11.798 1.00 86.62 326 ILE A O 1
ATOM 2535 N N . ARG A 1 327 ? -0.212 9.593 10.647 1.00 86.06 327 ARG A N 1
ATOM 2536 C CA . ARG A 1 327 ? -0.194 11.050 10.599 1.00 86.06 327 ARG A CA 1
ATOM 2537 C C . ARG A 1 327 ? -0.878 11.623 11.844 1.00 86.06 327 ARG A C 1
ATOM 2539 O O . ARG A 1 327 ? -1.874 11.060 12.299 1.00 86.06 327 ARG A O 1
ATOM 2546 N N . GLN A 1 328 ? -0.338 12.709 12.396 1.00 84.12 328 GLN A N 1
ATOM 2547 C CA . GLN A 1 328 ? -0.835 13.316 13.638 1.00 84.12 328 GLN A CA 1
ATOM 2548 C C . GLN A 1 328 ? -2.276 13.816 13.490 1.00 84.12 328 GLN A C 1
ATOM 2550 O O . GLN A 1 328 ? -3.078 13.687 14.406 1.00 84.12 328 GLN A O 1
ATOM 2555 N N . GLU A 1 329 ? -2.626 14.262 12.292 1.00 86.12 329 GLU A N 1
ATOM 2556 C CA . GLU A 1 329 ? -3.937 14.774 11.911 1.00 86.12 329 GLU A CA 1
ATOM 2557 C C . GLU A 1 329 ? -5.058 13.733 12.142 1.00 86.12 329 GLU A C 1
ATOM 2559 O O . GLU A 1 329 ? -6.197 14.077 12.457 1.00 86.12 329 GLU A O 1
ATOM 2564 N N . LEU A 1 330 ? -4.739 12.431 12.064 1.00 91.50 330 LEU A N 1
ATOM 2565 C CA . LEU A 1 330 ? -5.685 11.367 12.417 1.00 91.50 330 LEU A CA 1
ATOM 2566 C C . LEU A 1 330 ? -5.970 11.334 13.927 1.00 91.50 330 LEU A C 1
ATOM 2568 O O . LEU A 1 330 ? -7.100 11.059 14.325 1.00 91.50 330 LEU A O 1
ATOM 2572 N N . PHE A 1 331 ? -4.976 11.619 14.773 1.00 91.69 331 PHE A N 1
ATOM 2573 C CA . PHE A 1 331 ? -5.187 11.755 16.216 1.00 91.69 331 PHE A CA 1
ATOM 2574 C C . PHE A 1 331 ? -5.955 13.030 16.558 1.00 91.69 331 PHE A C 1
ATOM 2576 O O . PHE A 1 331 ? -6.825 12.978 17.422 1.00 91.69 331 PHE A O 1
ATOM 2583 N N . ASP A 1 332 ? -5.716 14.130 15.845 1.00 89.75 332 ASP A N 1
ATOM 2584 C CA . ASP A 1 332 ? -6.457 15.378 16.054 1.00 89.75 332 ASP A CA 1
ATOM 2585 C C . ASP A 1 332 ? -7.966 15.182 15.790 1.00 89.75 332 ASP A C 1
ATOM 2587 O O . ASP A 1 332 ? -8.805 15.662 16.562 1.00 89.75 332 ASP A O 1
ATOM 2591 N N . PHE A 1 333 ? -8.324 14.373 14.778 1.00 92.06 333 PHE A N 1
ATOM 2592 C CA . PHE A 1 333 ? -9.705 13.930 14.541 1.00 92.06 333 PHE A CA 1
ATOM 2593 C C . PHE A 1 333 ? -10.254 13.103 15.715 1.00 92.06 333 PHE A C 1
ATOM 2595 O O . PHE A 1 333 ? -11.376 13.329 16.175 1.00 92.06 333 PHE A O 1
ATOM 2602 N N . VAL A 1 334 ? -9.471 12.148 16.231 1.00 93.44 334 VAL A N 1
ATOM 2603 C CA . VAL A 1 334 ? -9.856 11.319 17.389 1.00 93.44 334 VAL A CA 1
ATOM 2604 C C . VAL A 1 334 ? -10.091 12.175 18.635 1.00 93.44 334 VAL A C 1
ATOM 2606 O O . VAL A 1 334 ? -10.999 11.885 19.413 1.00 93.44 334 VAL A O 1
ATOM 2609 N N . GLU A 1 335 ? -9.334 13.250 18.821 1.00 90.62 335 GLU A N 1
ATOM 2610 C CA . GLU A 1 335 ? -9.468 14.178 19.948 1.00 90.62 335 GLU A CA 1
ATOM 2611 C C . GLU A 1 335 ? -10.575 15.226 19.747 1.00 90.62 335 GLU A C 1
ATOM 2613 O O . GLU A 1 335 ? -10.910 15.948 20.683 1.00 90.62 335 GLU A O 1
ATOM 2618 N N . GLY A 1 336 ? -11.164 15.303 18.549 1.00 84.75 336 GLY A N 1
ATOM 2619 C CA . GLY A 1 336 ? -12.205 16.274 18.213 1.00 84.75 336 GLY A CA 1
ATOM 2620 C C . GLY A 1 336 ? -11.699 17.717 18.125 1.00 84.75 336 GLY A C 1
ATOM 2621 O O . GLY A 1 336 ? -12.495 18.638 18.299 1.00 84.75 336 GLY A O 1
ATOM 2622 N N . ARG A 1 337 ? -10.392 17.923 17.894 1.00 73.62 337 ARG A N 1
ATOM 2623 C CA . ARG A 1 337 ? -9.754 19.251 17.959 1.00 73.62 337 ARG A CA 1
ATOM 2624 C C . ARG A 1 337 ? -9.912 20.102 16.700 1.00 73.62 337 ARG A C 1
ATOM 2626 O O . ARG A 1 337 ? -9.733 21.303 16.806 1.00 73.62 337 ARG A O 1
ATOM 2633 N N . GLU A 1 338 ? -10.304 19.520 15.570 1.00 57.78 338 GLU A N 1
ATOM 2634 C CA . GLU A 1 338 ? -10.884 20.183 14.391 1.00 57.78 338 GLU A CA 1
ATOM 2635 C C . GLU A 1 338 ? -11.268 19.087 13.380 1.00 57.78 338 GLU A C 1
ATOM 2637 O O . GLU A 1 338 ? -10.595 18.060 13.277 1.00 57.78 338 GLU A O 1
ATOM 2642 N N . THR A 1 339 ? -12.375 19.254 12.650 1.00 57.75 339 THR A N 1
ATOM 2643 C CA . THR A 1 339 ? -12.762 18.306 11.590 1.00 57.75 339 THR A CA 1
ATOM 2644 C C . THR A 1 339 ? -12.022 18.679 10.316 1.00 57.75 339 THR A C 1
ATOM 2646 O O . THR A 1 339 ? -12.577 19.336 9.438 1.00 57.75 339 THR A O 1
ATOM 2649 N N . ASP A 1 340 ? -10.751 18.285 10.209 1.00 55.34 340 ASP A N 1
ATOM 2650 C CA . ASP A 1 340 ? -10.093 18.301 8.907 1.00 55.34 340 ASP A CA 1
ATOM 2651 C C . ASP A 1 340 ? -10.971 17.498 7.932 1.00 55.34 340 ASP A C 1
ATOM 2653 O O . ASP A 1 340 ? -11.169 16.288 8.082 1.00 55.34 340 ASP A O 1
ATOM 2657 N N . SER A 1 341 ? -11.535 18.200 6.945 1.00 60.41 341 SER A N 1
ATOM 2658 C CA . SER A 1 341 ? -12.379 17.629 5.892 1.00 60.41 341 SER A CA 1
ATOM 2659 C C . SER A 1 341 ? -11.685 16.512 5.104 1.00 60.41 341 SER A C 1
ATOM 2661 O O . SER A 1 341 ? -12.350 15.773 4.376 1.00 60.41 341 SER A O 1
ATOM 2663 N N . SER A 1 342 ? -10.363 16.367 5.259 1.00 76.75 342 SER A N 1
ATOM 2664 C CA . SER A 1 342 ? -9.578 15.315 4.628 1.00 76.75 342 SER A CA 1
ATOM 2665 C C . SER A 1 342 ? -9.869 13.916 5.183 1.00 76.75 342 SER A C 1
ATOM 2667 O O . SER A 1 342 ? -9.702 12.948 4.442 1.00 76.75 342 SER A O 1
ATOM 2669 N N . VAL A 1 343 ? -10.345 13.776 6.432 1.00 89.94 343 VAL A N 1
ATOM 2670 C CA . VAL A 1 343 ? -10.691 12.470 7.025 1.00 89.94 343 VAL A CA 1
ATOM 2671 C C . VAL A 1 343 ? -12.169 12.163 6.812 1.00 89.94 343 VAL A C 1
ATOM 2673 O O . VAL A 1 343 ? -13.059 12.844 7.320 1.00 89.94 343 VAL A O 1
ATOM 2676 N N . SER A 1 344 ? -12.437 11.083 6.086 1.00 92.06 344 SER A N 1
ATOM 2677 C CA . SER A 1 344 ? -13.778 10.560 5.859 1.00 92.06 344 SER A CA 1
ATOM 2678 C C . SER A 1 344 ? -13.966 9.215 6.549 1.00 92.06 344 SER A C 1
ATOM 2680 O O . SER A 1 344 ? -13.129 8.316 6.432 1.00 92.06 344 SER A O 1
ATOM 2682 N N . VAL A 1 345 ? -15.105 9.061 7.222 1.00 94.25 345 VAL A N 1
ATOM 2683 C CA . VAL A 1 345 ? -15.531 7.789 7.813 1.00 94.25 345 VAL A CA 1
ATOM 2684 C C . VAL A 1 345 ? -16.796 7.337 7.111 1.00 94.25 345 VAL A C 1
ATOM 2686 O O . VAL A 1 345 ? -17.773 8.085 7.056 1.00 94.25 345 VAL A O 1
ATOM 2689 N N . TYR A 1 346 ? -16.769 6.117 6.591 1.00 93.94 346 TYR A N 1
ATOM 2690 C CA . TYR A 1 346 ? -17.904 5.462 5.958 1.00 93.94 346 TYR A CA 1
ATOM 2691 C C . TYR A 1 346 ? -18.346 4.271 6.795 1.00 93.94 346 TYR A C 1
ATOM 2693 O O . TYR A 1 346 ? -17.503 3.579 7.363 1.00 93.94 346 TYR A O 1
ATOM 2701 N N . TRP A 1 347 ? -19.649 4.017 6.850 1.00 92.50 347 TRP A N 1
ATOM 2702 C CA . TRP A 1 347 ? -20.256 2.993 7.687 1.00 92.50 347 TRP A CA 1
ATOM 2703 C C . TRP A 1 347 ? -21.381 2.244 6.967 1.00 92.50 347 TRP A C 1
ATOM 2705 O O . TRP A 1 347 ? -22.213 2.847 6.289 1.00 92.50 347 TRP A O 1
ATOM 2715 N N . CYS A 1 348 ? -21.410 0.924 7.135 1.00 87.81 348 CYS A N 1
ATOM 2716 C CA . CYS A 1 348 ? -22.449 0.016 6.661 1.00 87.81 348 CYS A CA 1
ATOM 2717 C C . CYS A 1 348 ? -22.857 -0.907 7.815 1.00 87.81 348 CYS A C 1
ATOM 2719 O O . CYS A 1 348 ? -21.997 -1.500 8.465 1.00 87.81 348 CYS A O 1
ATOM 2721 N N . ASP A 1 349 ? -24.155 -1.047 8.065 1.00 83.06 349 ASP A N 1
ATOM 2722 C CA . ASP A 1 349 ? -24.731 -1.898 9.118 1.00 83.06 349 ASP A CA 1
ATOM 2723 C C . ASP A 1 349 ? -25.414 -3.169 8.582 1.00 83.06 349 ASP A C 1
ATOM 2725 O O . ASP A 1 349 ? -25.957 -3.963 9.348 1.00 83.06 349 ASP A O 1
ATOM 2729 N N . ASN A 1 350 ? -25.359 -3.368 7.264 1.00 74.94 350 ASN A N 1
ATOM 2730 C CA . ASN A 1 350 ? -25.900 -4.522 6.550 1.00 74.94 350 ASN A CA 1
ATOM 2731 C C . ASN A 1 350 ? -24.838 -5.175 5.653 1.00 74.94 350 ASN A C 1
ATOM 2733 O O . ASN A 1 350 ? -25.138 -5.730 4.592 1.00 74.94 350 ASN A O 1
ATOM 2737 N N . ALA A 1 351 ? -23.574 -5.091 6.063 1.00 70.19 351 ALA A N 1
ATOM 2738 C CA . ALA A 1 351 ? -22.481 -5.695 5.332 1.00 70.19 351 ALA A CA 1
ATOM 2739 C C . ALA A 1 351 ? -22.607 -7.222 5.364 1.00 70.19 351 ALA A C 1
ATOM 2741 O O . ALA A 1 351 ? -22.821 -7.838 6.413 1.00 70.19 351 ALA A O 1
ATOM 2742 N N . ARG A 1 352 ? -22.436 -7.861 4.204 1.00 63.00 352 ARG A N 1
ATOM 2743 C CA . ARG A 1 352 ? -22.309 -9.317 4.141 1.00 63.00 352 ARG A CA 1
ATOM 2744 C C . ARG A 1 352 ? -21.004 -9.719 4.816 1.00 63.00 352 ARG A C 1
ATOM 2746 O O . ARG A 1 352 ? -19.919 -9.401 4.332 1.00 63.00 352 ARG A O 1
ATOM 2753 N N . SER A 1 353 ? -21.108 -10.414 5.944 1.00 57.09 353 SER A N 1
ATOM 2754 C CA . SER A 1 353 ? -19.923 -10.899 6.642 1.00 57.09 353 SER A CA 1
ATOM 2755 C C . SER A 1 353 ? -19.245 -11.993 5.825 1.00 57.09 353 SER A C 1
ATOM 2757 O O . SER A 1 353 ? -19.854 -13.013 5.516 1.00 57.09 353 SER A O 1
ATOM 2759 N N . LEU A 1 354 ? -17.966 -11.797 5.504 1.00 55.78 354 LEU A N 1
ATOM 2760 C CA . LEU A 1 354 ? -17.111 -12.842 4.926 1.00 55.78 354 LEU A CA 1
ATOM 2761 C C . LEU A 1 354 ? -16.682 -13.889 5.969 1.00 55.78 354 LEU A C 1
ATOM 2763 O O . LEU A 1 354 ? -16.050 -14.883 5.617 1.00 55.78 354 LEU A O 1
ATOM 2767 N N . LEU A 1 355 ? -16.966 -13.641 7.250 1.00 61.09 355 LEU A N 1
ATOM 2768 C CA . LEU A 1 355 ? -16.610 -14.505 8.367 1.00 61.09 355 LEU A CA 1
ATOM 2769 C C . LEU A 1 355 ? -17.877 -14.873 9.139 1.00 61.09 355 LEU A C 1
ATOM 2771 O O . LEU A 1 355 ? -18.579 -13.987 9.617 1.00 61.09 355 LEU A O 1
ATOM 2775 N N . ASP A 1 356 ? -18.121 -16.169 9.333 1.00 60.25 356 ASP A N 1
ATOM 2776 C CA . ASP A 1 356 ? -19.264 -16.662 10.118 1.00 60.25 356 ASP A CA 1
ATOM 2777 C C . ASP A 1 356 ? -19.236 -16.149 11.571 1.00 60.25 356 ASP A C 1
ATOM 2779 O O . ASP A 1 356 ? -20.272 -15.931 12.197 1.00 60.25 356 ASP A O 1
ATOM 2783 N N . SER A 1 357 ? -18.034 -15.938 12.123 1.00 77.81 357 SER A N 1
ATOM 2784 C CA . SER A 1 357 ? -17.815 -15.259 13.403 1.00 77.81 357 SER A CA 1
ATOM 2785 C C . SER A 1 357 ? -16.402 -14.678 13.478 1.00 77.81 357 SER A C 1
ATOM 2787 O O . SER A 1 357 ? -15.424 -15.362 13.167 1.00 77.81 357 SER A O 1
ATOM 2789 N N . GLY A 1 358 ? -16.282 -13.414 13.892 1.00 88.81 358 GLY A N 1
ATOM 2790 C CA . GLY A 1 358 ? -14.991 -12.749 14.054 1.00 88.81 358 GLY A CA 1
ATOM 2791 C C . GLY A 1 358 ? -14.936 -11.336 13.486 1.00 88.81 358 GLY A C 1
ATOM 2792 O O . GLY A 1 358 ? -15.964 -10.700 13.252 1.00 88.81 358 GLY A O 1
ATOM 2793 N N . TYR A 1 359 ? -13.713 -10.852 13.290 1.00 90.75 359 TYR A N 1
ATOM 2794 C CA . TYR A 1 359 ? -13.437 -9.579 12.633 1.00 90.75 359 TYR A CA 1
ATOM 2795 C C . TYR A 1 359 ? -12.400 -9.767 11.530 1.00 90.75 359 TYR A C 1
ATOM 2797 O O . TYR A 1 359 ? -11.520 -10.626 11.627 1.00 90.75 359 TYR A O 1
ATOM 2805 N N . HIS A 1 360 ? -12.468 -8.925 10.507 1.00 88.94 360 HIS A N 1
ATOM 2806 C CA . HIS A 1 360 ? -11.385 -8.732 9.553 1.00 88.94 360 HIS A CA 1
ATOM 2807 C C . HIS A 1 360 ? -11.129 -7.247 9.352 1.00 88.94 360 HIS A C 1
ATOM 2809 O O . HIS A 1 360 ? -12.030 -6.424 9.492 1.00 88.94 360 HIS A O 1
ATOM 2815 N N . TYR A 1 361 ? -9.901 -6.907 9.006 1.00 90.75 361 TYR A N 1
ATOM 2816 C CA . TYR A 1 361 ? -9.495 -5.561 8.675 1.00 90.75 361 TYR A CA 1
ATOM 2817 C C . TYR A 1 361 ? -8.508 -5.571 7.512 1.00 90.75 361 TYR A C 1
ATOM 2819 O O . TYR A 1 361 ? -7.808 -6.551 7.260 1.00 90.75 361 TYR A O 1
ATOM 2827 N N . VAL A 1 362 ? -8.467 -4.460 6.798 1.00 89.25 362 VAL A N 1
ATOM 2828 C CA . VAL A 1 362 ? -7.638 -4.224 5.628 1.00 89.25 362 VAL A CA 1
ATOM 2829 C C . VAL A 1 362 ? -6.918 -2.905 5.862 1.00 89.25 362 VAL A C 1
ATOM 2831 O O . VAL A 1 362 ? -7.562 -1.893 6.127 1.00 89.25 362 VAL A O 1
ATOM 2834 N N . VAL A 1 363 ? -5.591 -2.918 5.804 1.00 87.25 363 VAL A N 1
ATOM 2835 C CA . VAL A 1 363 ? -4.752 -1.716 5.906 1.00 87.25 363 VAL A CA 1
ATOM 2836 C C . VAL A 1 363 ? -4.047 -1.504 4.578 1.00 87.25 363 VAL A C 1
ATOM 2838 O O . VAL A 1 363 ? -3.584 -2.472 3.973 1.00 87.25 363 VAL A O 1
ATOM 2841 N N . THR A 1 364 ? -3.913 -0.254 4.150 1.00 87.69 364 THR A N 1
ATOM 2842 C CA . THR A 1 364 ? -3.069 0.100 3.007 1.00 87.69 364 THR A CA 1
ATOM 2843 C C . THR A 1 364 ? -1.852 0.879 3.475 1.00 87.69 364 THR A C 1
ATOM 2845 O O . THR A 1 364 ? -1.958 1.929 4.106 1.00 87.69 364 THR A O 1
ATOM 2848 N N . LYS A 1 365 ? -0.675 0.355 3.150 1.00 83.81 365 LYS A N 1
ATOM 2849 C CA . LYS A 1 365 ? 0.590 1.068 3.210 1.00 83.81 365 LYS A CA 1
ATOM 2850 C C . LYS A 1 365 ? 0.823 1.690 1.842 1.00 83.81 365 LYS A C 1
ATOM 2852 O O . LYS A 1 365 ? 1.200 0.989 0.911 1.00 83.81 365 LYS A O 1
ATOM 2857 N N . PHE A 1 366 ? 0.584 2.989 1.744 1.00 80.94 366 PHE A N 1
ATOM 2858 C CA . PHE A 1 366 ? 0.882 3.731 0.529 1.00 80.94 366 PHE A CA 1
ATOM 2859 C C . PHE A 1 366 ? 2.388 3.910 0.337 1.00 80.94 366 PHE A C 1
ATOM 2861 O O . PHE A 1 366 ? 3.143 4.018 1.312 1.00 80.94 366 PHE A O 1
ATOM 2868 N N . ARG A 1 367 ? 2.804 4.020 -0.922 1.00 72.06 367 ARG A N 1
ATOM 2869 C CA . ARG A 1 367 ? 4.125 4.528 -1.289 1.00 72.06 367 ARG A CA 1
ATOM 2870 C C . ARG A 1 367 ? 4.332 5.956 -0.766 1.00 72.06 367 ARG A C 1
ATOM 2872 O O . ARG A 1 367 ? 3.354 6.705 -0.685 1.00 72.06 367 ARG A O 1
ATOM 2879 N N . PRO A 1 368 ? 5.563 6.363 -0.408 1.00 72.12 368 PRO A N 1
ATOM 2880 C CA . PRO A 1 368 ? 5.880 7.683 0.139 1.00 72.12 368 PRO A CA 1
ATOM 2881 C C . PRO A 1 368 ? 5.185 8.886 -0.510 1.00 72.12 368 PRO A C 1
ATOM 2883 O O . PRO A 1 368 ? 4.737 9.770 0.217 1.00 72.12 368 PRO A O 1
ATOM 2886 N N . GLU A 1 369 ? 5.039 8.911 -1.838 1.00 74.12 369 GLU A N 1
ATOM 2887 C CA . GLU A 1 369 ? 4.407 10.022 -2.564 1.00 74.12 369 GLU A CA 1
ATOM 2888 C C . GLU A 1 369 ? 2.926 10.179 -2.211 1.00 74.12 369 GLU A C 1
ATOM 2890 O O . GLU A 1 369 ? 2.414 11.293 -2.161 1.00 74.12 369 GLU A O 1
ATOM 2895 N N . LEU A 1 370 ? 2.232 9.064 -1.970 1.00 77.88 370 LEU A N 1
ATOM 2896 C CA . LEU A 1 370 ? 0.826 9.050 -1.575 1.00 77.88 370 LEU A CA 1
ATOM 2897 C C . LEU A 1 370 ? 0.670 9.058 -0.053 1.00 77.88 370 LEU A C 1
ATOM 2899 O O . LEU A 1 370 ? -0.279 9.649 0.451 1.00 77.88 370 LEU A O 1
ATOM 2903 N N . ALA A 1 371 ? 1.603 8.451 0.684 1.00 78.94 371 ALA A N 1
ATOM 2904 C CA . ALA A 1 371 ? 1.544 8.294 2.137 1.00 78.94 371 ALA A CA 1
ATOM 2905 C C . ALA A 1 371 ? 1.546 9.623 2.909 1.00 78.94 371 ALA A C 1
ATOM 2907 O O . ALA A 1 371 ? 1.087 9.666 4.050 1.00 78.94 371 ALA A O 1
ATOM 2908 N N . ALA A 1 372 ? 2.049 10.707 2.309 1.00 78.38 372 ALA A N 1
ATOM 2909 C CA . ALA A 1 372 ? 1.974 12.040 2.904 1.00 78.38 372 ALA A CA 1
ATOM 2910 C C . ALA A 1 372 ? 0.518 12.516 3.064 1.00 78.38 372 ALA A C 1
ATOM 2912 O O . ALA A 1 372 ? 0.143 13.039 4.117 1.00 78.38 372 ALA A O 1
ATOM 2913 N N . ASP A 1 373 ? -0.318 12.252 2.057 1.00 83.12 373 ASP A N 1
ATOM 2914 C CA . ASP A 1 373 ? -1.674 12.802 1.939 1.00 83.12 373 ASP A CA 1
ATOM 2915 C C . ASP A 1 373 ? -2.783 11.744 1.946 1.00 83.12 373 ASP A C 1
ATOM 2917 O O . ASP A 1 373 ? -3.965 12.076 1.858 1.00 83.12 373 ASP A O 1
ATOM 2921 N N . SER A 1 374 ? -2.416 10.468 2.091 1.00 89.19 374 SER A N 1
ATOM 2922 C CA . SER A 1 374 ? -3.339 9.344 1.945 1.00 89.19 374 SER A CA 1
ATOM 2923 C C . SER A 1 374 ? -3.274 8.367 3.112 1.00 89.19 374 SER A C 1
ATOM 2925 O O . SER A 1 374 ? -2.206 8.012 3.607 1.00 89.19 374 SER A O 1
ATOM 2927 N N . PHE A 1 375 ? -4.443 7.892 3.522 1.00 93.50 375 PHE A N 1
ATOM 2928 C CA . PHE A 1 375 ? -4.630 6.819 4.490 1.00 93.50 375 PHE A CA 1
ATOM 2929 C C . PHE A 1 375 ? -5.869 6.024 4.088 1.00 93.50 375 PHE A C 1
ATOM 2931 O O . PHE A 1 375 ? -6.875 6.614 3.703 1.00 93.50 375 PHE A O 1
ATOM 2938 N N . LEU A 1 376 ? -5.815 4.696 4.159 1.00 94.44 376 LEU A N 1
ATOM 2939 C CA . LEU A 1 376 ? -6.968 3.865 3.844 1.00 94.44 376 LEU A CA 1
ATOM 2940 C C . LEU A 1 376 ? -6.973 2.616 4.714 1.00 94.44 376 LEU A C 1
ATOM 2942 O O . LEU A 1 376 ? -6.005 1.852 4.763 1.00 94.44 376 LEU A O 1
ATOM 2946 N N . PHE A 1 377 ? -8.099 2.429 5.387 1.00 95.94 377 PHE A N 1
ATOM 2947 C CA . PHE A 1 377 ? -8.361 1.326 6.285 1.00 95.94 377 PHE A CA 1
ATOM 2948 C C . PHE A 1 377 ? -9.812 0.882 6.139 1.00 95.94 377 PHE A C 1
ATOM 2950 O O . PHE A 1 377 ? -10.707 1.720 6.047 1.00 95.94 377 PHE A O 1
ATOM 2957 N N . ALA A 1 378 ? -10.060 -0.421 6.184 1.00 93.88 378 ALA A N 1
ATOM 2958 C CA . ALA A 1 378 ? -11.403 -0.974 6.289 1.00 93.88 378 ALA A CA 1
ATOM 2959 C C . ALA A 1 378 ? -11.453 -2.041 7.379 1.00 93.88 378 ALA A C 1
ATOM 2961 O O . ALA A 1 378 ? -10.486 -2.770 7.578 1.00 93.88 378 ALA A O 1
ATOM 2962 N N . MET A 1 379 ? -12.581 -2.170 8.064 1.00 93.50 379 MET A N 1
ATOM 2963 C CA . MET A 1 379 ? -12.811 -3.242 9.028 1.00 93.50 379 MET A CA 1
ATOM 2964 C C . MET A 1 379 ? -14.254 -3.701 8.965 1.00 93.50 379 MET A C 1
ATOM 2966 O O . MET A 1 379 ? -15.156 -2.886 8.791 1.00 93.50 379 MET A O 1
ATOM 2970 N N . SER A 1 380 ? -14.462 -4.999 9.160 1.00 90.69 380 SER A N 1
ATOM 2971 C CA . SER A 1 380 ? -15.790 -5.575 9.321 1.00 90.69 380 SER A CA 1
ATOM 2972 C C . SER A 1 380 ? -15.833 -6.568 10.472 1.00 90.69 380 SER A C 1
ATOM 2974 O O . SER A 1 380 ? -14.870 -7.295 10.727 1.00 90.69 380 SER A O 1
ATOM 2976 N N . PHE A 1 381 ? -16.976 -6.620 11.142 1.00 89.62 381 PHE A N 1
ATOM 2977 C CA . PHE A 1 381 ? -17.302 -7.562 12.204 1.00 89.62 381 PHE A CA 1
ATOM 2978 C C . PHE A 1 381 ? -18.823 -7.746 12.251 1.00 89.62 381 PHE A C 1
ATOM 2980 O O . PHE A 1 381 ? -19.578 -6.775 12.252 1.00 89.62 381 PHE A O 1
ATOM 2987 N N . GLY A 1 382 ? -19.296 -8.994 12.277 1.00 84.06 382 GLY A N 1
ATOM 2988 C CA . GLY A 1 382 ? -20.732 -9.266 12.149 1.00 84.06 382 GLY A CA 1
ATOM 2989 C C . GLY A 1 382 ? -21.310 -8.662 10.860 1.00 84.06 382 GLY A C 1
ATOM 2990 O O . GLY A 1 382 ? -20.713 -8.832 9.797 1.00 84.06 382 GLY A O 1
ATOM 2991 N N . ALA A 1 383 ? -22.440 -7.956 10.971 1.00 82.81 383 ALA A N 1
ATOM 2992 C CA . ALA A 1 383 ? -23.077 -7.215 9.872 1.00 82.81 383 ALA A CA 1
ATOM 2993 C C . ALA A 1 383 ? -22.537 -5.780 9.701 1.00 82.81 383 ALA A C 1
ATOM 2995 O O . ALA A 1 383 ? -23.007 -5.029 8.850 1.00 82.81 383 ALA A O 1
ATOM 2996 N N . THR A 1 384 ? -21.555 -5.388 10.511 1.00 88.38 384 THR A N 1
ATOM 2997 C CA . THR A 1 384 ? -21.017 -4.032 10.523 1.00 88.38 384 THR A CA 1
ATOM 2998 C C . THR A 1 384 ? -19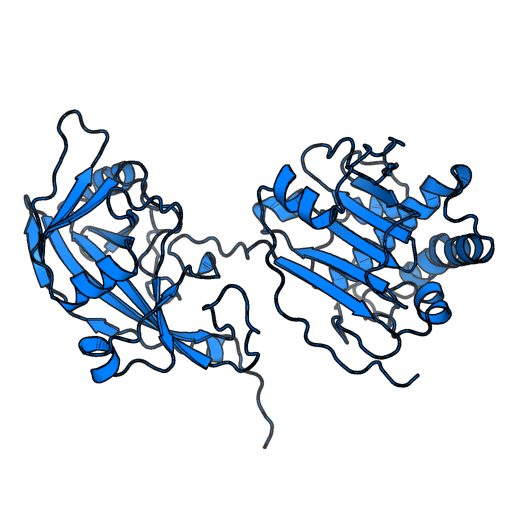.721 -3.971 9.732 1.00 88.38 384 THR A C 1
ATOM 3000 O O . THR A 1 384 ? -18.813 -4.774 9.955 1.00 88.38 384 THR A O 1
ATOM 3003 N N . SER A 1 385 ? -19.596 -2.963 8.875 1.00 90.25 385 SER A N 1
ATOM 3004 C CA . SER A 1 385 ? -18.353 -2.594 8.204 1.00 90.25 385 SER A CA 1
ATOM 3005 C C . SER A 1 385 ? -18.149 -1.091 8.249 1.00 90.25 385 SER A C 1
ATOM 3007 O O . SER A 1 385 ? -19.096 -0.318 8.134 1.00 90.25 385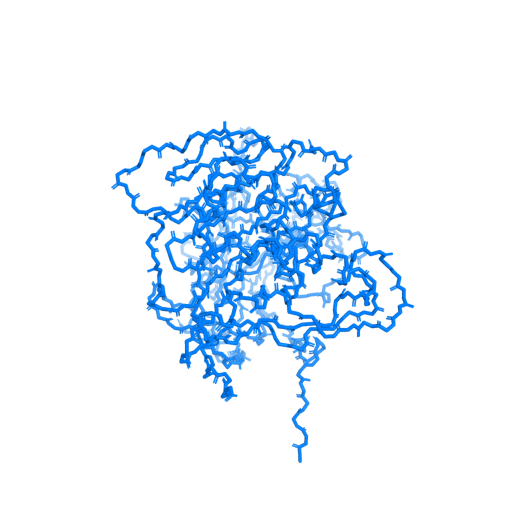 SER A O 1
ATOM 3009 N N . PHE A 1 386 ? -16.897 -0.665 8.346 1.00 94.31 386 PHE A N 1
ATOM 3010 C CA . PHE A 1 386 ? -16.544 0.737 8.206 1.00 94.31 386 PHE A CA 1
ATOM 3011 C C . PHE A 1 386 ? -15.242 0.916 7.438 1.00 94.31 386 PHE A C 1
ATOM 3013 O O . PHE A 1 386 ? -14.383 0.031 7.404 1.00 94.31 386 PHE A O 1
ATOM 3020 N N . VAL A 1 387 ? -15.101 2.088 6.826 1.00 94.88 387 VAL A N 1
ATOM 3021 C CA . VAL A 1 387 ? -13.901 2.513 6.107 1.00 94.88 387 VAL A CA 1
ATOM 3022 C C . VAL A 1 387 ? -13.464 3.859 6.653 1.00 94.88 387 VAL A C 1
ATOM 3024 O O . VAL A 1 387 ? -14.270 4.779 6.771 1.00 94.88 387 VAL A O 1
ATOM 3027 N N . VAL A 1 388 ? -12.179 3.977 6.965 1.00 95.94 388 VAL A N 1
ATOM 3028 C CA . VAL A 1 388 ? -11.533 5.245 7.296 1.00 95.94 388 VAL A CA 1
ATOM 3029 C C . VAL A 1 388 ? -10.600 5.583 6.152 1.00 95.94 388 VAL A C 1
ATOM 3031 O O . VAL A 1 388 ? -9.698 4.808 5.828 1.00 95.94 388 VAL A O 1
ATOM 3034 N N . ALA A 1 389 ? -10.825 6.736 5.541 1.00 93.75 389 ALA A N 1
ATOM 3035 C CA . ALA A 1 389 ? -10.023 7.207 4.432 1.00 93.75 389 ALA A CA 1
ATOM 3036 C C . ALA A 1 389 ? -9.571 8.643 4.672 1.00 93.75 389 ALA A C 1
ATOM 3038 O O . ALA A 1 389 ? -10.353 9.488 5.101 1.00 93.75 389 ALA A O 1
ATOM 3039 N N . ARG A 1 390 ? -8.317 8.915 4.336 1.00 91.00 390 ARG A N 1
ATOM 3040 C CA . ARG A 1 390 ? -7.808 10.253 4.071 1.00 91.00 390 ARG A CA 1
ATOM 3041 C C . ARG A 1 390 ? -7.308 10.259 2.643 1.00 91.00 390 ARG A C 1
ATOM 3043 O O . ARG A 1 390 ? -6.558 9.362 2.264 1.00 91.00 390 ARG A O 1
ATOM 3050 N N . THR A 1 391 ? -7.749 11.222 1.855 1.00 84.75 391 THR A N 1
ATOM 3051 C CA . THR A 1 391 ? -7.382 11.325 0.443 1.00 84.75 391 THR A CA 1
ATOM 3052 C C . THR A 1 391 ? -7.132 12.785 0.072 1.00 84.75 391 THR A C 1
ATOM 3054 O O . THR A 1 391 ? -7.790 13.663 0.629 1.00 84.75 391 THR A O 1
ATOM 3057 N N . PRO A 1 392 ? -6.248 13.074 -0.905 1.00 74.94 392 PRO A N 1
ATOM 3058 C CA . PRO A 1 392 ? -5.992 14.448 -1.352 1.00 74.94 392 PRO A CA 1
ATOM 3059 C C . PRO A 1 392 ? -7.234 15.159 -1.906 1.00 74.94 392 PRO A C 1
ATOM 3061 O O . PRO A 1 392 ? -7.313 16.383 -1.921 1.00 74.94 392 PRO A O 1
ATOM 3064 N N . THR A 1 393 ? -8.199 14.385 -2.403 1.00 75.38 393 THR A N 1
ATOM 3065 C CA . THR A 1 393 ? -9.484 14.872 -2.913 1.00 75.38 393 THR A CA 1
ATOM 3066 C C . THR A 1 393 ? -10.617 14.124 -2.237 1.00 75.38 393 THR A C 1
ATOM 3068 O O . THR A 1 393 ? -10.468 12.947 -1.909 1.00 75.38 393 THR A O 1
ATOM 3071 N N . GLU A 1 394 ? -11.756 14.783 -2.036 1.00 74.06 394 GLU A N 1
ATOM 3072 C CA . GLU A 1 394 ? -12.919 14.168 -1.399 1.00 74.06 394 GLU A CA 1
ATOM 3073 C C . GLU A 1 394 ? -13.365 12.904 -2.162 1.00 74.06 394 GLU A C 1
ATOM 3075 O O . GLU A 1 394 ? -13.467 12.864 -3.396 1.00 74.06 394 GLU A O 1
ATOM 3080 N N . LEU A 1 395 ? -13.632 11.831 -1.418 1.00 80.00 395 LEU A N 1
ATOM 3081 C CA . LEU A 1 395 ? -14.098 10.575 -2.005 1.00 80.00 395 LEU A CA 1
ATOM 3082 C C . LEU A 1 395 ? -15.512 10.704 -2.597 1.00 80.00 395 LEU A C 1
ATOM 3084 O O . LEU A 1 395 ? -15.787 10.081 -3.624 1.00 80.00 395 LEU A O 1
ATOM 3088 N N . GLY A 1 396 ? -16.346 11.576 -2.023 1.00 79.56 396 GLY A N 1
ATOM 3089 C CA . GLY A 1 396 ? -17.743 11.772 -2.404 1.00 79.56 396 GLY A CA 1
ATOM 3090 C C . GLY A 1 396 ? -18.638 10.640 -1.900 1.00 79.56 396 GLY A C 1
ATOM 3091 O O . GLY A 1 396 ? -18.345 10.006 -0.887 1.00 79.56 396 GLY A O 1
ATOM 3092 N N . THR A 1 397 ? -19.745 10.389 -2.595 1.00 81.69 397 THR A N 1
ATOM 3093 C CA . THR A 1 397 ? -20.632 9.267 -2.273 1.00 81.69 397 THR A CA 1
ATOM 3094 C C . THR A 1 397 ? -20.042 7.951 -2.772 1.00 81.69 397 THR A C 1
ATOM 3096 O O . THR A 1 397 ? -19.610 7.861 -3.921 1.00 81.69 397 THR A O 1
ATOM 3099 N N . LEU A 1 398 ? -20.056 6.925 -1.919 1.00 83.62 398 LEU A N 1
ATOM 3100 C CA . LEU A 1 398 ? -19.588 5.581 -2.250 1.00 83.62 398 LEU A CA 1
ATOM 3101 C C . LEU A 1 398 ? -20.765 4.607 -2.445 1.00 83.62 398 LEU A C 1
ATOM 3103 O O . LEU A 1 398 ? -21.853 4.841 -1.908 1.00 83.62 398 LEU A O 1
ATOM 3107 N N . PRO A 1 399 ? -20.579 3.505 -3.195 1.00 78.38 399 PRO A N 1
ATOM 3108 C CA . PRO A 1 399 ? -21.600 2.469 -3.324 1.00 78.38 399 PRO A CA 1
ATOM 3109 C C . PRO A 1 399 ? -21.830 1.751 -1.988 1.00 78.38 399 PRO A C 1
ATOM 3111 O O . PRO A 1 399 ? -20.866 1.379 -1.323 1.00 78.38 399 PRO A O 1
ATOM 3114 N N . LEU A 1 400 ? -23.095 1.499 -1.635 1.00 76.69 400 LEU A N 1
ATOM 3115 C CA . LEU A 1 400 ? -23.536 0.649 -0.512 1.00 76.69 400 LEU A CA 1
ATOM 3116 C C . LEU A 1 400 ? -23.121 1.089 0.904 1.00 76.69 400 LEU A C 1
ATOM 3118 O O . LEU A 1 400 ? -23.405 0.372 1.865 1.00 76.69 400 LEU A O 1
ATOM 3122 N N . ILE A 1 401 ? -22.455 2.234 1.055 1.00 86.12 401 ILE A N 1
ATOM 3123 C CA . ILE A 1 401 ? -21.932 2.681 2.345 1.00 86.12 401 ILE A CA 1
ATOM 3124 C C . ILE A 1 401 ? -22.182 4.167 2.566 1.00 86.12 401 ILE A C 1
ATOM 3126 O O . ILE A 1 401 ? -21.875 5.005 1.715 1.00 86.12 401 ILE A O 1
ATOM 3130 N N . ASP A 1 402 ? -22.733 4.485 3.732 1.00 90.31 402 ASP A N 1
ATOM 3131 C CA . ASP A 1 402 ? -23.014 5.857 4.120 1.00 90.31 402 ASP A CA 1
ATOM 3132 C C . ASP A 1 402 ? -21.731 6.529 4.574 1.00 90.31 402 ASP A C 1
ATOM 3134 O O . ASP A 1 402 ? -20.938 5.952 5.316 1.00 90.31 402 ASP A O 1
ATOM 3138 N N . ARG A 1 403 ? -21.541 7.789 4.200 1.00 92.25 403 ARG A N 1
ATOM 3139 C CA . ARG A 1 403 ? -20.538 8.626 4.845 1.00 92.25 403 ARG A CA 1
ATOM 3140 C C . ARG A 1 403 ? -21.109 9.163 6.144 1.00 92.25 403 ARG A C 1
ATOM 3142 O O . ARG A 1 403 ? -22.195 9.728 6.135 1.00 92.25 403 ARG A O 1
ATOM 3149 N N . TRP A 1 404 ? -20.390 9.020 7.249 1.00 92.19 404 TRP A N 1
ATOM 3150 C CA . TRP A 1 404 ? -20.763 9.573 8.555 1.00 92.19 404 TRP A CA 1
ATOM 3151 C C . TRP A 1 404 ? -19.960 10.822 8.922 1.00 92.19 404 TRP A C 1
ATOM 3153 O O . TRP A 1 404 ? -20.503 11.713 9.571 1.00 92.19 404 TRP A O 1
ATOM 3163 N N . ALA A 1 405 ? -18.707 10.916 8.470 1.00 90.19 405 ALA A N 1
ATOM 3164 C CA . ALA A 1 405 ? -17.839 12.077 8.668 1.00 90.19 405 ALA A CA 1
ATOM 3165 C C . ALA A 1 405 ? -17.143 12.480 7.351 1.00 90.19 405 ALA A C 1
ATOM 3167 O O . ALA A 1 405 ? -16.860 11.591 6.542 1.00 90.19 405 ALA A O 1
ATOM 3168 N N . PRO A 1 406 ? -16.861 13.780 7.119 1.00 85.31 406 PRO A N 1
ATOM 3169 C CA . PRO A 1 406 ? -17.124 14.918 8.017 1.00 85.31 406 PRO A CA 1
ATOM 3170 C C . PRO A 1 406 ? -18.601 15.345 8.051 1.00 85.31 406 PRO A C 1
ATOM 3172 O O . PRO A 1 406 ? -19.046 15.985 8.998 1.00 85.31 406 PRO A O 1
ATOM 3175 N N . SER A 1 407 ? -19.381 14.953 7.044 1.00 85.44 407 SER A N 1
ATOM 3176 C CA . SER A 1 407 ? -20.824 15.170 6.981 1.00 85.44 407 SER A CA 1
ATOM 3177 C C . SER A 1 407 ? -21.534 13.920 6.485 1.00 85.44 407 SER A C 1
ATOM 3179 O O . SER A 1 407 ? -20.982 13.156 5.682 1.00 85.44 407 SER A O 1
ATOM 3181 N N . PHE A 1 408 ? -22.766 13.727 6.963 1.00 88.62 408 PHE A N 1
ATOM 3182 C CA . PHE A 1 408 ? -23.572 12.587 6.562 1.00 88.62 408 PHE A CA 1
ATOM 3183 C C . PHE A 1 408 ? -23.942 12.673 5.079 1.00 88.62 408 PHE A C 1
ATOM 3185 O O . PHE A 1 408 ? -24.537 13.663 4.655 1.00 88.62 408 PHE A O 1
ATOM 3192 N N . LEU A 1 409 ? -23.633 11.624 4.316 1.00 87.56 409 LEU A N 1
ATOM 3193 C CA . LEU A 1 409 ? -24.127 11.425 2.955 1.00 87.56 409 LEU A CA 1
ATOM 3194 C C . LEU A 1 409 ? -24.582 9.970 2.795 1.00 87.56 409 LEU A C 1
ATOM 3196 O O . LEU A 1 409 ? -23.783 9.074 3.075 1.00 87.56 409 LEU A O 1
ATOM 3200 N N . PRO A 1 410 ? -25.815 9.716 2.326 1.00 87.69 410 PRO A N 1
ATOM 3201 C CA . PRO A 1 410 ? -26.272 8.355 2.081 1.00 87.69 410 PRO A CA 1
ATOM 3202 C C . PRO A 1 410 ? -25.484 7.722 0.931 1.00 87.69 410 PRO A C 1
ATOM 3204 O O . PRO A 1 410 ? -25.167 8.402 -0.048 1.00 87.69 410 PRO A O 1
ATOM 3207 N N . GLY A 1 411 ? -25.188 6.429 1.042 1.00 82.44 411 GLY A N 1
ATOM 3208 C CA . GLY A 1 411 ? -24.521 5.656 -0.003 1.00 82.44 411 GLY A CA 1
ATOM 3209 C C . GLY A 1 411 ? -25.352 5.537 -1.285 1.00 82.44 411 GLY A C 1
ATOM 3210 O O . GLY A 1 411 ? -26.575 5.683 -1.288 1.00 82.44 411 GLY A O 1
ATOM 3211 N N . GLN A 1 412 ? -24.689 5.243 -2.406 1.00 80.12 412 GLN A N 1
ATOM 3212 C CA . GLN A 1 412 ? -25.376 4.939 -3.665 1.00 80.12 412 GLN A CA 1
ATOM 3213 C C . GLN A 1 412 ? -25.865 3.490 -3.676 1.00 80.12 412 GLN A C 1
ATOM 3215 O O . GLN A 1 412 ? -25.125 2.572 -3.316 1.00 80.12 412 GLN A O 1
ATOM 3220 N N . ALA A 1 413 ? -27.096 3.272 -4.141 1.00 73.31 413 ALA A N 1
ATOM 3221 C CA . ALA A 1 413 ? -27.587 1.927 -4.407 1.00 73.31 413 ALA A CA 1
ATOM 3222 C C . ALA A 1 413 ? -26.708 1.248 -5.473 1.00 73.31 413 ALA A C 1
ATOM 3224 O O . ALA A 1 413 ? -26.399 1.846 -6.503 1.00 73.31 413 ALA A O 1
ATOM 3225 N N . SER A 1 414 ? -26.331 -0.006 -5.233 1.00 66.25 414 SER A N 1
ATOM 3226 C CA . SER A 1 414 ? -25.614 -0.853 -6.189 1.00 66.25 414 SER A CA 1
ATOM 3227 C C . SER A 1 414 ? -26.340 -2.187 -6.321 1.00 66.25 414 SER A C 1
ATOM 3229 O O . SER A 1 414 ? -26.817 -2.733 -5.327 1.00 66.25 414 SER A O 1
ATOM 3231 N N . GLY A 1 415 ? -26.420 -2.709 -7.547 1.00 58.31 415 GLY A N 1
ATOM 3232 C CA . GLY A 1 415 ? -26.906 -4.066 -7.821 1.00 58.31 415 GLY A CA 1
ATOM 3233 C C . GLY A 1 415 ? -25.826 -5.145 -7.677 1.00 58.31 415 GLY A C 1
ATOM 3234 O O . GLY A 1 415 ? -26.138 -6.330 -7.764 1.00 58.31 415 GLY A O 1
ATOM 3235 N N . GLU A 1 416 ? -24.570 -4.744 -7.466 1.00 59.78 416 GLU A N 1
ATOM 3236 C CA . GLU A 1 416 ? -23.405 -5.627 -7.367 1.00 59.78 416 GLU A CA 1
ATOM 3237 C C . GLU A 1 416 ? -22.807 -5.616 -5.958 1.00 59.78 416 GLU A C 1
ATOM 3239 O O . GLU A 1 416 ? -22.829 -4.593 -5.269 1.00 59.78 416 GLU A O 1
ATOM 3244 N N . ASP A 1 417 ? -22.240 -6.755 -5.557 1.00 61.00 417 ASP A N 1
ATOM 3245 C CA . ASP A 1 417 ? -21.496 -6.925 -4.306 1.00 61.00 417 ASP A CA 1
ATOM 3246 C C . ASP A 1 417 ? -20.092 -6.311 -4.469 1.00 61.00 417 ASP A C 1
ATOM 3248 O O . ASP A 1 417 ? -19.263 -6.824 -5.226 1.00 61.00 417 ASP A O 1
ATOM 3252 N N . ILE A 1 418 ? -19.840 -5.166 -3.825 1.00 67.12 418 ILE A N 1
ATOM 3253 C CA . ILE A 1 418 ? -18.618 -4.367 -4.014 1.00 67.12 418 ILE A CA 1
ATOM 3254 C C . ILE A 1 418 ? -17.790 -4.357 -2.728 1.00 67.12 418 ILE A C 1
ATOM 3256 O O . ILE A 1 418 ? -18.231 -3.883 -1.682 1.00 67.12 418 ILE A O 1
ATOM 3260 N N . LYS A 1 419 ? -16.522 -4.772 -2.829 1.00 77.31 419 LYS A N 1
ATOM 3261 C CA . LYS A 1 419 ? -15.517 -4.522 -1.788 1.00 77.31 419 LYS A CA 1
ATOM 3262 C C . LYS A 1 419 ? -15.118 -3.049 -1.815 1.00 77.31 419 LYS A C 1
ATOM 3264 O O . LYS A 1 419 ? -14.350 -2.623 -2.674 1.00 77.31 419 LYS A O 1
ATOM 3269 N N . ILE A 1 420 ? -15.641 -2.264 -0.877 1.00 83.50 420 ILE A N 1
ATOM 3270 C CA . ILE A 1 420 ? -15.481 -0.799 -0.876 1.00 83.50 420 ILE A CA 1
ATOM 3271 C C . ILE A 1 420 ? -14.009 -0.374 -0.820 1.00 83.50 420 ILE A C 1
ATOM 3273 O O . ILE A 1 420 ? -13.623 0.564 -1.511 1.00 83.50 420 ILE A O 1
ATOM 3277 N N . HIS A 1 421 ? -13.170 -1.074 -0.050 1.00 86.69 421 HIS A N 1
ATOM 3278 C CA . HIS A 1 421 ? -11.735 -0.784 0.008 1.00 86.69 421 HIS A CA 1
ATOM 3279 C C . HIS A 1 421 ? -11.074 -0.910 -1.379 1.00 86.69 421 HIS A C 1
ATOM 3281 O O . HIS A 1 421 ? -10.415 0.020 -1.841 1.00 86.69 421 HIS A O 1
ATOM 3287 N N . ASP A 1 422 ? -11.298 -2.029 -2.072 1.00 81.06 422 ASP A N 1
ATOM 3288 C CA . ASP A 1 422 ? -10.791 -2.302 -3.423 1.00 81.06 422 ASP A CA 1
ATOM 3289 C C . ASP A 1 422 ? -11.343 -1.287 -4.425 1.00 81.06 422 ASP A C 1
ATOM 3291 O O . ASP A 1 422 ? -10.618 -0.801 -5.293 1.00 81.06 422 ASP A O 1
ATOM 3295 N N . TRP A 1 423 ? -12.622 -0.927 -4.282 1.00 82.81 423 TRP A N 1
ATOM 3296 C CA . TRP A 1 423 ? -13.255 0.088 -5.112 1.00 82.81 423 TRP A CA 1
ATOM 3297 C C . TRP A 1 423 ? -12.561 1.442 -4.957 1.00 82.81 423 TRP A C 1
ATOM 3299 O O . TRP A 1 423 ? -12.284 2.089 -5.966 1.00 82.81 423 TRP A O 1
ATOM 3309 N N . ILE A 1 424 ? -12.236 1.859 -3.728 1.00 85.75 424 ILE A N 1
ATOM 3310 C CA . ILE A 1 424 ? -11.498 3.104 -3.478 1.00 85.75 424 ILE A CA 1
ATOM 3311 C C . ILE A 1 424 ? -10.099 3.014 -4.099 1.00 85.75 424 ILE A C 1
ATOM 3313 O O . ILE A 1 424 ? -9.712 3.918 -4.837 1.00 85.75 424 ILE A O 1
ATOM 3317 N N . MET A 1 425 ? -9.362 1.921 -3.876 1.00 80.56 425 MET A N 1
ATOM 3318 C CA . MET A 1 425 ? -8.025 1.732 -4.459 1.00 80.56 425 MET A CA 1
ATOM 3319 C C . MET A 1 425 ? -8.040 1.836 -5.987 1.00 80.56 425 MET A C 1
ATOM 3321 O O . MET A 1 425 ? -7.289 2.627 -6.562 1.00 80.56 425 MET A O 1
ATOM 3325 N N . ARG A 1 426 ? -8.977 1.152 -6.647 1.00 75.75 426 ARG A N 1
ATOM 3326 C CA . ARG A 1 426 ? -9.113 1.196 -8.105 1.00 75.75 426 ARG A CA 1
ATOM 3327 C C . ARG A 1 426 ? -9.529 2.576 -8.607 1.00 75.75 426 ARG A C 1
ATOM 3329 O O . ARG A 1 426 ? -8.884 3.127 -9.492 1.00 75.75 426 ARG A O 1
ATOM 3336 N N . ASN A 1 427 ? -10.610 3.138 -8.070 1.00 74.75 427 ASN A N 1
ATOM 3337 C CA . ASN A 1 427 ? -11.256 4.314 -8.662 1.00 74.75 427 ASN A CA 1
ATOM 3338 C C . ASN A 1 427 ? -10.630 5.644 -8.231 1.00 74.75 427 ASN A C 1
ATOM 3340 O O . ASN A 1 427 ? -10.818 6.649 -8.914 1.00 74.75 427 ASN A O 1
ATOM 3344 N N . LYS A 1 428 ? -9.913 5.678 -7.103 1.00 80.06 428 LYS A N 1
ATOM 3345 C CA . LYS A 1 428 ? -9.326 6.916 -6.562 1.00 80.06 428 LYS A CA 1
ATOM 3346 C C . LYS A 1 428 ? -7.814 6.933 -6.639 1.00 80.06 428 LYS A C 1
ATOM 3348 O O . LYS A 1 428 ? -7.248 7.994 -6.875 1.00 80.06 428 LYS A O 1
ATOM 3353 N N . PHE A 1 429 ? -7.178 5.775 -6.499 1.00 76.62 429 PHE A N 1
ATOM 3354 C CA . PHE A 1 429 ? -5.724 5.664 -6.584 1.00 76.62 429 PHE A CA 1
ATOM 3355 C C . PHE A 1 429 ? -5.243 5.053 -7.905 1.00 76.62 429 PHE A C 1
ATOM 3357 O O . PHE A 1 429 ? -4.055 5.134 -8.206 1.00 76.62 429 PHE A O 1
ATOM 3364 N N . GLY A 1 430 ? -6.140 4.493 -8.727 1.00 65.19 430 GLY A N 1
ATOM 3365 C CA . GLY A 1 430 ? -5.758 3.813 -9.967 1.00 65.19 430 GLY A CA 1
ATOM 3366 C C . GLY A 1 430 ? -4.986 2.516 -9.713 1.00 65.19 430 GLY A C 1
ATOM 3367 O O . GLY A 1 430 ? -4.185 2.109 -10.553 1.00 65.19 430 GLY A O 1
ATOM 3368 N N . VAL A 1 431 ? -5.186 1.903 -8.541 1.00 66.31 431 VAL A N 1
ATOM 3369 C CA . VAL A 1 431 ? -4.457 0.718 -8.081 1.00 66.31 431 VAL A CA 1
ATOM 3370 C C . VAL A 1 431 ? -5.406 -0.471 -8.014 1.00 66.31 431 VAL A C 1
ATOM 3372 O O . VAL A 1 431 ? -6.359 -0.482 -7.236 1.00 66.31 431 VAL A O 1
ATOM 3375 N N . ASP A 1 432 ? -5.116 -1.499 -8.806 1.00 61.94 432 ASP A N 1
ATOM 3376 C CA . ASP A 1 432 ? -5.751 -2.804 -8.663 1.00 61.94 432 ASP A CA 1
ATOM 3377 C C . ASP A 1 432 ? -5.047 -3.613 -7.574 1.00 61.94 432 ASP A C 1
ATOM 3379 O O . ASP A 1 432 ? -3.834 -3.823 -7.620 1.00 61.94 432 ASP A O 1
ATOM 3383 N N . LEU A 1 433 ? -5.819 -4.070 -6.588 1.00 59.44 433 LEU A N 1
ATOM 3384 C CA . LEU A 1 433 ? -5.303 -4.899 -5.507 1.00 59.44 433 LEU A CA 1
ATOM 3385 C C . LEU A 1 433 ? -5.236 -6.365 -5.928 1.00 59.44 433 LEU A C 1
ATOM 3387 O O . LEU A 1 433 ? -6.200 -6.925 -6.450 1.00 59.44 433 LEU A O 1
ATOM 3391 N N . TYR A 1 434 ? -4.116 -7.000 -5.600 1.00 52.66 434 TYR A N 1
ATOM 3392 C CA . TYR A 1 434 ? -3.932 -8.441 -5.709 1.00 52.66 434 TYR A CA 1
ATOM 3393 C C . TYR A 1 434 ? -3.743 -9.012 -4.306 1.00 52.66 434 TYR A C 1
ATOM 3395 O O . TYR A 1 434 ? -2.819 -8.636 -3.586 1.00 52.66 434 TYR A O 1
ATOM 3403 N N . TYR A 1 435 ? -4.636 -9.913 -3.900 1.00 54.31 435 TYR A N 1
ATOM 3404 C CA . TYR A 1 435 ? -4.563 -10.568 -2.597 1.00 54.31 435 TYR A CA 1
ATOM 3405 C C . TYR A 1 435 ? -3.776 -11.870 -2.710 1.00 54.31 435 TYR A C 1
ATOM 3407 O O . TYR A 1 435 ? -4.163 -12.777 -3.444 1.00 54.31 435 TYR A O 1
ATOM 3415 N N . GLY A 1 436 ? -2.678 -11.969 -1.961 1.00 48.00 436 GLY A N 1
ATOM 3416 C CA . GLY A 1 436 ? -1.964 -13.230 -1.774 1.00 48.00 436 GLY A CA 1
ATOM 3417 C C . GLY A 1 436 ? -2.755 -14.219 -0.911 1.00 48.00 436 GLY A C 1
ATOM 3418 O O . GLY A 1 436 ? -3.722 -13.857 -0.239 1.00 48.00 436 GLY A O 1
ATOM 3419 N N . GLY A 1 437 ? -2.325 -15.482 -0.903 1.00 41.75 437 GLY A N 1
ATOM 3420 C CA . GLY A 1 437 ? -2.929 -16.513 -0.058 1.00 41.75 437 GLY A CA 1
ATOM 3421 C C . GLY A 1 437 ? -2.824 -16.184 1.436 1.00 41.75 437 GLY A C 1
ATOM 3422 O O . GLY A 1 437 ? -1.812 -15.652 1.901 1.00 41.75 437 GLY A O 1
ATOM 3423 N N . TYR A 1 438 ? -3.862 -16.529 2.197 1.00 49.56 438 TYR A N 1
ATOM 3424 C CA . TYR A 1 438 ? -3.856 -16.373 3.648 1.00 49.56 438 TYR A CA 1
ATOM 3425 C C . TYR A 1 438 ? -2.892 -17.372 4.300 1.00 49.56 438 TYR A C 1
ATOM 3427 O O . TYR A 1 438 ? -2.836 -18.549 3.938 1.00 49.56 438 TYR A O 1
ATOM 3435 N N . ARG A 1 439 ? -2.115 -16.898 5.276 1.00 60.97 439 ARG A N 1
ATOM 3436 C CA . ARG A 1 439 ? -1.286 -17.740 6.147 1.00 60.97 439 ARG A CA 1
ATOM 3437 C C . ARG A 1 439 ? -1.992 -17.882 7.479 1.00 60.97 439 ARG A C 1
ATOM 3439 O O . ARG A 1 439 ? -1.624 -17.248 8.472 1.00 60.97 439 ARG A O 1
ATOM 3446 N N . ASP A 1 440 ? -3.022 -18.713 7.453 1.00 67.00 440 ASP A N 1
ATOM 3447 C CA . ASP A 1 440 ? -3.841 -19.017 8.612 1.00 67.00 440 ASP A CA 1
ATOM 3448 C C . ASP A 1 440 ? -2.962 -19.597 9.719 1.00 67.00 440 ASP A C 1
ATOM 3450 O O . ASP A 1 440 ? -2.147 -20.501 9.505 1.00 67.00 440 ASP A O 1
ATOM 3454 N N . ARG A 1 441 ? -3.139 -19.080 10.929 1.00 77.12 441 ARG A N 1
ATOM 3455 C CA . ARG A 1 441 ? -2.651 -19.727 12.143 1.00 77.12 441 ARG A CA 1
ATOM 3456 C C . ARG A 1 441 ? -3.845 -20.198 12.955 1.00 77.12 441 ARG A C 1
ATOM 3458 O O . ARG A 1 441 ? -4.871 -19.521 12.924 1.00 77.12 441 ARG A O 1
ATOM 3465 N N . PRO A 1 442 ? -3.717 -21.298 13.715 1.00 79.94 442 PRO A N 1
ATOM 3466 C CA . PRO A 1 442 ? -4.719 -21.648 14.709 1.00 79.94 442 PRO A CA 1
ATOM 3467 C C . PRO A 1 442 ? -4.947 -20.472 15.659 1.00 79.94 442 PRO A C 1
ATOM 3469 O O . PRO A 1 442 ? -3.979 -19.813 16.069 1.00 79.94 442 PRO A O 1
ATOM 3472 N N . ALA A 1 443 ? -6.206 -20.230 16.015 1.00 78.50 443 ALA A N 1
ATOM 3473 C CA . ALA A 1 443 ? -6.538 -19.268 17.055 1.00 78.50 443 ALA A CA 1
ATOM 3474 C C . ALA A 1 443 ? -5.805 -19.625 18.357 1.00 78.50 443 ALA A C 1
ATOM 3476 O O . ALA A 1 443 ? -5.588 -20.802 18.678 1.00 78.50 443 ALA A O 1
ATOM 3477 N N . GLN A 1 444 ? -5.386 -18.609 19.111 1.00 76.75 444 GLN A N 1
ATOM 3478 C CA . GLN A 1 444 ? -4.814 -18.849 20.431 1.00 76.75 444 GLN A CA 1
ATOM 3479 C C . GLN A 1 444 ? -5.868 -19.492 21.337 1.00 76.75 444 GLN A C 1
ATOM 3481 O O . GLN A 1 444 ? -6.998 -19.011 21.429 1.00 76.75 444 GLN A O 1
ATOM 3486 N N . LYS A 1 445 ? -5.489 -20.582 22.017 1.00 63.16 445 LYS A N 1
ATOM 3487 C CA . LYS A 1 445 ? -6.323 -21.150 23.079 1.00 63.16 445 LYS A CA 1
ATOM 3488 C C . LYS A 1 445 ? -6.491 -20.086 24.160 1.00 63.16 445 LYS A C 1
ATOM 3490 O O . LYS A 1 445 ? -5.492 -19.597 24.686 1.00 63.16 445 LYS A O 1
ATOM 3495 N N . ARG A 1 446 ? -7.745 -19.719 24.403 1.00 56.81 446 ARG A N 1
ATOM 3496 C CA . ARG A 1 446 ? -8.156 -18.752 25.417 1.00 56.81 446 ARG A CA 1
ATOM 3497 C C . ARG A 1 446 ? -8.192 -19.381 26.797 1.00 56.81 446 ARG A C 1
ATOM 3499 O O . ARG A 1 446 ? -8.586 -20.569 26.876 1.00 56.81 446 ARG A O 1
#

pLDDT: mean 76.82, std 17.57, range [27.06, 97.69]

Foldseek 3Di:
DDDDDQDVVNQLPKDWDWADFDWDDFPNKIKTKTKTKMKGFDQFDPDDPDDATHNDRFIKMWIAIEMEIADQDPVRLVVVCVLQVWDFDDQPDDPSDLADLEAFFAGPQKAWEDDPQWIWIWGHDDPDTDIRGTDRHDPLSVLFCVQFQKYKYFYDYPVTTTTIYMHGHPPPPDGGGKIWMDTDGDDPCCRPPDPRIHIGGDPWNCSHVVSPPQGAKDKDKWWKAQWWTDAQAAAEDQAAPQPRDRDFFDWDQLPQPLQCVVLVIDTHIYRHHHPVVRVCCCVQQRVVCSVCVVVVNLPPLVCLLSNQLNVLSSLQSRQVSVVADDDNVSVCSNVPVDQPQQKWKKKAQQADDPDPTIKMKMWIRHGPVFSVFWTWMKMDGDRIIMIIIGGPDDPPAAARIWISPPHTDDHDDDPDRDPRRQVCCCPPVVDHDDDHDDPIDTTDDD

Secondary structure (DSSP, 8-state):
---PPPPHHHHT---EEEEEEEEEEETTEEEEEEEEEEEEEES-----TTS----S-EEEEEEEEEEEEEESSHHHHHHHHHHHTPEEPPTT--TTSS-EEEESSEEEEEEEEEETTEEEEEESSSSS-EEEEEEE--HHHHHHHHHH-EEEEEEEETTEEEEEEEEEETT---SS--EEEEES---HHHHHH----EEE--S-GGGEET--S----EEEEEEE-SSEEES--SEE-SS-TTT---SPEEEEESS-HHHHHHHT-PPPEEEEEEHHHHHHHIIIIIHHHHHHHHTT-TT-GGGHHHHHHHHHHHHHHHHHHTTPPPPHHHHHHHHTS---TTEEEEEESS---SSSSSEEEEEEE--HHHHTT-EEEEEEETTEEEEEEE-SS---SBBTBEEEESS-BPPBP-SS---HHHHHIIIII-----PPPP--EEPPP-

Radius of gyration: 26.67 Å; chains: 1; bounding box: 62×45×71 Å

Sequence (446 aa):
MERREPTQEDIARQRKHSIGLRSTQINRAVLTQGVYVFDATVTDKGDDLSTVVSIIPEKASFATPFAIYHAESAIAADAFGKALGAHRIPANFKHDSFEFPLHRKVSTSCNFSLSGKKLTITMHGTPRRTVMRGLKLDSRVVYFLRLTETLGIEIRHGDQTCYFGTIVQEGSGISRPALAAHRGTVNAGIREKSKDWERVNPFYESVFVGGDDSGDDHTYVGYATRDREQFPRGATRSTCMHCAAATSLTIEHCTPKWLADRLAVTPVTAKILCEPCNKTFGAELEDPIAELYDTKMLTDPAHRILVSRWAVKTAIMLSAVSNVSIRQELFDFVEGRETDSSVSVYWCDNARSLLDSGYHYVVTKFRPELAADSFLFAMSFGATSFVVARTPTELGTLPLIDRWAPSFLPGQASGEDIKIHDWIMRNKFGVDLYYGGYRDRPAQKR